Protein AF-A0A7C4PV21-F1 (afdb_monomer_lite)

Foldseek 3Di:
DDPPDPDCLLCLCVLLVNDFAWEWEWAFDLFKIWIWTATPVDRQQIKIKMWGRACHQWIKIWIDGNPDTDIDIGHHHALLSVLVVVVCQCPNDVHPNDDLLRHQEYFAEAADQLLPALAKAWDDPVSLVSSVPLPDDDSSRVSRSSNQVSCCVVNVVHTYMYGYQLNQVSPADVVQWDDPDPCCCCVVPVFTFRDGNSLQQLQLLSVVCVVVVHQSLCFFEWEWAADQQTKIFTAHRSHTHHMQAGSHSQAAFFGLAAAHDDDPVVLVVCCVVVVDDPVSSCCCRPGCHGLCVQQVHGSGLVVLVVCVVVPRPSSVVRLLSRLVRLLVVSVVSCVSHVAGQAYEFEHDCRQPPLPSVVSNCVPCVVNQFAFQSVQSVVGADVVRQKDWGGDPSGNHTYMYGYGDSSSSSSSSVSFNVSQVVLLVVQVVDDWDWFAADADAKAKAAAPVVCCQQVHHPDAFAFDAADPFPPKGWGPFFKWWAAPQAIDGRHIYMDDHDPDMAIAHDPVVCVHRVHDAEADAQVPKPPGQWIWIHHPRDIDTGRIHYHHYQKEWEDEPVVCVVSVHDQQFWFWKWWDDPATDIDGRYGYHYDHRTDRYIYDYPVVCVNRVPDPPTTITTNTTSDDDD

Structure (mmCIF, N/CA/C/O backbone):
data_AF-A0A7C4PV21-F1
#
_entry.id   AF-A0A7C4PV21-F1
#
loop_
_atom_site.group_PDB
_atom_site.id
_atom_site.type_symbol
_atom_site.label_atom_id
_atom_site.label_alt_id
_atom_site.label_comp_id
_atom_site.label_asym_id
_atom_site.label_entity_id
_atom_site.label_seq_id
_atom_site.pdbx_PDB_ins_code
_atom_site.Cartn_x
_atom_site.Cartn_y
_atom_site.Cartn_z
_atom_site.occupancy
_atom_site.B_iso_or_equiv
_atom_site.auth_seq_id
_atom_site.auth_comp_id
_atom_site.auth_asym_id
_atom_site.auth_atom_id
_atom_site.pdbx_PDB_model_num
ATOM 1 N N . MET A 1 1 ? -20.468 23.372 5.176 1.00 27.95 1 MET A N 1
ATOM 2 C CA . MET A 1 1 ? -19.914 24.409 4.281 1.00 27.95 1 MET A CA 1
ATOM 3 C C . MET A 1 1 ? -18.594 23.893 3.741 1.00 27.95 1 MET A C 1
ATOM 5 O O . MET A 1 1 ? -17.582 23.988 4.416 1.00 27.95 1 MET A O 1
ATOM 9 N N . THR A 1 2 ? -18.624 23.243 2.584 1.00 30.44 2 THR A N 1
ATOM 10 C CA . T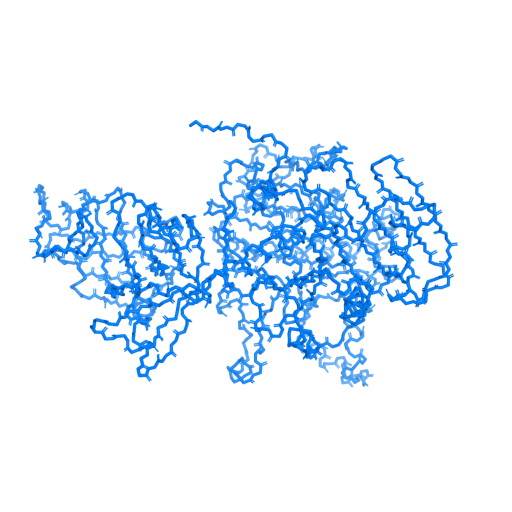HR A 1 2 ? -17.444 22.701 1.907 1.00 30.44 2 THR A CA 1
ATOM 11 C C . THR A 1 2 ? -16.849 23.800 1.033 1.00 30.44 2 THR A C 1
ATOM 13 O O . THR A 1 2 ? -17.430 24.182 0.018 1.00 30.44 2 THR A O 1
ATOM 16 N N . GLN A 1 3 ? -15.713 24.360 1.454 1.00 26.89 3 GLN A N 1
ATOM 17 C CA . GLN A 1 3 ? -14.886 25.161 0.557 1.00 26.89 3 GLN A CA 1
ATOM 18 C C . GLN A 1 3 ? -14.458 24.258 -0.603 1.00 26.89 3 GLN A C 1
ATOM 20 O O . GLN A 1 3 ? -13.880 23.195 -0.384 1.00 26.89 3 GLN A O 1
ATOM 25 N N . LYS A 1 4 ? -14.752 24.680 -1.837 1.00 32.44 4 LYS A N 1
ATOM 26 C CA . LYS A 1 4 ? -14.044 24.196 -3.023 1.00 32.44 4 LYS A CA 1
ATOM 27 C C . LYS A 1 4 ? -12.562 24.500 -2.799 1.00 32.44 4 LYS A C 1
ATOM 29 O O . LYS A 1 4 ? -12.162 25.655 -2.917 1.00 32.44 4 LYS A O 1
ATOM 34 N N . THR A 1 5 ? -11.771 23.499 -2.425 1.00 32.62 5 THR A N 1
ATOM 35 C CA . THR A 1 5 ? -10.316 23.626 -2.401 1.00 32.62 5 THR A CA 1
ATOM 36 C C . THR A 1 5 ? -9.822 23.611 -3.840 1.00 32.62 5 THR A C 1
ATOM 38 O O . THR A 1 5 ? -9.918 22.622 -4.568 1.00 32.62 5 THR A O 1
ATOM 41 N N . ASP A 1 6 ? -9.370 24.780 -4.267 1.00 36.78 6 ASP A N 1
ATOM 42 C CA . ASP A 1 6 ? -8.735 25.013 -5.551 1.00 36.78 6 ASP A CA 1
ATOM 43 C C . ASP A 1 6 ? -7.376 24.279 -5.591 1.00 36.78 6 ASP A C 1
ATOM 45 O O . ASP A 1 6 ? -6.570 24.378 -4.665 1.00 36.78 6 ASP A O 1
ATOM 49 N N . GLY A 1 7 ? -7.123 23.517 -6.656 1.00 42.88 7 GLY A N 1
ATOM 50 C CA . GLY A 1 7 ? -5.793 23.050 -7.083 1.00 42.88 7 GLY A CA 1
ATOM 51 C C . GLY A 1 7 ? -5.038 21.972 -6.279 1.00 42.88 7 GLY A C 1
ATOM 52 O O . GLY A 1 7 ? -4.281 21.227 -6.899 1.00 42.88 7 GLY A O 1
ATOM 53 N N . ASP A 1 8 ? -5.205 21.832 -4.959 1.00 52.06 8 ASP A N 1
ATOM 54 C CA . ASP A 1 8 ? -4.381 20.919 -4.133 1.00 52.06 8 ASP A CA 1
ATOM 55 C C . ASP A 1 8 ? -5.150 19.711 -3.569 1.00 52.06 8 ASP A C 1
ATOM 57 O O . ASP A 1 8 ? -5.230 19.480 -2.365 1.00 52.06 8 ASP A O 1
ATOM 61 N N . ARG A 1 9 ? -5.695 18.876 -4.460 1.00 49.78 9 ARG A N 1
ATOM 62 C CA . ARG A 1 9 ? -6.433 17.644 -4.093 1.00 49.78 9 ARG A CA 1
ATOM 63 C C . ARG A 1 9 ? -5.621 16.618 -3.286 1.00 49.78 9 ARG A C 1
ATOM 65 O O . ARG A 1 9 ? -6.192 15.682 -2.740 1.00 49.78 9 ARG A O 1
ATOM 72 N N . TYR A 1 10 ? -4.301 16.777 -3.213 1.00 51.91 10 TYR A N 1
ATOM 73 C CA . TYR A 1 10 ? -3.384 15.881 -2.496 1.00 51.91 10 TYR A CA 1
ATOM 74 C C . TYR A 1 10 ? -2.843 16.497 -1.216 1.00 51.91 10 TYR A C 1
ATOM 76 O O . TYR A 1 10 ? -2.047 15.845 -0.527 1.00 51.91 10 TYR A O 1
ATOM 84 N N . GLN A 1 11 ? -3.276 17.730 -0.929 1.00 54.72 11 GLN A N 1
ATOM 85 C CA . GLN A 1 11 ? -2.934 18.503 0.250 1.00 54.72 11 GLN A CA 1
ATOM 86 C C . GLN A 1 11 ? -1.428 18.683 0.433 1.00 54.72 11 GLN A C 1
ATOM 88 O O . GLN A 1 11 ? -0.943 18.780 1.555 1.00 54.72 11 GLN A O 1
ATOM 93 N N . VAL A 1 12 ? -0.633 18.678 -0.638 1.00 57.59 12 VAL A N 1
ATOM 94 C CA . VAL A 1 12 ? 0.824 18.804 -0.496 1.00 57.59 12 VAL A CA 1
ATOM 95 C C . VAL A 1 12 ? 1.190 20.187 0.066 1.00 57.59 12 VAL A C 1
ATOM 97 O O . VAL A 1 12 ? 2.081 20.275 0.913 1.00 57.59 12 VAL A O 1
ATOM 100 N N . LYS A 1 13 ? 0.469 21.247 -0.324 1.00 54.56 13 LYS A N 1
ATOM 101 C CA . LYS A 1 13 ? 0.554 22.596 0.262 1.00 54.56 13 LYS A CA 1
ATOM 102 C C . LYS A 1 13 ? -0.002 22.630 1.685 1.00 54.56 13 LYS A C 1
ATOM 104 O O . LYS A 1 13 ? 0.627 23.223 2.564 1.00 54.56 13 LYS A O 1
ATOM 109 N N . ASP A 1 14 ? -1.132 21.969 1.927 1.00 51.97 14 ASP A N 1
ATOM 110 C CA . ASP A 1 14 ? -1.771 21.949 3.251 1.00 51.97 14 ASP A CA 1
ATOM 111 C C . ASP A 1 14 ? -0.904 21.210 4.290 1.00 51.97 14 ASP A C 1
ATOM 113 O O . ASP A 1 14 ? -0.726 21.669 5.421 1.00 51.97 14 ASP A O 1
ATOM 117 N N . ILE A 1 15 ? -0.268 20.097 3.906 1.00 56.41 15 ILE A N 1
ATOM 118 C CA . ILE A 1 15 ? 0.679 19.350 4.754 1.00 56.41 15 ILE A CA 1
ATOM 119 C C . ILE A 1 15 ? 1.944 20.173 4.992 1.00 56.41 15 ILE A C 1
ATOM 121 O O . ILE A 1 15 ? 2.491 20.139 6.095 1.00 56.41 15 ILE A O 1
ATOM 125 N N . ALA A 1 16 ? 2.379 20.954 4.001 1.00 56.66 16 ALA A N 1
ATOM 126 C CA . ALA A 1 16 ? 3.490 21.887 4.144 1.00 56.66 16 ALA A CA 1
ATOM 127 C C . ALA A 1 16 ? 3.161 23.113 5.022 1.00 56.66 16 ALA A C 1
ATOM 129 O O . ALA A 1 16 ? 4.024 23.974 5.197 1.00 56.66 16 ALA A O 1
ATOM 130 N N . ARG A 1 17 ? 1.947 23.209 5.597 1.00 60.56 17 ARG A N 1
ATOM 131 C CA . ARG A 1 17 ? 1.480 24.342 6.420 1.00 60.56 17 ARG A CA 1
ATOM 132 C C . ARG A 1 17 ? 1.596 25.687 5.684 1.00 60.56 17 ARG A C 1
ATOM 134 O O . ARG A 1 17 ? 2.022 26.680 6.268 1.00 60.56 17 ARG A O 1
ATOM 141 N N . GLY A 1 18 ? 1.305 25.708 4.382 1.00 58.91 18 GLY A N 1
ATOM 142 C CA . GLY A 1 18 ? 1.434 26.913 3.553 1.00 58.91 18 GLY A CA 1
ATOM 143 C C . GLY A 1 18 ? 2.876 27.299 3.192 1.00 58.91 18 GLY A C 1
ATOM 144 O O . GLY A 1 18 ? 3.084 28.320 2.538 1.00 58.91 18 GLY A O 1
ATOM 145 N N . ARG A 1 19 ? 3.887 26.497 3.566 1.00 68.50 19 ARG A N 1
ATOM 146 C CA . ARG A 1 19 ? 5.270 26.689 3.103 1.00 68.50 19 ARG A CA 1
ATOM 147 C C . ARG A 1 19 ? 5.403 26.191 1.662 1.00 68.50 19 ARG A C 1
ATOM 149 O O . ARG A 1 19 ? 5.018 25.067 1.346 1.00 68.50 19 ARG A O 1
ATOM 156 N N . SER A 1 20 ? 5.993 27.012 0.797 1.00 81.50 20 SER A N 1
ATOM 157 C CA . SER A 1 20 ? 6.457 26.564 -0.521 1.00 81.50 20 SER A CA 1
ATOM 158 C C . SER A 1 20 ? 7.637 25.613 -0.323 1.00 81.50 20 SER A C 1
ATOM 160 O O . SER A 1 20 ? 8.636 25.986 0.293 1.00 81.50 20 SER A O 1
ATOM 162 N N . LEU A 1 21 ? 7.503 24.379 -0.806 1.00 89.81 21 LEU A N 1
ATOM 163 C CA . LEU A 1 21 ? 8.547 23.361 -0.779 1.00 89.81 21 LEU A CA 1
ATOM 164 C C . LEU A 1 21 ? 8.974 23.039 -2.207 1.00 89.81 21 LEU A C 1
ATOM 166 O O . LEU A 1 21 ? 8.143 22.922 -3.106 1.00 89.81 21 LEU A O 1
ATOM 170 N N . ARG A 1 22 ? 10.277 22.848 -2.402 1.00 94.19 22 ARG A N 1
ATOM 171 C CA . ARG A 1 22 ? 10.860 22.401 -3.671 1.00 94.19 22 ARG A CA 1
ATOM 172 C C . ARG A 1 22 ? 11.437 21.016 -3.461 1.00 94.19 22 ARG A C 1
ATOM 174 O O . ARG A 1 22 ? 12.353 20.845 -2.660 1.00 94.19 22 ARG A O 1
ATOM 181 N N . LEU A 1 23 ? 10.869 20.027 -4.131 1.00 96.19 23 LEU A N 1
ATOM 182 C CA . LEU A 1 23 ? 11.186 18.621 -3.914 1.00 96.19 23 LEU A CA 1
ATOM 183 C C . LEU A 1 23 ? 11.816 18.041 -5.171 1.00 96.19 23 LEU A C 1
ATOM 185 O O . LEU A 1 23 ? 11.307 18.252 -6.271 1.00 96.19 23 LEU A O 1
ATOM 189 N N . LEU A 1 24 ? 12.885 17.270 -4.996 1.00 97.81 24 LEU A N 1
ATOM 190 C CA . LEU A 1 24 ? 13.383 16.370 -6.030 1.00 97.81 24 LEU A CA 1
ATOM 191 C C . LEU A 1 24 ? 12.957 14.949 -5.676 1.00 97.81 24 LEU A C 1
ATOM 193 O O . LEU A 1 24 ? 13.277 14.441 -4.607 1.00 97.81 24 LEU A O 1
ATOM 197 N N . ILE A 1 25 ? 12.226 14.304 -6.566 1.00 97.44 25 ILE A N 1
ATOM 198 C CA . ILE A 1 25 ? 11.727 12.948 -6.387 1.00 97.44 25 ILE A CA 1
ATOM 199 C C . ILE A 1 25 ? 12.528 12.020 -7.281 1.00 97.44 25 ILE A C 1
ATOM 201 O O . ILE A 1 25 ? 12.672 12.300 -8.465 1.00 97.44 25 ILE A O 1
ATOM 205 N N . VAL A 1 26 ? 13.044 10.928 -6.725 1.00 96.56 26 VAL A N 1
ATOM 206 C CA . VAL A 1 26 ? 13.952 9.998 -7.401 1.00 96.56 26 VAL A CA 1
ATOM 207 C C . VAL A 1 26 ? 13.371 8.588 -7.311 1.00 96.56 26 VAL A C 1
ATOM 209 O O . VAL A 1 26 ? 13.164 8.045 -6.222 1.00 96.56 26 VAL A O 1
ATOM 212 N N . ASN A 1 27 ? 13.099 7.991 -8.472 1.00 93.69 27 ASN A N 1
ATOM 213 C CA . ASN A 1 27 ? 12.515 6.660 -8.618 1.00 93.69 27 ASN A CA 1
ATOM 214 C C . ASN A 1 27 ? 13.328 5.800 -9.608 1.00 93.69 27 ASN A C 1
ATOM 216 O O . ASN A 1 27 ? 13.039 5.772 -10.813 1.00 93.69 27 ASN A O 1
ATOM 220 N N . PRO A 1 28 ? 14.361 5.104 -9.112 1.00 91.38 28 PRO A N 1
ATOM 221 C CA . PRO A 1 28 ? 15.152 4.159 -9.893 1.00 91.38 28 PRO A CA 1
ATOM 222 C C . PRO A 1 28 ? 14.415 2.832 -10.119 1.00 91.38 28 PRO A C 1
ATOM 224 O O . PRO A 1 28 ? 13.755 2.298 -9.229 1.00 91.38 28 PRO A O 1
ATOM 227 N N . ARG A 1 29 ? 14.595 2.266 -11.311 1.00 86.25 29 ARG A N 1
ATOM 228 C CA . ARG A 1 29 ? 14.157 0.929 -11.750 1.00 86.25 29 ARG A CA 1
ATOM 229 C C . ARG A 1 29 ? 15.362 0.187 -12.333 1.00 86.25 29 ARG A C 1
ATOM 231 O O . ARG A 1 29 ? 16.362 0.832 -12.629 1.00 86.25 29 ARG A O 1
ATOM 238 N N . SER A 1 30 ? 15.274 -1.123 -12.584 1.00 82.94 30 SER A N 1
ATOM 239 C CA . SER A 1 30 ? 16.427 -1.920 -13.060 1.00 82.94 30 SER A CA 1
ATOM 240 C C . SER A 1 30 ? 17.195 -1.292 -14.229 1.00 82.94 30 SER A C 1
ATOM 242 O O . SER A 1 30 ? 18.415 -1.267 -14.199 1.00 82.94 30 SER A O 1
ATOM 244 N N . LEU A 1 31 ? 16.492 -0.747 -15.231 1.00 87.75 31 LEU A N 1
ATOM 245 C CA . LEU A 1 31 ? 17.093 -0.185 -16.456 1.00 87.75 31 LEU A CA 1
ATOM 246 C C . LEU A 1 31 ? 16.677 1.271 -16.721 1.00 87.75 31 LEU A C 1
ATOM 248 O O . LEU A 1 31 ? 16.805 1.769 -17.843 1.00 87.75 31 LEU A O 1
ATOM 252 N N . ALA A 1 32 ? 16.111 1.949 -15.723 1.00 92.12 32 ALA A N 1
ATOM 253 C CA . ALA A 1 32 ? 15.584 3.297 -15.888 1.00 92.12 32 ALA A CA 1
ATOM 254 C C . ALA A 1 32 ? 15.676 4.115 -14.599 1.00 92.12 32 ALA A C 1
ATOM 256 O O . ALA A 1 32 ? 15.696 3.571 -13.499 1.00 92.12 32 ALA A O 1
ATOM 257 N N . LEU A 1 33 ? 15.665 5.435 -14.736 1.00 95.25 33 LEU A N 1
ATOM 258 C CA . LEU A 1 33 ? 15.518 6.378 -13.636 1.00 95.25 33 LEU A CA 1
ATOM 259 C C . LEU A 1 33 ? 14.419 7.366 -14.006 1.00 95.25 33 LEU A C 1
ATOM 261 O O . LEU A 1 33 ? 14.538 8.083 -14.996 1.00 95.25 33 LEU A O 1
ATOM 265 N N . ARG A 1 34 ? 13.364 7.433 -13.197 1.00 95.56 34 ARG A N 1
ATOM 266 C CA . ARG A 1 34 ? 12.400 8.534 -13.253 1.00 95.56 34 ARG A CA 1
ATOM 267 C C . ARG A 1 34 ? 12.722 9.528 -12.160 1.00 95.56 34 ARG A C 1
ATOM 269 O O . ARG A 1 34 ? 13.053 9.124 -11.045 1.00 95.56 34 ARG A O 1
ATOM 276 N N . TYR A 1 35 ? 12.612 10.808 -12.472 1.00 97.31 35 TYR A N 1
ATOM 277 C CA . TYR A 1 35 ? 12.765 11.849 -11.476 1.00 97.31 35 TYR A CA 1
ATOM 278 C C . TYR A 1 35 ? 11.860 13.036 -11.769 1.00 97.31 35 TYR A C 1
ATOM 280 O O . TYR A 1 35 ? 11.644 13.402 -12.922 1.00 97.31 35 TYR A O 1
ATOM 288 N N . ASP A 1 36 ? 11.369 13.666 -10.712 1.00 96.94 36 ASP A N 1
ATOM 289 C CA . ASP A 1 36 ? 10.476 14.809 -10.819 1.00 96.94 36 ASP A CA 1
ATOM 290 C C . ASP A 1 36 ? 10.990 15.937 -9.940 1.00 96.94 36 ASP A C 1
ATOM 292 O O . ASP A 1 36 ? 11.280 15.729 -8.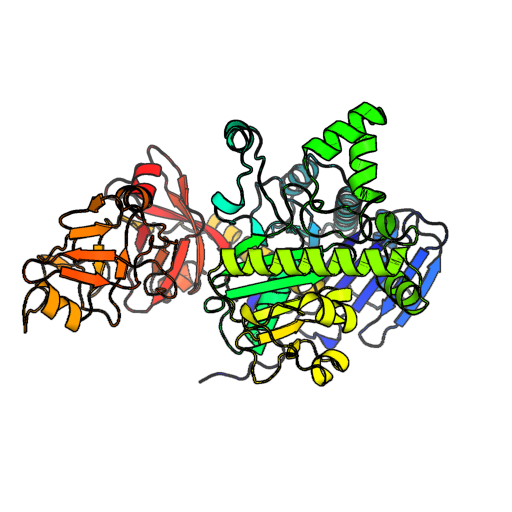763 1.00 96.94 36 ASP A O 1
ATOM 296 N N . TRP A 1 37 ? 11.060 17.143 -10.493 1.00 97.00 37 TRP A N 1
ATOM 297 C CA . TRP A 1 37 ? 11.198 18.346 -9.684 1.00 97.00 37 TRP A CA 1
ATOM 298 C C . TRP A 1 37 ? 9.817 18.968 -9.499 1.00 97.00 37 TRP A C 1
ATOM 300 O O . TRP A 1 37 ? 9.108 19.216 -10.477 1.00 97.00 37 TRP A O 1
ATOM 310 N N . ILE A 1 38 ? 9.418 19.173 -8.246 1.00 93.88 38 ILE A N 1
ATOM 311 C CA . ILE A 1 38 ? 8.080 19.630 -7.870 1.00 93.88 38 ILE A CA 1
ATOM 312 C C . ILE A 1 38 ? 8.210 20.887 -7.014 1.00 93.88 38 ILE A C 1
ATOM 314 O O . ILE A 1 38 ? 8.821 20.851 -5.946 1.00 93.88 38 ILE A O 1
ATOM 318 N N . ASP A 1 39 ? 7.583 21.972 -7.463 1.00 90.50 39 ASP A N 1
ATOM 319 C CA . ASP A 1 39 ? 7.310 23.153 -6.647 1.00 90.50 39 ASP A CA 1
ATOM 320 C C . ASP A 1 39 ? 5.900 23.020 -6.073 1.00 90.50 39 ASP A C 1
ATOM 322 O O . ASP A 1 39 ? 4.914 22.993 -6.812 1.00 90.50 39 ASP A O 1
ATOM 326 N N . THR A 1 40 ? 5.788 22.897 -4.751 1.00 85.31 40 THR A N 1
ATOM 327 C CA . THR A 1 40 ? 4.475 22.751 -4.128 1.00 85.31 40 THR A CA 1
ATOM 328 C C . THR A 1 40 ? 3.665 24.032 -4.218 1.00 85.31 40 THR A C 1
ATOM 330 O O . THR A 1 40 ? 2.450 23.924 -4.173 1.00 85.31 40 THR A O 1
ATOM 333 N N . ALA A 1 41 ? 4.272 25.216 -4.387 1.00 84.00 41 ALA A N 1
ATOM 334 C CA . ALA A 1 41 ? 3.537 26.473 -4.548 1.00 84.00 41 ALA A CA 1
ATOM 335 C C . ALA A 1 41 ? 2.890 26.598 -5.933 1.00 84.00 41 ALA A C 1
ATOM 337 O O . ALA A 1 41 ? 1.774 27.115 -6.039 1.00 84.00 41 ALA A O 1
ATOM 338 N N . ASP A 1 42 ? 3.550 26.072 -6.963 1.00 85.50 42 ASP A N 1
ATOM 339 C CA . ASP A 1 42 ? 3.096 26.134 -8.349 1.00 85.50 42 ASP A CA 1
ATOM 340 C C . ASP A 1 42 ? 3.263 24.777 -9.064 1.00 85.50 42 ASP A C 1
ATOM 342 O O . ASP A 1 42 ? 4.329 24.479 -9.620 1.00 85.50 42 ASP A O 1
ATOM 346 N N . PRO A 1 43 ? 2.194 23.958 -9.107 1.00 81.38 43 PRO A N 1
ATOM 347 C CA . PRO A 1 43 ? 2.202 22.672 -9.799 1.00 81.38 43 PRO A CA 1
ATOM 348 C C . PRO A 1 43 ? 2.543 22.755 -11.295 1.00 81.38 43 PRO A C 1
ATOM 350 O O . PRO A 1 43 ? 2.999 21.756 -11.858 1.00 81.38 43 PRO A O 1
ATOM 353 N N . ALA A 1 44 ? 2.347 23.910 -11.950 1.00 85.88 44 ALA A N 1
ATOM 354 C CA . ALA A 1 44 ? 2.640 24.086 -13.374 1.00 85.88 44 ALA A CA 1
ATOM 355 C C . ALA A 1 44 ? 4.148 24.092 -13.670 1.00 85.88 44 ALA A C 1
ATOM 357 O O . ALA A 1 44 ? 4.561 23.799 -14.794 1.00 85.88 44 ALA A O 1
ATOM 358 N N . ARG A 1 45 ? 4.986 24.351 -12.657 1.00 89.56 45 ARG A N 1
ATOM 359 C CA . ARG A 1 45 ? 6.449 24.332 -12.790 1.00 89.56 45 ARG A CA 1
ATOM 360 C C . ARG A 1 45 ? 7.054 22.929 -12.718 1.00 89.56 45 ARG A C 1
ATOM 362 O O . ARG A 1 45 ? 8.271 22.791 -12.803 1.00 89.56 45 ARG A O 1
ATOM 369 N N . ARG A 1 46 ? 6.240 21.881 -12.548 1.00 93.88 46 ARG A N 1
ATOM 370 C CA . ARG A 1 46 ? 6.735 20.505 -12.431 1.00 93.88 46 ARG A CA 1
ATOM 371 C C . ARG A 1 46 ? 7.534 20.099 -13.671 1.00 93.88 46 ARG A C 1
ATOM 373 O O . ARG A 1 46 ? 7.035 20.166 -14.794 1.00 93.88 46 ARG A O 1
ATOM 380 N N . LEU A 1 47 ? 8.739 19.589 -13.438 1.00 96.75 47 LEU A N 1
ATOM 381 C CA . LEU A 1 47 ? 9.590 18.977 -14.456 1.00 96.75 47 LEU A CA 1
ATOM 382 C C . LEU A 1 47 ? 9.605 17.465 -14.255 1.00 96.75 47 LEU A C 1
ATOM 384 O O . LEU A 1 47 ? 9.713 16.993 -13.124 1.00 96.75 47 LEU A O 1
ATOM 388 N N . LYS A 1 48 ? 9.512 16.717 -15.352 1.00 96.81 48 LYS A N 1
ATOM 389 C CA . LYS A 1 48 ? 9.521 15.254 -15.386 1.00 96.81 48 LYS A CA 1
ATOM 390 C C . LYS A 1 48 ? 10.684 14.772 -16.231 1.00 96.81 48 LYS A C 1
ATOM 392 O O . LYS A 1 48 ? 10.766 15.086 -17.418 1.00 96.81 48 LYS A O 1
ATOM 397 N N . GLY A 1 49 ? 11.562 14.007 -15.611 1.00 96.62 49 GLY A N 1
ATOM 398 C CA . GLY A 1 49 ? 12.716 13.396 -16.231 1.00 96.62 49 GLY A CA 1
ATOM 399 C C . GLY A 1 49 ? 12.592 11.882 -16.292 1.00 96.62 49 GLY A C 1
ATOM 400 O O . GLY A 1 49 ? 12.145 11.235 -15.344 1.00 96.62 49 GLY A O 1
ATOM 401 N N . GLU A 1 50 ? 13.016 11.303 -17.407 1.00 96.88 50 GLU A N 1
ATOM 402 C CA . GLU A 1 50 ? 13.134 9.861 -17.560 1.00 96.88 50 GLU A CA 1
ATOM 403 C C . GLU A 1 50 ? 14.426 9.512 -18.293 1.00 96.88 50 GLU A C 1
ATOM 405 O O . GLU A 1 50 ? 14.686 9.969 -19.408 1.00 96.88 50 GLU A O 1
ATOM 410 N N . VAL A 1 51 ? 15.220 8.673 -17.645 1.00 96.50 51 VAL A N 1
ATOM 411 C CA . VAL A 1 51 ? 16.376 7.994 -18.209 1.00 96.50 51 VAL A CA 1
ATOM 412 C C . VAL A 1 51 ? 15.978 6.545 -18.465 1.00 96.50 51 VAL A C 1
ATOM 414 O O . VAL A 1 51 ? 15.450 5.891 -17.566 1.00 96.50 51 VAL A O 1
ATOM 417 N N . ARG A 1 52 ? 16.220 6.029 -19.668 1.00 94.88 52 ARG A N 1
ATOM 418 C CA . ARG A 1 52 ? 15.946 4.639 -20.066 1.00 94.88 52 ARG A CA 1
ATOM 419 C C . ARG A 1 52 ? 17.198 3.997 -20.645 1.00 94.88 52 ARG A C 1
ATOM 421 O O . ARG A 1 52 ? 18.052 4.700 -21.177 1.00 94.88 52 ARG A O 1
ATOM 428 N N . GLY A 1 53 ? 17.263 2.670 -20.589 1.00 91.12 53 GLY A N 1
ATOM 429 C CA . GLY A 1 53 ? 18.368 1.898 -21.158 1.00 91.12 53 GLY A CA 1
ATOM 430 C C . GLY A 1 53 ? 19.666 2.032 -20.362 1.00 91.12 53 GLY A C 1
ATOM 431 O O . GLY A 1 53 ? 20.743 2.002 -20.945 1.00 91.12 53 GLY A O 1
ATOM 432 N N . ILE A 1 54 ? 19.571 2.207 -19.039 1.00 93.25 54 ILE A N 1
ATOM 433 C CA . ILE A 1 54 ? 20.744 2.245 -18.153 1.00 93.25 54 ILE A CA 1
ATOM 434 C C . ILE A 1 54 ? 21.467 0.895 -18.232 1.00 93.25 54 ILE A C 1
ATOM 436 O O . ILE A 1 54 ? 20.830 -0.150 -18.112 1.00 93.25 54 ILE A O 1
ATOM 440 N N . GLY A 1 55 ? 22.781 0.920 -18.451 1.00 90.81 55 GLY A N 1
ATOM 441 C CA . GLY A 1 55 ? 23.614 -0.268 -18.647 1.00 90.81 55 GLY A CA 1
ATOM 442 C C . GLY A 1 55 ? 23.509 -0.898 -20.040 1.00 90.81 55 GLY A C 1
ATOM 443 O O . GLY A 1 55 ? 24.180 -1.894 -20.300 1.00 90.81 55 GLY A O 1
ATOM 444 N N . LEU A 1 56 ? 22.697 -0.337 -20.947 1.00 89.75 56 LEU A N 1
ATOM 445 C CA . LEU A 1 56 ? 22.546 -0.816 -22.324 1.00 89.75 56 LEU A CA 1
ATOM 446 C C . LEU A 1 56 ? 23.302 0.080 -23.326 1.00 89.75 56 LEU A C 1
ATOM 448 O O . LEU A 1 56 ? 23.530 1.261 -23.053 1.00 89.75 56 LEU A O 1
ATOM 452 N N . PRO A 1 57 ? 23.641 -0.432 -24.529 1.00 86.12 57 PRO A N 1
ATOM 453 C CA . PRO A 1 57 ? 24.302 0.361 -25.574 1.00 86.12 57 PRO A CA 1
ATOM 454 C C . PRO A 1 57 ? 23.480 1.560 -26.072 1.00 86.12 57 PRO A C 1
ATOM 456 O O . PRO A 1 57 ? 24.038 2.526 -26.590 1.00 86.12 57 PRO A O 1
ATOM 459 N N . HIS A 1 58 ? 22.154 1.500 -25.928 1.00 88.19 58 HIS A N 1
ATOM 460 C CA . HIS A 1 58 ? 21.219 2.514 -26.409 1.00 88.19 58 HIS A CA 1
ATOM 461 C C . HIS A 1 58 ? 20.408 3.079 -25.239 1.00 88.19 58 HIS A C 1
ATOM 463 O O . HIS A 1 58 ? 19.299 2.626 -24.953 1.00 88.19 58 HIS A O 1
ATOM 469 N N . GLY A 1 59 ? 20.987 4.060 -24.548 1.00 91.31 59 GLY A N 1
ATOM 470 C CA . GLY A 1 59 ? 20.306 4.829 -23.511 1.00 91.31 59 GLY A CA 1
ATOM 471 C C . GLY A 1 59 ? 19.598 6.060 -24.077 1.00 91.31 59 GLY A C 1
ATOM 472 O O . GLY A 1 59 ? 19.941 6.573 -25.144 1.00 91.31 59 GLY A O 1
ATOM 473 N N . SER A 1 60 ? 18.602 6.561 -23.354 1.00 95.69 60 SER A N 1
ATOM 474 C CA . SER A 1 60 ? 17.965 7.840 -23.673 1.00 95.69 60 SER A CA 1
ATOM 475 C C . SER A 1 60 ? 17.619 8.606 -22.412 1.00 95.69 60 SER A C 1
ATOM 477 O O . SER A 1 60 ? 17.142 8.008 -21.448 1.00 95.69 60 SER A O 1
ATOM 479 N N . HIS A 1 61 ? 17.767 9.922 -22.456 1.00 96.69 61 HIS A N 1
ATOM 480 C CA . HIS A 1 61 ? 17.356 10.831 -21.398 1.00 96.69 61 HIS A CA 1
ATOM 481 C C . HIS A 1 61 ? 16.387 11.859 -21.979 1.00 96.69 61 HIS A C 1
ATOM 483 O O . HIS A 1 61 ? 16.669 12.479 -23.003 1.00 96.69 61 HIS A O 1
ATOM 489 N N . ARG A 1 62 ? 15.218 12.023 -21.357 1.00 97.06 62 ARG A N 1
ATOM 490 C CA . ARG A 1 62 ? 14.273 13.103 -21.650 1.00 97.06 62 ARG A CA 1
ATOM 491 C C . ARG A 1 62 ? 13.942 13.868 -20.374 1.00 97.06 62 ARG A C 1
ATOM 493 O O . ARG A 1 62 ? 13.686 13.245 -19.351 1.00 97.06 62 ARG A O 1
ATOM 500 N N . LEU A 1 63 ? 13.897 15.194 -20.449 1.00 97.00 63 LEU A N 1
ATOM 501 C CA . LEU A 1 63 ? 13.380 16.079 -19.406 1.00 97.00 63 LEU A CA 1
ATOM 502 C C . LEU A 1 63 ? 12.371 17.028 -20.041 1.00 97.00 63 LEU A C 1
ATOM 504 O O . LEU A 1 63 ? 12.706 17.729 -20.991 1.00 97.00 63 LEU A O 1
ATOM 508 N N . CYS A 1 64 ? 11.152 17.054 -19.515 1.00 96.12 64 CYS A N 1
ATOM 509 C CA . CYS A 1 64 ? 10.088 17.904 -20.031 1.00 96.12 64 CYS A CA 1
ATOM 510 C C . CYS A 1 64 ? 9.208 18.488 -18.919 1.00 96.12 64 CYS A C 1
ATOM 512 O O . CYS A 1 64 ? 9.088 17.897 -17.845 1.00 96.12 64 CYS A O 1
ATOM 514 N N . GLY A 1 65 ? 8.537 19.603 -19.195 1.00 93.31 65 GLY A N 1
ATOM 515 C CA . GLY A 1 65 ? 7.615 20.280 -18.275 1.00 93.31 65 GLY A CA 1
ATOM 516 C C . GLY A 1 65 ? 7.942 21.765 -18.141 1.00 93.31 65 GLY A C 1
ATOM 517 O O . GLY A 1 65 ? 9.031 22.186 -18.511 1.00 93.31 65 GLY A O 1
ATOM 518 N N . ALA A 1 66 ? 6.999 22.573 -17.652 1.00 88.88 66 ALA A N 1
ATOM 519 C CA . ALA A 1 66 ? 7.190 24.019 -17.473 1.00 88.88 66 ALA A CA 1
ATOM 520 C C . ALA A 1 66 ? 7.727 24.760 -18.727 1.00 88.88 66 ALA A C 1
ATOM 522 O O . ALA A 1 66 ? 8.541 25.672 -18.617 1.00 88.88 66 ALA A O 1
ATOM 523 N N . GLY A 1 67 ? 7.314 24.338 -19.930 1.00 89.19 67 GLY A N 1
ATOM 524 C CA . GLY A 1 67 ? 7.802 24.892 -21.203 1.00 89.19 67 GLY A CA 1
ATOM 525 C C . GLY A 1 67 ? 9.199 24.420 -21.636 1.00 89.19 67 GLY A C 1
ATOM 526 O O . GLY A 1 67 ? 9.658 24.800 -22.708 1.00 89.19 67 GLY A O 1
ATOM 527 N N . PHE A 1 68 ? 9.862 23.574 -20.847 1.00 93.31 68 PHE A N 1
ATOM 528 C CA . PHE A 1 68 ? 11.121 22.918 -21.192 1.00 93.31 68 PHE A CA 1
ATOM 529 C C . PHE A 1 68 ? 10.848 21.554 -21.846 1.00 93.31 68 PHE A C 1
ATOM 531 O O . PHE A 1 68 ? 10.005 20.793 -21.364 1.00 93.31 68 PHE A O 1
ATOM 538 N N . ASP A 1 69 ? 11.569 21.215 -22.916 1.00 95.44 69 ASP A N 1
ATOM 539 C CA . ASP A 1 69 ? 11.644 19.854 -23.463 1.00 95.44 69 ASP A CA 1
ATOM 540 C C . ASP A 1 69 ? 13.040 19.626 -24.048 1.00 95.44 69 ASP A C 1
ATOM 542 O O . ASP A 1 69 ? 13.488 20.347 -24.940 1.00 95.44 69 ASP A O 1
ATOM 546 N N . ARG A 1 70 ? 13.742 18.627 -23.521 1.00 95.00 70 ARG A N 1
ATOM 547 C CA . ARG A 1 70 ? 15.058 18.204 -23.992 1.00 95.00 70 ARG A CA 1
ATOM 548 C C . ARG A 1 70 ? 15.096 16.690 -24.046 1.00 95.00 70 ARG A C 1
ATOM 550 O O . ARG A 1 70 ? 14.674 16.019 -23.104 1.00 95.00 70 ARG A O 1
ATOM 557 N N . ARG A 1 71 ? 15.657 16.153 -25.128 1.00 95.50 71 ARG A N 1
ATOM 558 C CA . ARG A 1 71 ? 15.892 14.721 -25.303 1.00 95.50 71 ARG A CA 1
ATOM 559 C C . ARG A 1 71 ? 17.270 14.474 -25.892 1.00 95.50 71 ARG A C 1
ATOM 561 O O . ARG A 1 71 ? 17.687 15.168 -26.811 1.00 95.50 71 ARG A O 1
ATOM 568 N N . GLU A 1 72 ? 17.935 13.449 -25.387 1.00 94.50 72 GLU A N 1
ATOM 569 C CA . GLU A 1 72 ? 19.241 13.003 -25.849 1.00 94.50 72 GLU A CA 1
ATOM 570 C C . GLU A 1 72 ? 19.271 11.475 -25.855 1.00 94.50 72 GLU A C 1
ATOM 572 O O . GLU A 1 72 ? 18.621 10.820 -25.037 1.00 94.50 72 GLU A O 1
ATOM 577 N N . THR A 1 73 ? 19.982 10.904 -26.823 1.00 94.19 73 THR A N 1
ATOM 578 C CA . THR A 1 73 ? 20.195 9.458 -26.926 1.00 94.19 73 THR A CA 1
ATOM 579 C C . THR A 1 73 ? 21.690 9.221 -26.837 1.00 94.19 73 THR A C 1
ATOM 581 O O . THR A 1 73 ? 22.431 9.610 -27.736 1.00 94.19 73 THR A O 1
ATOM 584 N N . ALA A 1 74 ? 22.120 8.628 -25.732 1.00 90.62 74 ALA A N 1
ATOM 585 C CA . ALA A 1 74 ? 23.512 8.338 -25.438 1.00 90.62 74 ALA A CA 1
ATOM 586 C C . ALA A 1 74 ? 23.582 7.133 -24.487 1.00 90.62 74 ALA A C 1
ATOM 588 O O . ALA A 1 74 ? 22.643 6.921 -23.713 1.00 90.62 74 ALA A O 1
ATOM 589 N N . PRO A 1 75 ? 24.662 6.334 -24.521 1.00 93.44 75 PRO A N 1
ATOM 590 C CA . PRO A 1 75 ? 24.892 5.297 -23.522 1.00 93.44 75 PRO A CA 1
ATOM 591 C C . PRO A 1 75 ? 24.957 5.894 -22.112 1.00 93.44 75 PRO A C 1
ATOM 593 O O . PRO A 1 75 ? 25.537 6.959 -21.912 1.00 93.44 75 PRO A O 1
ATOM 596 N N . ILE A 1 76 ? 24.379 5.196 -21.135 1.00 95.12 76 ILE A N 1
ATOM 597 C CA . ILE A 1 76 ? 24.377 5.597 -19.721 1.00 95.12 76 ILE A CA 1
ATOM 598 C C . ILE A 1 76 ? 24.800 4.376 -18.926 1.00 95.12 76 ILE A C 1
ATOM 600 O O . ILE A 1 76 ? 24.103 3.362 -18.957 1.00 95.12 76 ILE A O 1
ATOM 604 N N . ARG A 1 77 ? 25.958 4.439 -18.261 1.00 94.81 77 ARG A N 1
ATOM 605 C CA . ARG A 1 77 ? 26.614 3.232 -17.736 1.00 94.81 77 ARG A CA 1
ATOM 606 C C . ARG A 1 77 ? 25.854 2.610 -16.574 1.00 94.81 77 ARG A C 1
ATOM 608 O O . ARG A 1 77 ? 25.655 1.402 -16.554 1.00 94.81 77 ARG A O 1
ATOM 615 N N . ASP A 1 78 ? 25.434 3.432 -15.621 1.00 94.62 78 ASP A N 1
ATOM 616 C CA . ASP A 1 78 ? 24.816 2.981 -14.379 1.00 94.62 78 ASP A CA 1
ATOM 617 C C . ASP A 1 78 ? 23.874 4.044 -13.785 1.00 94.62 78 ASP A C 1
ATOM 619 O O . ASP A 1 78 ? 23.708 5.151 -14.312 1.00 94.62 78 ASP A O 1
ATOM 623 N N . HIS A 1 79 ? 23.220 3.702 -12.672 1.00 95.06 79 HIS A N 1
ATOM 624 C CA . HIS A 1 79 ? 22.290 4.600 -11.981 1.00 95.06 79 HIS A CA 1
ATOM 625 C C . HIS A 1 79 ? 22.964 5.817 -11.355 1.00 95.06 79 HIS A C 1
ATOM 627 O O . HIS A 1 79 ? 22.295 6.836 -11.174 1.00 95.06 79 HIS A O 1
ATOM 633 N N . ARG A 1 80 ? 24.266 5.748 -11.045 1.00 96.06 80 ARG A N 1
ATOM 634 C CA . ARG A 1 80 ? 25.007 6.908 -10.540 1.00 96.06 80 ARG A CA 1
ATOM 635 C C . ARG A 1 80 ? 25.150 7.928 -11.667 1.00 96.06 80 ARG A C 1
ATOM 637 O O . ARG A 1 80 ? 24.744 9.077 -11.514 1.00 96.06 80 ARG A O 1
ATOM 644 N N . GLU A 1 81 ? 25.597 7.499 -12.840 1.00 96.19 81 GLU A N 1
ATOM 645 C CA . GLU A 1 81 ? 25.661 8.368 -14.013 1.00 96.19 81 GLU A CA 1
ATOM 646 C C . GLU A 1 81 ? 24.283 8.938 -14.389 1.00 96.19 81 GLU A C 1
ATOM 648 O O . GLU A 1 81 ? 24.174 10.125 -14.700 1.00 96.19 81 GLU A O 1
ATOM 653 N N . ALA A 1 82 ? 23.218 8.134 -14.297 1.00 96.62 82 ALA A N 1
ATOM 654 C CA . ALA A 1 82 ? 21.856 8.597 -14.562 1.00 96.62 82 ALA A CA 1
ATOM 655 C C . ALA A 1 82 ? 21.419 9.731 -13.614 1.00 96.62 82 ALA A C 1
ATOM 657 O O . ALA A 1 82 ? 20.852 10.728 -14.064 1.00 96.62 82 ALA A O 1
ATOM 658 N N . VAL A 1 83 ? 21.703 9.618 -12.310 1.00 97.06 83 VAL A N 1
ATOM 659 C CA . VAL A 1 83 ? 21.410 10.683 -11.334 1.00 97.06 83 VAL A CA 1
ATOM 660 C C . VAL A 1 83 ? 22.284 11.915 -11.589 1.00 97.06 83 VAL A C 1
ATOM 662 O O . VAL A 1 83 ? 21.791 13.040 -11.538 1.00 97.06 83 VAL A O 1
ATOM 665 N N . GLU A 1 84 ? 23.558 11.738 -11.932 1.00 96.19 84 GLU A N 1
ATOM 666 C CA . GLU A 1 84 ? 24.450 12.852 -12.261 1.00 96.19 84 GLU A CA 1
ATOM 667 C C . GLU A 1 84 ? 23.997 13.614 -13.518 1.00 96.19 84 GLU A C 1
ATOM 669 O O . GLU A 1 84 ? 24.045 14.846 -13.562 1.00 96.19 84 GLU A O 1
ATOM 674 N N . GLN A 1 85 ? 23.515 12.903 -14.540 1.00 95.12 85 GLN A N 1
ATOM 675 C CA . GLN A 1 85 ? 22.884 13.506 -15.717 1.00 95.12 85 GLN A CA 1
ATOM 676 C C . GLN A 1 85 ? 21.582 14.232 -15.355 1.00 95.12 85 GLN A C 1
ATOM 678 O O . GLN A 1 85 ? 21.385 15.369 -15.785 1.00 95.12 85 GLN A O 1
ATOM 683 N N . ALA A 1 86 ? 20.729 13.634 -14.516 1.00 96.44 86 ALA A N 1
ATOM 684 C CA . ALA A 1 86 ? 19.490 14.256 -14.052 1.00 96.44 86 ALA A CA 1
ATOM 685 C C . ALA A 1 86 ? 19.742 15.599 -13.346 1.00 96.44 86 ALA A C 1
ATOM 687 O O . ALA A 1 86 ? 19.125 16.604 -13.703 1.00 96.44 86 ALA A O 1
ATOM 688 N N . LEU A 1 87 ? 20.688 15.645 -12.401 1.00 96.56 87 LEU A N 1
ATOM 689 C CA . LEU A 1 87 ? 21.061 16.877 -11.695 1.00 96.56 87 LEU A CA 1
ATOM 690 C C . LEU A 1 87 ? 21.625 17.929 -12.660 1.00 96.56 87 LEU A C 1
ATOM 692 O O . LEU A 1 87 ? 21.207 19.086 -12.617 1.00 96.56 87 LEU A O 1
ATOM 696 N N . ARG A 1 88 ? 22.498 17.525 -13.595 1.00 95.06 88 ARG A N 1
ATOM 697 C CA . ARG A 1 88 ? 23.026 18.426 -14.634 1.00 95.06 88 ARG A CA 1
ATOM 698 C C . ARG A 1 88 ? 21.929 19.011 -15.520 1.00 95.06 88 ARG A C 1
ATOM 700 O O . ARG A 1 88 ? 21.996 20.188 -15.848 1.00 95.06 88 ARG A O 1
ATOM 707 N N . TRP A 1 89 ? 20.925 18.231 -15.911 1.00 95.56 89 TRP A N 1
ATOM 708 C CA . TRP A 1 89 ? 19.830 18.731 -16.750 1.00 95.56 89 TRP A CA 1
ATOM 709 C C . TRP A 1 89 ? 18.830 19.592 -15.980 1.00 95.56 89 TRP A C 1
ATOM 711 O O . TRP A 1 89 ? 18.161 20.427 -16.583 1.00 95.56 89 TRP A O 1
ATOM 721 N N . LEU A 1 90 ? 18.736 19.430 -14.661 1.00 96.25 90 LEU A N 1
ATOM 722 C CA . LEU A 1 90 ? 17.929 20.308 -13.821 1.00 96.25 90 LEU A CA 1
ATOM 723 C C . LEU A 1 90 ? 18.598 21.676 -13.629 1.00 96.25 90 LEU A C 1
ATOM 725 O O . LEU A 1 90 ? 17.930 22.688 -13.821 1.00 96.25 90 LEU A O 1
ATOM 729 N N . SER A 1 91 ? 19.893 21.724 -13.298 1.00 94.44 91 SER A N 1
ATOM 730 C CA . SER A 1 91 ? 20.547 22.958 -12.817 1.00 94.44 91 SER A CA 1
ATOM 731 C C . SER A 1 91 ? 21.762 23.435 -13.610 1.00 94.44 91 SER A C 1
ATOM 733 O O . SER A 1 91 ? 22.246 24.541 -13.382 1.00 94.44 91 SER A O 1
ATOM 735 N N . GLY A 1 92 ? 22.315 22.598 -14.484 1.00 88.50 92 GLY A N 1
ATOM 736 C CA . GLY A 1 92 ? 23.537 22.896 -15.224 1.00 88.50 92 GLY A CA 1
ATOM 737 C C . GLY A 1 92 ? 23.321 23.839 -16.415 1.00 88.50 92 GLY A C 1
ATOM 738 O O . GLY A 1 92 ? 22.186 24.186 -16.751 1.00 88.50 92 GLY A O 1
ATOM 739 N N . PRO A 1 93 ? 24.408 24.238 -17.102 1.00 84.25 93 PRO A N 1
ATOM 740 C CA . PRO A 1 93 ? 24.329 25.035 -18.325 1.00 84.25 93 PRO A CA 1
ATOM 741 C C . PRO A 1 93 ? 23.454 24.357 -19.391 1.00 84.25 93 PRO A C 1
ATOM 743 O O . PRO A 1 93 ? 23.668 23.194 -19.736 1.00 84.25 93 PRO A O 1
ATOM 746 N N . GLY A 1 94 ? 22.449 25.073 -19.906 1.00 83.38 94 GLY A N 1
ATOM 747 C CA . GLY A 1 94 ? 21.461 24.515 -20.843 1.00 83.38 94 GLY A CA 1
ATOM 748 C C . GLY A 1 94 ? 20.475 23.517 -20.213 1.00 83.38 94 GLY A C 1
ATOM 749 O O . GLY A 1 94 ? 19.810 22.769 -20.935 1.00 83.38 94 GLY A O 1
ATOM 750 N N . GLY A 1 95 ? 20.420 23.461 -18.880 1.00 88.56 95 GLY A N 1
ATOM 751 C CA . GLY A 1 95 ? 19.403 22.756 -18.107 1.00 88.56 95 GLY A CA 1
ATOM 752 C C . GLY A 1 95 ? 18.169 23.621 -17.832 1.00 88.56 95 GLY A C 1
ATOM 753 O O . GLY A 1 95 ? 18.061 24.753 -18.298 1.00 88.56 95 GLY A O 1
ATOM 754 N N . ALA A 1 96 ? 17.239 23.092 -17.043 1.00 92.88 96 ALA A N 1
ATOM 755 C CA . ALA A 1 96 ? 15.946 23.717 -16.759 1.00 92.88 96 ALA A CA 1
ATOM 756 C C . ALA A 1 96 ? 15.997 24.892 -15.752 1.00 92.88 96 ALA A C 1
ATOM 758 O O . ALA A 1 96 ? 14.952 25.405 -15.358 1.00 92.88 96 ALA A O 1
ATOM 759 N N . GLY A 1 97 ? 17.191 25.324 -15.326 1.00 91.88 97 GLY A N 1
ATOM 760 C CA . GLY A 1 97 ? 17.376 26.482 -14.440 1.00 91.88 97 GLY A CA 1
ATOM 761 C C . GLY A 1 97 ? 16.916 26.261 -12.995 1.00 91.88 97 GLY A C 1
ATOM 762 O O . GLY A 1 97 ? 16.596 27.220 -12.294 1.00 91.88 97 GLY A O 1
ATOM 763 N N . VAL A 1 98 ? 16.852 25.009 -12.541 1.00 93.69 98 VAL A N 1
ATOM 764 C CA . VAL A 1 98 ? 16.489 24.668 -11.163 1.00 93.69 98 VAL A CA 1
ATOM 765 C C . VAL A 1 98 ? 17.646 24.985 -10.220 1.00 93.69 98 VAL A C 1
ATOM 767 O O . VAL A 1 98 ? 18.747 24.462 -10.374 1.00 93.69 98 VAL A O 1
ATOM 770 N N . ASP A 1 99 ? 17.376 25.779 -9.187 1.00 92.56 99 ASP A N 1
ATOM 771 C CA . ASP A 1 99 ? 18.297 25.970 -8.067 1.00 92.56 99 ASP A CA 1
ATOM 772 C C . ASP A 1 99 ? 18.224 24.774 -7.103 1.00 92.56 99 ASP A C 1
ATOM 774 O O . ASP A 1 99 ? 17.270 24.633 -6.330 1.00 92.56 99 ASP A O 1
ATOM 778 N N . LEU A 1 100 ? 19.237 23.903 -7.160 1.00 92.06 100 LEU A N 1
ATOM 779 C CA . LEU A 1 100 ? 19.344 22.733 -6.282 1.00 92.06 100 LEU A CA 1
ATOM 780 C C . LEU A 1 100 ? 19.628 23.106 -4.820 1.00 92.06 100 LEU A C 1
ATOM 782 O O . LEU A 1 100 ? 19.281 22.332 -3.931 1.00 92.06 100 LEU A O 1
ATOM 786 N N . GLY A 1 101 ? 20.220 24.277 -4.555 1.00 89.62 101 GLY A N 1
ATOM 787 C CA . GLY A 1 101 ? 20.488 24.752 -3.194 1.00 89.62 101 GLY A CA 1
ATOM 788 C C . GLY A 1 101 ? 19.218 25.163 -2.449 1.00 89.62 101 GLY A C 1
ATOM 789 O O . GLY A 1 101 ? 19.178 25.124 -1.223 1.00 89.62 101 GLY A O 1
ATOM 790 N N . ALA A 1 102 ? 18.154 25.492 -3.184 1.00 91.00 102 ALA A N 1
ATOM 791 C CA . ALA A 1 102 ? 16.846 25.815 -2.626 1.00 91.00 102 ALA A CA 1
ATOM 792 C C . ALA A 1 102 ? 15.908 24.601 -2.488 1.00 91.00 102 ALA A C 1
ATOM 794 O O . ALA A 1 102 ? 14.712 24.778 -2.226 1.00 91.00 102 ALA A O 1
ATOM 795 N N . LEU A 1 103 ? 16.403 23.375 -2.695 1.00 95.31 103 LEU A N 1
ATOM 796 C CA . LEU A 1 103 ? 15.618 22.170 -2.444 1.00 95.31 103 LEU A CA 1
ATOM 797 C C . LEU A 1 103 ? 15.301 22.040 -0.954 1.00 95.31 103 LEU A C 1
ATOM 799 O O . LEU A 1 103 ? 16.168 22.140 -0.093 1.00 95.31 103 LEU A O 1
ATOM 803 N N . SER A 1 104 ? 14.036 21.769 -0.658 1.00 94.62 104 SER A N 1
ATOM 804 C CA . SER A 1 104 ? 13.567 21.494 0.698 1.00 94.62 104 SER A CA 1
ATOM 805 C C . SER A 1 104 ? 13.831 20.048 1.111 1.00 94.62 104 SER A C 1
ATOM 807 O O . SER A 1 104 ? 14.043 19.793 2.292 1.00 94.62 104 SER A O 1
ATOM 809 N N . ALA A 1 105 ? 13.783 19.110 0.158 1.00 96.44 105 ALA A N 1
ATOM 810 C CA . ALA A 1 105 ? 14.149 17.712 0.368 1.00 96.44 105 ALA A CA 1
ATOM 811 C C . ALA A 1 105 ? 14.314 16.942 -0.949 1.00 96.44 105 ALA A C 1
ATOM 813 O O . ALA A 1 105 ? 13.809 17.352 -2.002 1.00 96.44 105 ALA A O 1
ATOM 814 N N . VAL A 1 106 ? 14.936 15.765 -0.850 1.00 98.06 106 VAL A N 1
ATOM 815 C CA . VAL A 1 106 ? 14.948 14.743 -1.901 1.00 98.06 106 VAL A CA 1
ATOM 816 C C . VAL A 1 106 ? 14.195 13.498 -1.427 1.00 98.06 106 VAL A C 1
ATOM 818 O O . VAL A 1 106 ? 14.573 12.881 -0.432 1.00 98.06 106 VAL A O 1
ATOM 821 N N . GLY A 1 107 ? 13.131 13.114 -2.128 1.00 97.69 107 GLY A N 1
ATOM 822 C CA . GLY A 1 107 ? 12.356 11.902 -1.856 1.00 97.69 107 GLY A CA 1
ATOM 823 C C . GLY A 1 107 ? 12.852 10.714 -2.675 1.00 97.69 107 GLY A C 1
ATOM 824 O O . GLY A 1 107 ? 12.894 10.791 -3.900 1.00 97.69 107 GLY A O 1
ATOM 825 N N . HIS A 1 108 ? 13.184 9.607 -2.014 1.00 97.06 108 HIS A N 1
ATOM 826 C CA . HIS A 1 108 ? 13.715 8.388 -2.628 1.00 97.06 108 HIS A CA 1
ATOM 827 C C . HIS A 1 108 ? 12.733 7.240 -2.470 1.00 97.06 108 HIS A C 1
ATOM 829 O O . HIS A 1 108 ? 12.347 6.899 -1.349 1.00 97.06 108 HIS A O 1
ATOM 835 N N . GLN A 1 109 ? 12.362 6.607 -3.580 1.00 93.12 109 GLN A N 1
ATOM 836 C CA . GLN A 1 109 ? 11.612 5.358 -3.513 1.00 93.12 109 GLN A CA 1
ATOM 837 C C . GLN A 1 109 ? 12.532 4.217 -3.080 1.00 93.12 109 GLN A C 1
ATOM 839 O O . GLN A 1 109 ? 13.531 3.919 -3.732 1.00 93.12 109 GLN A O 1
ATOM 844 N N . VAL A 1 110 ? 12.157 3.537 -2.005 1.00 90.81 110 VAL A N 1
ATOM 845 C CA . VAL A 1 110 ? 12.861 2.381 -1.450 1.00 90.81 110 VAL A CA 1
ATOM 846 C C . VAL A 1 110 ? 11.917 1.183 -1.467 1.00 90.81 110 VAL A C 1
ATOM 848 O O . VAL A 1 110 ? 10.719 1.336 -1.265 1.00 90.81 110 VAL A O 1
ATOM 851 N N . LEU A 1 111 ? 12.425 -0.028 -1.701 1.00 83.69 111 LEU A N 1
ATOM 852 C CA . LEU A 1 111 ? 11.576 -1.226 -1.680 1.00 83.69 111 LEU A CA 1
ATOM 853 C C . LEU A 1 111 ? 11.066 -1.522 -0.265 1.00 83.69 111 LEU A C 1
ATOM 855 O O . LEU A 1 111 ? 9.869 -1.458 0.011 1.00 83.69 111 LEU A O 1
ATOM 859 N N . TYR A 1 112 ? 11.989 -1.826 0.645 1.00 82.81 112 TYR A N 1
ATOM 860 C CA . TYR A 1 112 ? 11.689 -2.383 1.958 1.00 82.81 112 TYR A CA 1
ATOM 861 C C . TYR A 1 112 ? 12.607 -1.785 3.027 1.00 82.81 112 TYR A C 1
ATOM 863 O O . TYR A 1 112 ? 13.799 -1.609 2.797 1.00 82.81 112 TYR A O 1
ATOM 871 N N . GLY A 1 113 ? 12.037 -1.463 4.189 1.00 72.94 113 GLY A N 1
ATOM 872 C CA . GLY A 1 113 ? 12.742 -0.872 5.331 1.00 72.94 113 GLY A CA 1
ATOM 873 C C . GLY A 1 113 ? 12.996 -1.874 6.453 1.00 72.94 113 GLY A C 1
ATOM 874 O O . GLY A 1 113 ? 12.682 -1.563 7.599 1.00 72.94 113 GLY A O 1
ATOM 875 N N . SER A 1 114 ? 13.433 -3.093 6.105 1.00 71.25 114 SER A N 1
ATOM 876 C CA . SER A 1 114 ? 13.774 -4.203 7.024 1.00 71.25 114 SER A CA 1
ATOM 877 C C . SER A 1 114 ? 12.702 -4.583 8.067 1.00 71.25 114 SER A C 1
ATOM 879 O O . SER A 1 114 ? 12.989 -5.287 9.029 1.00 71.25 114 SER A O 1
ATOM 881 N N . GLY A 1 115 ? 11.454 -4.136 7.890 1.00 70.88 115 GLY A N 1
ATOM 882 C CA . GLY A 1 115 ? 10.365 -4.306 8.858 1.00 70.88 115 GLY A CA 1
ATOM 883 C C . GLY A 1 115 ? 10.451 -3.346 10.049 1.00 70.88 115 GLY A C 1
ATOM 884 O O . GLY A 1 115 ? 9.533 -3.317 10.863 1.00 70.88 115 GLY A O 1
ATOM 885 N N . ARG A 1 116 ? 11.519 -2.538 10.126 1.00 76.31 116 ARG A N 1
ATOM 886 C CA . ARG A 1 116 ? 11.735 -1.504 11.144 1.00 76.31 116 ARG A CA 1
ATOM 887 C C . ARG A 1 116 ? 10.952 -0.227 10.847 1.00 76.31 116 ARG A C 1
ATOM 889 O O . ARG A 1 116 ? 10.520 0.454 11.773 1.00 76.31 116 ARG A O 1
ATOM 896 N N . TYR A 1 117 ? 10.773 0.106 9.569 1.00 81.31 117 TYR A N 1
ATOM 897 C CA . TYR A 1 117 ? 10.150 1.362 9.152 1.00 81.31 117 TYR A CA 1
ATOM 898 C C . TYR A 1 117 ? 8.772 1.134 8.522 1.00 81.31 117 TYR A C 1
ATOM 900 O O . TYR A 1 117 ? 8.654 0.650 7.397 1.00 81.31 117 TYR A O 1
ATOM 908 N N . GLY A 1 118 ? 7.724 1.524 9.258 1.00 76.00 118 GLY A N 1
ATOM 909 C CA . GLY A 1 118 ? 6.321 1.447 8.827 1.00 76.00 118 GLY A CA 1
ATOM 910 C C . GLY A 1 118 ? 5.846 2.610 7.946 1.00 76.00 118 GLY A C 1
ATOM 911 O O . GLY A 1 118 ? 4.732 2.598 7.433 1.00 76.00 118 GLY A O 1
ATOM 912 N N . SER A 1 119 ? 6.661 3.653 7.786 1.00 84.94 119 SER A N 1
ATOM 913 C CA . SER A 1 119 ? 6.319 4.856 7.021 1.00 84.94 119 SER A CA 1
ATOM 914 C C . SER A 1 119 ? 7.579 5.541 6.490 1.00 84.94 119 SER A C 1
ATOM 916 O O . SER A 1 119 ? 8.687 5.114 6.801 1.00 84.94 119 SER A O 1
ATOM 918 N N . ALA A 1 120 ? 7.417 6.583 5.669 1.00 91.38 120 ALA A N 1
ATOM 919 C CA . ALA A 1 120 ? 8.538 7.370 5.163 1.00 91.38 120 ALA A CA 1
ATOM 920 C C . ALA A 1 120 ? 9.349 8.040 6.288 1.00 91.38 120 ALA A C 1
ATOM 922 O O . ALA A 1 120 ? 8.760 8.620 7.205 1.00 91.38 120 ALA A O 1
ATOM 923 N N . VAL A 1 121 ? 10.678 8.016 6.177 1.00 91.81 121 VAL A N 1
ATOM 924 C CA . VAL A 1 121 ? 11.609 8.529 7.198 1.00 91.81 121 VAL A CA 1
ATOM 925 C C . VAL A 1 121 ? 12.708 9.387 6.584 1.00 91.81 121 VAL A C 1
ATOM 927 O O . VAL A 1 121 ? 13.148 9.126 5.463 1.00 91.81 121 VAL A O 1
ATOM 930 N N . VAL A 1 122 ? 13.161 10.402 7.322 1.00 94.38 122 VAL A N 1
ATOM 931 C CA . VAL A 1 122 ? 14.372 11.152 6.965 1.00 94.38 122 VAL A CA 1
ATOM 932 C C . VAL A 1 122 ? 15.576 10.212 7.083 1.00 94.38 122 VAL A C 1
ATOM 934 O O . VAL A 1 122 ? 15.662 9.416 8.013 1.00 94.38 122 VAL A O 1
ATOM 937 N N . VAL A 1 123 ? 16.460 10.245 6.089 1.00 95.12 123 VAL A N 1
ATOM 938 C CA . VAL A 1 123 ? 17.592 9.329 5.956 1.00 95.12 123 VAL A CA 1
ATOM 939 C C . VAL A 1 123 ? 18.782 9.866 6.733 1.00 95.12 123 VAL A C 1
ATOM 941 O O . VAL A 1 123 ? 19.379 10.871 6.350 1.00 95.12 123 VAL A O 1
ATOM 944 N N . ASP A 1 124 ? 19.164 9.130 7.767 1.00 92.81 124 ASP A N 1
ATOM 945 C CA . ASP A 1 124 ? 20.483 9.179 8.386 1.00 92.81 124 ASP A CA 1
ATOM 946 C C . ASP A 1 124 ? 21.302 7.927 8.001 1.00 92.81 124 ASP A C 1
ATOM 948 O O . ASP A 1 124 ? 20.892 7.101 7.172 1.00 92.81 124 ASP A O 1
ATOM 952 N N . ASP A 1 125 ? 22.490 7.784 8.585 1.00 92.25 125 ASP A N 1
ATOM 953 C CA . ASP A 1 125 ? 23.374 6.649 8.301 1.00 92.25 125 ASP A CA 1
ATOM 954 C C . ASP A 1 125 ? 22.838 5.322 8.856 1.00 92.25 125 ASP A C 1
ATOM 956 O O . ASP A 1 125 ? 23.105 4.257 8.290 1.00 92.25 125 ASP A O 1
ATOM 960 N N . ASP A 1 126 ? 22.024 5.369 9.911 1.00 90.62 126 ASP A N 1
ATOM 961 C CA . ASP A 1 126 ? 21.362 4.198 10.478 1.00 90.62 126 ASP A CA 1
ATOM 962 C C . ASP A 1 126 ? 20.257 3.692 9.552 1.00 90.62 126 ASP A C 1
ATOM 964 O O . ASP A 1 126 ? 20.245 2.513 9.193 1.00 90.62 126 ASP A O 1
ATOM 968 N N . VAL A 1 127 ? 19.383 4.585 9.092 1.00 91.69 127 VAL A N 1
ATOM 969 C CA . VAL A 1 127 ? 18.343 4.319 8.096 1.00 91.69 127 VAL A CA 1
ATOM 970 C C . VAL A 1 127 ? 18.972 3.761 6.826 1.00 91.69 127 VAL A C 1
ATOM 972 O O . VAL A 1 127 ? 18.527 2.727 6.323 1.00 91.69 127 VAL A O 1
ATOM 975 N N . ARG A 1 128 ? 20.040 4.387 6.313 1.00 92.88 128 ARG A N 1
ATOM 976 C CA . ARG A 1 128 ? 20.724 3.895 5.111 1.00 92.88 128 ARG A CA 1
ATOM 977 C C . ARG A 1 128 ? 21.301 2.492 5.311 1.00 92.88 128 ARG A C 1
ATOM 979 O O . ARG A 1 128 ? 21.179 1.651 4.413 1.00 92.88 128 ARG A O 1
ATOM 986 N N . ARG A 1 129 ? 21.922 2.220 6.460 1.00 90.00 129 ARG A N 1
ATOM 987 C CA . ARG A 1 129 ? 22.458 0.891 6.781 1.00 90.00 129 ARG A CA 1
ATOM 988 C C . ARG A 1 129 ? 21.346 -0.151 6.853 1.00 90.00 129 ARG A C 1
ATOM 990 O O . ARG A 1 129 ? 21.513 -1.235 6.306 1.00 90.00 129 ARG A O 1
ATOM 997 N N . GLU A 1 130 ? 20.215 0.172 7.473 1.00 88.38 130 GLU A N 1
ATOM 998 C CA . GLU A 1 130 ? 19.056 -0.725 7.566 1.00 88.38 130 GLU A CA 1
ATOM 999 C C . GLU A 1 130 ? 18.434 -1.039 6.204 1.00 88.38 130 GLU A C 1
ATOM 1001 O O . GLU A 1 130 ? 18.138 -2.201 5.928 1.00 88.38 130 GLU A O 1
ATOM 1006 N N . ILE A 1 131 ? 18.303 -0.044 5.320 1.00 88.62 131 ILE A N 1
ATOM 1007 C CA . ILE A 1 131 ? 17.823 -0.271 3.949 1.00 88.62 131 ILE A CA 1
ATOM 1008 C C . ILE A 1 131 ? 18.744 -1.243 3.204 1.00 88.62 131 ILE A C 1
ATOM 1010 O O . ILE A 1 131 ? 18.260 -2.051 2.423 1.00 88.62 131 ILE A O 1
ATOM 1014 N N . GLY A 1 132 ? 20.053 -1.215 3.466 1.00 85.50 132 GLY A N 1
ATOM 1015 C CA . GLY A 1 132 ? 21.012 -2.124 2.834 1.00 85.50 132 GLY A CA 1
ATOM 1016 C C . GLY A 1 132 ? 20.947 -3.581 3.309 1.00 85.50 132 GLY A C 1
ATOM 1017 O O . GLY A 1 132 ? 21.567 -4.436 2.688 1.00 85.50 132 GLY A O 1
ATOM 1018 N N . LYS A 1 133 ? 20.224 -3.893 4.394 1.00 80.56 133 LYS A N 1
ATOM 1019 C CA . LYS A 1 133 ? 20.153 -5.253 4.970 1.00 80.56 133 LYS A CA 1
ATOM 1020 C C . LYS A 1 133 ? 19.106 -6.159 4.314 1.00 80.56 133 LYS A C 1
ATOM 1022 O O . LYS A 1 133 ? 18.870 -7.264 4.799 1.00 80.56 133 LYS A O 1
ATOM 1027 N N . VAL A 1 134 ? 18.416 -5.699 3.271 1.00 71.00 134 VAL A N 1
ATOM 1028 C CA . VAL A 1 134 ? 17.322 -6.456 2.650 1.00 71.00 134 VAL A CA 1
ATOM 1029 C C . VAL A 1 134 ? 17.860 -7.762 2.052 1.00 71.00 134 VAL A C 1
ATOM 1031 O O . VAL A 1 134 ? 18.670 -7.752 1.135 1.00 71.00 134 VAL A O 1
ATOM 1034 N N . GLY A 1 135 ? 17.399 -8.898 2.588 1.00 58.06 135 GLY A N 1
ATOM 1035 C CA . GLY A 1 135 ? 17.929 -10.237 2.289 1.00 58.06 135 GLY A CA 1
ATOM 1036 C C . GLY A 1 135 ? 17.520 -10.845 0.941 1.00 58.06 135 GLY A C 1
ATOM 1037 O O . GLY A 1 135 ? 17.847 -12.000 0.686 1.00 58.06 135 GLY A O 1
ATOM 1038 N N . PHE A 1 136 ? 16.799 -10.106 0.095 1.00 64.06 136 PHE A N 1
ATOM 1039 C CA . PHE A 1 136 ? 16.526 -10.477 -1.294 1.00 64.06 136 PHE A CA 1
ATOM 1040 C C . PHE A 1 136 ? 17.179 -9.440 -2.211 1.00 64.06 136 PHE A C 1
ATOM 1042 O O . PHE A 1 136 ? 16.650 -8.348 -2.427 1.00 64.06 136 PHE A O 1
ATOM 1049 N N . ASP A 1 137 ? 18.371 -9.769 -2.708 1.00 59.59 137 ASP A N 1
ATOM 1050 C CA . ASP A 1 137 ? 19.107 -8.907 -3.625 1.00 59.59 137 ASP A CA 1
ATOM 1051 C C . ASP A 1 137 ? 18.417 -8.901 -4.993 1.00 59.59 137 ASP A C 1
ATOM 1053 O O . ASP A 1 137 ? 18.184 -9.943 -5.604 1.00 59.59 137 ASP A O 1
ATOM 1057 N N . SER A 1 138 ? 18.043 -7.715 -5.460 1.00 69.44 138 SER A N 1
ATOM 1058 C CA . SER A 1 138 ? 17.494 -7.522 -6.798 1.00 69.44 138 SER A CA 1
ATOM 1059 C C . SER A 1 138 ? 18.192 -6.335 -7.439 1.00 69.44 138 SER A C 1
ATOM 1061 O O . SER A 1 138 ? 18.499 -5.353 -6.758 1.00 69.44 138 SER A O 1
ATOM 1063 N N . GLY A 1 139 ? 18.381 -6.378 -8.761 1.00 75.62 139 GLY A N 1
ATOM 1064 C CA . GLY A 1 139 ? 18.951 -5.247 -9.503 1.00 75.62 139 GLY A CA 1
ATOM 1065 C C . GLY A 1 139 ? 18.203 -3.933 -9.240 1.00 75.62 139 GLY A C 1
ATOM 1066 O O . GLY A 1 139 ? 18.815 -2.871 -9.165 1.00 75.62 139 GLY A O 1
ATOM 1067 N N . GLU A 1 140 ? 16.891 -3.995 -8.987 1.00 80.50 140 GLU A N 1
ATOM 1068 C CA . GLU A 1 140 ? 16.111 -2.824 -8.584 1.00 80.50 140 GLU A CA 1
ATOM 1069 C C . GLU A 1 140 ? 16.469 -2.272 -7.195 1.00 80.50 140 GLU A C 1
ATOM 1071 O O . GLU A 1 140 ? 16.387 -1.062 -6.978 1.00 80.50 140 GLU A O 1
ATOM 1076 N N . HIS A 1 141 ? 16.808 -3.130 -6.230 1.00 84.50 141 HIS A N 1
ATOM 1077 C CA . HIS A 1 141 ? 17.225 -2.687 -4.902 1.00 84.50 141 HIS A CA 1
ATOM 1078 C C . HIS A 1 141 ? 18.567 -1.954 -4.978 1.00 84.50 141 HIS A C 1
ATOM 1080 O O . HIS A 1 141 ? 18.691 -0.843 -4.459 1.00 84.50 141 HIS A O 1
ATOM 1086 N N . GLN A 1 142 ? 19.530 -2.527 -5.705 1.00 85.62 142 GLN A N 1
ATOM 1087 C CA . GLN A 1 142 ? 20.848 -1.921 -5.908 1.00 85.62 142 GLN A CA 1
ATOM 1088 C C . GLN A 1 142 ? 20.756 -0.591 -6.662 1.00 85.62 142 GLN A C 1
ATOM 1090 O O . GLN A 1 142 ? 21.373 0.391 -6.255 1.00 85.62 142 GLN A O 1
ATOM 1095 N N . ALA A 1 143 ? 19.907 -0.514 -7.692 1.00 89.94 143 ALA A N 1
ATOM 1096 C CA . ALA A 1 143 ? 19.606 0.728 -8.402 1.00 89.94 143 ALA A CA 1
ATOM 1097 C C . ALA A 1 143 ? 19.101 1.839 -7.463 1.00 89.94 143 ALA A C 1
ATOM 1099 O O . ALA A 1 143 ? 19.547 2.987 -7.546 1.00 89.94 143 ALA A O 1
ATOM 1100 N N . ARG A 1 144 ? 18.178 1.498 -6.550 1.00 91.56 144 ARG A N 1
ATOM 1101 C CA . ARG A 1 144 ? 17.619 2.431 -5.558 1.00 91.56 144 ARG A CA 1
ATOM 1102 C C . ARG A 1 144 ? 18.676 2.916 -4.564 1.00 91.56 144 ARG A C 1
ATOM 1104 O O . ARG A 1 144 ? 18.737 4.113 -4.292 1.00 91.56 144 ARG A O 1
ATOM 1111 N N . LEU A 1 145 ? 19.527 2.017 -4.068 1.00 91.75 145 LEU A N 1
ATOM 1112 C CA . LEU A 1 145 ? 20.629 2.367 -3.167 1.00 91.75 145 LEU A CA 1
ATOM 1113 C C . LEU A 1 145 ? 21.669 3.264 -3.844 1.00 91.75 145 LEU A C 1
ATOM 1115 O O . LEU A 1 145 ? 22.022 4.304 -3.296 1.00 91.75 145 LEU A O 1
ATOM 1119 N 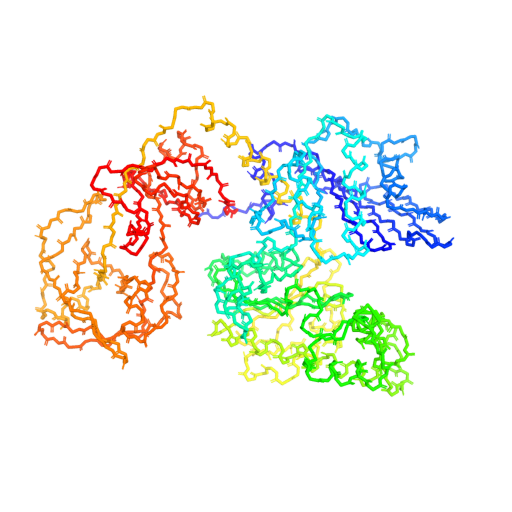N . ALA A 1 146 ? 22.107 2.909 -5.054 1.00 93.19 146 ALA A N 1
ATOM 1120 C CA . ALA A 1 146 ? 23.109 3.669 -5.794 1.00 93.19 146 ALA A CA 1
ATOM 1121 C C . ALA A 1 146 ? 22.656 5.110 -6.081 1.00 93.19 146 ALA A C 1
ATOM 1123 O O . ALA A 1 146 ? 23.443 6.049 -5.946 1.00 93.19 146 ALA A O 1
ATOM 1124 N N . ALA A 1 147 ? 21.381 5.288 -6.443 1.00 94.81 147 ALA A N 1
ATOM 1125 C CA . ALA A 1 147 ? 20.797 6.605 -6.663 1.00 94.81 147 ALA A CA 1
ATOM 1126 C C . ALA A 1 147 ? 20.665 7.418 -5.365 1.00 94.81 147 ALA A C 1
ATOM 1128 O O . ALA A 1 147 ? 20.975 8.610 -5.365 1.00 94.81 147 ALA A O 1
ATOM 1129 N N . LEU A 1 148 ? 20.229 6.782 -4.268 1.00 95.69 148 LEU A N 1
ATOM 1130 C CA . LEU A 1 148 ? 20.145 7.414 -2.949 1.00 95.69 148 LEU A CA 1
ATOM 1131 C C . LEU A 1 148 ? 21.521 7.910 -2.493 1.00 95.69 148 LEU A C 1
ATOM 1133 O O . LEU A 1 148 ? 21.647 9.067 -2.094 1.00 95.69 148 LEU A O 1
ATOM 1137 N N . ASP A 1 149 ? 22.538 7.053 -2.585 1.00 96.00 149 ASP A N 1
ATOM 1138 C CA . ASP A 1 149 ? 23.897 7.358 -2.142 1.00 96.00 149 ASP A CA 1
ATOM 1139 C C . ASP A 1 149 ? 24.493 8.512 -2.951 1.00 96.00 149 ASP A C 1
ATOM 1141 O O . ASP A 1 149 ? 24.921 9.508 -2.368 1.00 96.00 149 ASP A O 1
ATOM 1145 N N . LEU A 1 150 ? 24.416 8.462 -4.289 1.00 97.00 150 LEU A N 1
ATOM 1146 C CA . LEU A 1 150 ? 24.934 9.563 -5.101 1.00 97.00 150 LEU A CA 1
ATOM 1147 C C . LEU A 1 150 ? 24.178 10.873 -4.850 1.00 97.00 150 LEU A C 1
ATOM 1149 O O . LEU A 1 150 ? 24.790 11.939 -4.790 1.00 97.00 150 LEU A O 1
ATOM 1153 N N . ALA A 1 151 ? 22.854 10.824 -4.704 1.00 96.62 151 ALA A N 1
ATOM 1154 C CA . ALA A 1 151 ? 22.089 12.029 -4.424 1.00 96.62 151 ALA A CA 1
ATOM 1155 C C . ALA A 1 151 ? 22.511 12.651 -3.081 1.00 96.62 151 ALA A C 1
ATOM 1157 O O . ALA A 1 151 ? 22.657 13.869 -3.023 1.00 96.62 151 ALA A O 1
ATOM 1158 N N . ARG A 1 152 ? 22.752 11.841 -2.035 1.00 96.19 152 ARG A N 1
ATOM 1159 C CA . ARG A 1 152 ? 23.256 12.319 -0.730 1.00 96.19 152 ARG A CA 1
ATOM 1160 C C . ARG A 1 152 ? 24.641 12.949 -0.850 1.00 96.19 152 ARG A C 1
ATOM 1162 O O . ARG A 1 152 ? 24.888 13.984 -0.245 1.00 96.19 152 ARG A O 1
ATOM 1169 N N . GLU A 1 153 ? 25.524 12.359 -1.653 1.00 96.31 153 GLU A N 1
ATOM 1170 C CA . GLU A 1 153 ? 26.859 12.911 -1.915 1.00 96.31 153 GLU A CA 1
ATOM 1171 C C . GLU A 1 153 ? 26.788 14.277 -2.620 1.00 96.31 153 GLU A C 1
ATOM 1173 O O . GLU A 1 153 ? 27.511 15.207 -2.265 1.00 96.31 153 GLU A O 1
ATOM 1178 N N . ARG A 1 154 ? 25.913 14.418 -3.626 1.00 96.50 154 ARG A N 1
ATOM 1179 C CA . ARG A 1 154 ? 25.795 15.645 -4.435 1.00 96.50 154 ARG A CA 1
ATOM 1180 C C . ARG A 1 154 ? 24.968 16.746 -3.771 1.00 96.50 154 ARG A C 1
ATOM 1182 O O . ARG A 1 154 ? 25.174 17.914 -4.089 1.00 96.50 154 ARG A O 1
ATOM 1189 N N . LEU A 1 155 ? 24.047 16.391 -2.876 1.00 95.88 155 LEU A N 1
ATOM 1190 C CA . LEU A 1 155 ? 23.097 17.300 -2.228 1.00 95.88 155 LEU A CA 1
ATOM 1191 C C . LEU A 1 155 ? 23.196 17.225 -0.695 1.00 95.88 155 LEU A C 1
ATOM 1193 O O . LEU A 1 155 ? 22.185 17.248 -0.003 1.00 95.88 155 LEU A O 1
ATOM 1197 N N . ALA A 1 156 ? 24.416 17.170 -0.153 1.00 92.12 156 ALA A N 1
ATOM 1198 C CA . ALA A 1 156 ? 24.674 16.912 1.270 1.00 92.12 156 ALA A CA 1
ATOM 1199 C C . ALA A 1 156 ? 23.983 17.877 2.262 1.00 92.12 156 ALA A C 1
ATOM 1201 O O . ALA A 1 156 ? 23.748 17.508 3.408 1.00 92.12 156 ALA A O 1
ATOM 1202 N N . GLY A 1 157 ? 23.653 19.104 1.840 1.00 89.62 157 GLY A N 1
ATOM 1203 C CA . GLY A 1 157 ? 22.934 20.087 2.664 1.00 89.62 157 GLY A CA 1
ATOM 1204 C C . GLY A 1 157 ? 21.405 19.963 2.637 1.00 89.62 157 GLY A C 1
ATOM 1205 O O . GLY A 1 157 ? 20.725 20.712 3.333 1.00 89.62 157 GLY A O 1
ATOM 1206 N N . VAL A 1 158 ? 20.854 19.055 1.829 1.00 95.50 158 VAL A N 1
ATOM 1207 C CA . VAL A 1 158 ? 19.410 18.881 1.632 1.00 95.50 158 VAL A CA 1
ATOM 1208 C C . VAL A 1 158 ? 18.945 17.633 2.391 1.00 95.50 158 VAL A C 1
ATOM 1210 O O . VAL A 1 158 ? 19.586 16.594 2.285 1.00 95.50 158 VAL A O 1
ATOM 1213 N N . PRO A 1 159 ? 17.823 17.662 3.132 1.00 95.19 159 PRO A N 1
ATOM 1214 C CA . PRO A 1 159 ? 17.266 16.459 3.748 1.00 95.19 159 PRO A CA 1
ATOM 1215 C C . PRO A 1 159 ? 16.868 15.394 2.713 1.00 95.19 159 PRO A C 1
ATOM 1217 O O . PRO A 1 159 ? 16.128 15.670 1.767 1.00 95.19 159 PRO A O 1
ATOM 1220 N N . HIS A 1 160 ? 17.298 14.149 2.920 1.00 97.44 160 HIS A N 1
ATOM 1221 C CA . HIS A 1 160 ? 16.872 12.998 2.118 1.00 97.44 160 HIS A CA 1
ATOM 1222 C C . HIS A 1 160 ? 15.784 12.225 2.856 1.00 97.44 160 HIS A C 1
ATOM 1224 O O . HIS A 1 160 ? 15.891 12.018 4.058 1.00 97.44 160 HIS A O 1
ATOM 1230 N N . VAL A 1 161 ? 14.748 11.769 2.155 1.00 97.19 161 VAL A N 1
ATOM 1231 C CA . VAL A 1 161 ? 13.666 10.961 2.732 1.00 97.19 161 VAL A CA 1
ATOM 1232 C C . VAL A 1 161 ? 13.555 9.639 1.988 1.00 97.19 161 VAL A C 1
ATOM 1234 O O . VAL A 1 161 ? 13.395 9.631 0.770 1.00 97.19 161 VAL A O 1
ATOM 1237 N N . ALA A 1 162 ? 13.581 8.528 2.718 1.00 95.75 162 ALA A N 1
ATOM 1238 C CA . ALA A 1 162 ? 13.277 7.203 2.200 1.00 95.75 162 ALA A CA 1
ATOM 1239 C C . ALA A 1 162 ? 11.776 6.933 2.321 1.00 95.75 162 ALA A C 1
ATOM 1241 O O . ALA A 1 162 ? 11.192 7.071 3.398 1.00 95.75 162 ALA A O 1
ATOM 1242 N N . VAL A 1 163 ? 11.148 6.521 1.222 1.00 95.06 163 VAL A N 1
ATOM 1243 C CA . VAL A 1 163 ? 9.722 6.192 1.163 1.00 95.06 163 VAL A CA 1
ATOM 1244 C C . VAL A 1 163 ? 9.565 4.768 0.651 1.00 95.06 163 VAL A C 1
ATOM 1246 O O . VAL A 1 163 ? 9.956 4.455 -0.472 1.00 95.06 163 VAL A O 1
ATOM 1249 N N . PHE A 1 164 ? 9.001 3.900 1.488 1.00 91.25 164 PHE A N 1
ATOM 1250 C CA . PHE A 1 164 ? 9.010 2.459 1.252 1.00 91.25 164 PHE A CA 1
ATOM 1251 C C . PHE A 1 164 ? 7.784 1.978 0.470 1.00 91.25 164 PHE A C 1
ATOM 1253 O O . PHE A 1 164 ? 6.651 2.263 0.857 1.00 91.25 164 PHE A O 1
ATOM 1260 N N . ASP A 1 165 ? 7.997 1.158 -0.560 1.00 89.00 165 ASP A N 1
ATOM 1261 C CA . ASP A 1 165 ? 6.925 0.519 -1.337 1.00 89.00 165 ASP A CA 1
ATOM 1262 C C . ASP A 1 165 ? 6.064 -0.419 -0.492 1.00 89.00 165 ASP A C 1
ATOM 1264 O O . ASP A 1 165 ? 4.868 -0.560 -0.742 1.00 89.00 165 ASP A O 1
ATOM 1268 N N . THR A 1 166 ? 6.665 -1.032 0.523 1.00 90.62 166 THR A N 1
ATOM 1269 C CA . THR A 1 166 ? 5.966 -1.911 1.469 1.00 90.62 166 THR A CA 1
ATOM 1270 C C . THR A 1 166 ? 5.182 -1.146 2.540 1.00 90.62 166 THR A C 1
ATOM 1272 O O . THR A 1 166 ? 4.326 -1.740 3.185 1.00 90.62 166 THR A O 1
ATOM 1275 N N . ALA A 1 167 ? 5.425 0.162 2.744 1.00 89.56 167 ALA A N 1
ATOM 1276 C CA . ALA A 1 167 ? 4.885 0.914 3.889 1.00 89.56 167 ALA A CA 1
ATOM 1277 C C . ALA A 1 167 ? 3.357 0.861 3.983 1.00 89.56 167 ALA A C 1
ATOM 1279 O O . ALA A 1 167 ? 2.810 0.759 5.076 1.00 89.56 167 ALA A O 1
ATOM 1280 N N . PHE A 1 168 ? 2.663 0.904 2.841 1.00 91.81 168 PHE A N 1
ATOM 1281 C CA . PHE A 1 168 ? 1.201 0.855 2.825 1.00 91.81 168 PHE A CA 1
ATOM 1282 C C . PHE A 1 168 ? 0.663 -0.449 3.435 1.00 91.81 168 PHE A C 1
ATOM 1284 O O . PHE A 1 168 ? -0.341 -0.416 4.132 1.00 91.81 168 PHE A O 1
ATOM 1291 N N . PHE A 1 169 ? 1.373 -1.563 3.250 1.00 92.50 169 PHE A N 1
ATOM 1292 C CA . PHE A 1 169 ? 0.972 -2.912 3.655 1.00 92.50 169 PHE A CA 1
ATOM 1293 C C . PHE A 1 169 ? 1.578 -3.378 4.987 1.00 92.50 169 PHE A C 1
ATOM 1295 O O . PHE A 1 169 ? 1.303 -4.488 5.435 1.00 92.50 169 PHE A O 1
ATOM 1302 N N . GLN A 1 170 ? 2.389 -2.552 5.657 1.00 84.50 170 GLN A N 1
ATOM 1303 C CA . GLN A 1 170 ? 3.070 -2.954 6.900 1.00 84.50 170 GLN A CA 1
ATOM 1304 C C . GLN A 1 170 ? 2.097 -3.390 8.004 1.00 84.50 170 GLN A C 1
ATOM 1306 O O . GLN A 1 170 ? 2.416 -4.286 8.781 1.00 84.50 170 GLN A O 1
ATOM 1311 N N . ASN A 1 171 ? 0.895 -2.808 8.017 1.00 79.88 171 ASN A N 1
ATOM 1312 C CA . ASN A 1 171 ? -0.139 -3.071 9.015 1.00 79.88 171 ASN A CA 1
ATOM 1313 C C . ASN A 1 171 ? -1.242 -4.017 8.504 1.00 79.88 171 ASN A C 1
ATOM 1315 O O . ASN A 1 171 ? -2.367 -3.966 9.002 1.00 79.88 171 ASN A O 1
ATOM 1319 N N . LEU A 1 172 ? -0.945 -4.865 7.508 1.00 88.75 172 LEU A N 1
ATOM 1320 C CA . LEU A 1 172 ? -1.846 -5.960 7.130 1.00 88.75 172 LEU A CA 1
ATOM 1321 C C . LEU A 1 172 ? -2.213 -6.808 8.371 1.00 88.75 172 LEU A C 1
ATOM 1323 O O . LEU A 1 172 ? -1.337 -7.074 9.200 1.00 88.75 172 LEU A O 1
ATOM 1327 N N . PRO A 1 173 ? -3.467 -7.276 8.505 1.00 85.62 173 PRO A N 1
ATOM 1328 C CA . PRO A 1 173 ? -3.852 -8.224 9.547 1.00 85.62 173 PRO A CA 1
ATOM 1329 C C . PRO A 1 173 ? -2.961 -9.475 9.538 1.00 85.62 173 PRO A C 1
ATOM 1331 O O . PRO A 1 173 ? -2.569 -9.948 8.471 1.00 85.62 173 PRO A O 1
ATOM 1334 N N . GLN A 1 174 ? -2.677 -10.063 10.708 1.00 85.19 174 GLN A N 1
ATOM 1335 C CA . GLN A 1 174 ? -1.797 -11.243 10.802 1.00 85.19 174 GLN A CA 1
ATOM 1336 C C . GLN A 1 174 ? -2.255 -12.403 9.907 1.00 85.19 174 GLN A C 1
ATOM 1338 O O . GLN A 1 174 ? -1.418 -13.055 9.289 1.00 85.19 174 GLN A O 1
ATOM 1343 N N . LEU A 1 175 ? -3.569 -12.613 9.770 1.00 87.19 175 LEU A N 1
ATOM 1344 C CA . LEU A 1 175 ? -4.143 -13.630 8.880 1.00 87.19 175 LEU A CA 1
ATOM 1345 C C . LEU A 1 175 ? -3.724 -13.462 7.408 1.00 87.19 175 LEU A C 1
ATOM 1347 O O . LEU A 1 175 ? -3.608 -14.455 6.701 1.00 87.19 175 LEU A O 1
ATOM 1351 N N . ALA A 1 176 ? -3.464 -12.229 6.961 1.00 92.56 176 ALA A N 1
ATOM 1352 C CA . ALA A 1 176 ? -2.998 -11.928 5.607 1.00 92.56 176 ALA A CA 1
ATOM 1353 C C . ALA A 1 176 ? -1.460 -11.905 5.513 1.00 92.56 176 ALA A C 1
ATOM 1355 O O . ALA A 1 176 ? -0.895 -12.030 4.426 1.00 92.56 176 ALA A O 1
ATOM 1356 N N . GLN A 1 177 ? -0.771 -11.749 6.650 1.00 91.88 177 GLN A N 1
ATOM 1357 C CA . GLN A 1 177 ? 0.690 -11.730 6.733 1.00 91.88 177 GLN A CA 1
ATOM 1358 C C . GLN A 1 177 ? 1.319 -13.121 6.823 1.00 91.88 177 GLN A C 1
ATOM 1360 O O . GLN A 1 177 ? 2.416 -13.332 6.302 1.00 91.88 177 GLN A O 1
ATOM 1365 N N . LEU A 1 178 ? 0.676 -14.053 7.523 1.00 93.12 178 LEU A N 1
ATOM 1366 C CA . LEU A 1 178 ? 1.259 -15.352 7.825 1.00 93.12 178 LEU A CA 1
ATOM 1367 C C . LEU A 1 178 ? 1.159 -16.303 6.630 1.00 93.12 178 LEU A C 1
ATOM 1369 O O . LEU A 1 178 ? 0.083 -16.554 6.095 1.00 93.12 178 LEU A O 1
ATOM 1373 N N . TYR A 1 179 ? 2.289 -16.909 6.271 1.00 95.44 179 TYR A N 1
ATOM 1374 C CA . TYR A 1 179 ? 2.272 -18.148 5.500 1.00 95.44 179 TYR A CA 1
ATOM 1375 C C . TYR A 1 179 ? 1.968 -19.311 6.439 1.00 95.44 179 TYR A C 1
ATOM 1377 O O . TYR A 1 179 ? 2.412 -19.302 7.589 1.00 95.44 179 TYR A O 1
ATOM 1385 N N . ALA A 1 180 ? 1.275 -20.335 5.939 1.00 95.25 180 ALA A N 1
ATOM 1386 C CA . ALA A 1 180 ? 0.983 -21.573 6.665 1.00 95.25 180 ALA A CA 1
ATOM 1387 C C . ALA A 1 180 ? 2.242 -22.455 6.835 1.00 95.25 180 ALA A C 1
ATOM 1389 O O . ALA A 1 180 ? 2.309 -23.599 6.391 1.00 95.25 180 ALA A O 1
ATOM 1390 N N . LEU A 1 181 ? 3.268 -21.883 7.460 1.00 95.19 181 LEU A N 1
ATOM 1391 C CA . LEU A 1 181 ? 4.547 -22.477 7.824 1.00 95.19 181 LEU A CA 1
ATOM 1392 C C . LEU A 1 181 ? 4.674 -22.484 9.356 1.00 95.19 181 LEU A C 1
ATOM 1394 O O . LEU A 1 181 ? 3.947 -21.758 10.037 1.00 95.19 181 LEU A O 1
ATOM 1398 N N . PRO A 1 182 ? 5.611 -23.260 9.933 1.00 96.94 182 PRO A N 1
ATOM 1399 C CA . PRO A 1 182 ? 5.886 -23.193 11.364 1.00 96.94 182 PRO A CA 1
ATOM 1400 C C . PRO A 1 182 ? 6.101 -21.746 11.840 1.00 96.94 182 PRO A C 1
ATOM 1402 O O . PRO A 1 182 ? 6.977 -21.052 11.318 1.00 96.94 182 PRO A O 1
ATOM 1405 N N . LEU A 1 183 ? 5.350 -21.311 12.863 1.00 91.81 183 LEU A N 1
ATOM 1406 C CA . LEU A 1 183 ? 5.336 -19.917 13.347 1.00 91.81 183 LEU A CA 1
ATOM 1407 C C . LEU A 1 183 ? 6.722 -19.361 13.708 1.00 91.81 183 LEU A C 1
ATOM 1409 O O . LEU A 1 183 ? 6.942 -18.154 13.627 1.00 91.81 183 LEU A O 1
ATOM 1413 N N . ARG A 1 184 ? 7.690 -20.227 14.032 1.00 94.81 184 ARG A N 1
ATOM 1414 C CA . ARG A 1 184 ? 9.091 -19.833 14.247 1.00 94.81 184 ARG A CA 1
ATOM 1415 C C . ARG A 1 184 ? 9.674 -19.004 13.095 1.00 94.81 184 ARG A C 1
ATOM 1417 O O . ARG A 1 184 ? 10.439 -18.087 13.350 1.00 94.81 184 ARG A O 1
ATOM 1424 N N . TYR A 1 185 ? 9.292 -19.254 11.836 1.00 91.69 185 TYR A N 1
ATOM 1425 C CA . TYR A 1 185 ? 9.800 -18.471 10.698 1.00 91.69 185 TYR A CA 1
ATOM 1426 C C . TYR A 1 185 ? 9.320 -17.017 10.730 1.00 91.69 185 TYR A C 1
ATOM 1428 O O . TYR A 1 185 ? 10.066 -16.112 10.357 1.00 91.69 185 TYR A O 1
ATOM 1436 N N . PHE A 1 186 ? 8.100 -16.785 11.210 1.00 88.50 186 PHE A N 1
ATOM 1437 C CA . PHE A 1 186 ? 7.589 -15.441 11.434 1.00 88.50 186 PHE A CA 1
ATOM 1438 C C . PHE A 1 186 ? 8.298 -14.778 12.622 1.00 88.50 186 PHE A C 1
ATOM 1440 O O . PHE A 1 186 ? 8.858 -13.696 12.466 1.00 88.50 186 PHE A O 1
ATOM 1447 N N . HIS A 1 187 ? 8.341 -15.440 13.784 1.00 84.62 187 HIS A N 1
ATOM 1448 C CA . HIS A 1 187 ? 8.892 -14.856 15.014 1.00 84.62 187 HIS A CA 1
ATOM 1449 C C . HIS A 1 187 ? 10.407 -14.620 14.968 1.00 84.62 187 HIS A C 1
ATOM 1451 O O . HIS A 1 187 ? 10.874 -13.576 15.410 1.00 84.62 187 HIS A O 1
ATOM 1457 N N . GLU A 1 188 ? 11.177 -15.570 14.435 1.00 87.56 188 GLU A N 1
ATOM 1458 C CA . GLU A 1 188 ? 12.645 -15.521 14.458 1.00 87.56 188 GLU A CA 1
ATOM 1459 C C . GLU A 1 188 ? 13.230 -14.826 13.226 1.00 87.56 188 GLU A C 1
ATOM 1461 O O . GLU A 1 188 ? 14.322 -14.265 13.292 1.00 87.56 188 GLU A O 1
ATOM 1466 N N . ARG A 1 189 ? 12.539 -14.896 12.079 1.00 84.00 189 ARG A N 1
ATOM 1467 C CA . ARG A 1 189 ? 13.078 -14.442 10.783 1.00 84.00 189 ARG A CA 1
ATOM 1468 C C . ARG A 1 189 ? 12.212 -13.408 10.070 1.00 84.00 189 ARG A C 1
ATOM 1470 O O . ARG A 1 189 ? 12.592 -12.957 8.993 1.00 84.00 189 ARG A O 1
ATOM 1477 N N . GLY A 1 190 ? 11.058 -13.042 10.628 1.00 85.12 190 GLY A N 1
ATOM 1478 C CA . GLY A 1 190 ? 10.155 -12.062 10.024 1.00 85.12 190 GLY A CA 1
ATOM 1479 C C . GLY A 1 190 ? 9.550 -12.508 8.690 1.00 85.12 190 GLY A C 1
ATOM 1480 O O . GLY A 1 190 ? 9.145 -11.654 7.904 1.00 85.12 190 GLY A O 1
ATOM 1481 N N . VAL A 1 191 ? 9.503 -13.816 8.402 1.00 89.62 191 VAL A N 1
ATOM 1482 C CA . VAL A 1 191 ? 8.931 -14.343 7.153 1.00 89.62 191 VAL A CA 1
ATOM 1483 C C . VAL A 1 191 ? 7.426 -14.090 7.147 1.00 89.62 191 VAL A C 1
ATOM 1485 O O . VAL A 1 191 ? 6.681 -14.722 7.894 1.00 89.62 191 VAL A O 1
ATOM 1488 N N . ARG A 1 192 ? 6.992 -13.152 6.302 1.00 91.75 192 ARG A N 1
ATOM 1489 C CA . ARG A 1 192 ? 5.594 -12.732 6.159 1.00 91.75 192 ARG A CA 1
ATOM 1490 C C . ARG A 1 192 ? 5.318 -12.135 4.785 1.00 91.75 192 ARG A C 1
ATOM 1492 O O . ARG A 1 192 ? 6.251 -11.782 4.060 1.00 91.75 192 ARG A O 1
ATOM 1499 N N . ARG A 1 193 ? 4.044 -11.988 4.431 1.00 93.88 193 ARG A N 1
ATOM 1500 C CA . ARG A 1 193 ? 3.614 -11.143 3.315 1.00 93.88 193 ARG A CA 1
ATOM 1501 C C . ARG A 1 193 ? 3.992 -9.693 3.607 1.00 93.88 193 ARG A C 1
ATOM 1503 O O . ARG A 1 193 ? 3.622 -9.152 4.647 1.00 93.88 193 ARG A O 1
ATOM 1510 N N . LEU A 1 194 ? 4.747 -9.086 2.695 1.00 91.25 194 LEU A N 1
ATOM 1511 C CA . LEU A 1 194 ? 5.147 -7.685 2.782 1.00 91.25 194 LEU A CA 1
ATOM 1512 C C . LEU A 1 194 ? 4.277 -6.797 1.895 1.00 91.25 194 LEU A C 1
ATOM 1514 O O . LEU A 1 194 ? 3.933 -5.700 2.319 1.00 91.25 194 LEU A O 1
ATOM 1518 N N . GLY A 1 195 ? 3.931 -7.266 0.691 1.00 93.19 195 GLY A N 1
ATOM 1519 C CA . GLY A 1 195 ? 3.245 -6.463 -0.323 1.00 93.19 195 GLY A CA 1
ATOM 1520 C C . GLY A 1 195 ? 4.146 -5.389 -0.947 1.00 93.19 195 GLY A C 1
ATOM 1521 O O . GLY A 1 195 ? 5.004 -4.816 -0.284 1.00 93.19 195 GLY A O 1
ATOM 1522 N N . PHE A 1 196 ? 3.954 -5.081 -2.231 1.00 92.62 196 PHE A N 1
ATOM 1523 C CA . PHE A 1 196 ? 4.705 -4.031 -2.941 1.00 92.62 196 PHE A CA 1
ATOM 1524 C C . PHE A 1 196 ? 3.759 -3.181 -3.795 1.00 92.62 196 PHE A C 1
ATOM 1526 O O . PHE A 1 196 ? 2.562 -3.442 -3.853 1.00 92.62 196 PHE A O 1
ATOM 1533 N N . PHE A 1 197 ? 4.288 -2.133 -4.434 1.00 93.62 197 PHE A N 1
ATOM 1534 C CA . PHE A 1 197 ? 3.500 -1.094 -5.113 1.00 93.62 197 PHE A CA 1
ATOM 1535 C C . PHE A 1 197 ? 2.561 -0.314 -4.180 1.00 93.62 197 PHE A C 1
ATOM 1537 O O . PHE A 1 197 ? 1.575 0.274 -4.630 1.00 93.62 197 PHE A O 1
ATOM 1544 N N . GLY A 1 198 ? 2.880 -0.238 -2.883 1.00 94.38 198 GLY A N 1
ATOM 1545 C CA . GLY A 1 198 ? 2.056 0.454 -1.893 1.00 94.38 198 GLY A CA 1
ATOM 1546 C C . GLY A 1 198 ? 1.804 1.921 -2.234 1.00 94.38 198 GLY A C 1
ATOM 1547 O O . GLY A 1 198 ? 0.697 2.406 -2.026 1.00 94.38 198 GLY A O 1
ATOM 1548 N N . LEU A 1 199 ? 2.774 2.616 -2.844 1.00 93.50 199 LEU A N 1
ATOM 1549 C CA . LEU A 1 199 ? 2.578 3.988 -3.329 1.00 93.50 199 LEU A CA 1
ATOM 1550 C C . LEU A 1 199 ? 1.518 4.078 -4.431 1.00 93.50 199 LEU A C 1
ATOM 1552 O O . LEU A 1 199 ? 0.698 4.992 -4.405 1.00 93.50 199 LEU A O 1
ATOM 1556 N N . SER A 1 200 ? 1.492 3.130 -5.371 1.00 95.38 200 SER A N 1
ATOM 1557 C CA . SER A 1 200 ? 0.487 3.126 -6.436 1.00 95.38 200 SER A CA 1
ATOM 1558 C C . SER A 1 200 ? -0.902 2.783 -5.896 1.00 95.38 200 SER A C 1
ATOM 1560 O O . SER A 1 200 ? -1.860 3.492 -6.199 1.00 95.38 200 SER A O 1
ATOM 1562 N N . HIS A 1 201 ? -1.007 1.765 -5.037 1.00 97.88 201 HIS A N 1
ATOM 1563 C CA . HIS A 1 201 ? -2.272 1.384 -4.401 1.00 97.88 201 HIS A CA 1
ATOM 1564 C C . HIS A 1 201 ? -2.844 2.513 -3.534 1.00 97.88 201 HIS A C 1
ATOM 1566 O O . HIS A 1 201 ? -4.020 2.857 -3.658 1.00 97.88 201 HIS A O 1
ATOM 1572 N N . LYS A 1 202 ? -2.001 3.154 -2.717 1.00 95.06 202 LYS A N 1
ATOM 1573 C CA . LYS A 1 202 ? -2.390 4.299 -1.883 1.00 95.06 202 LYS A CA 1
ATOM 1574 C C . LYS A 1 202 ? -2.818 5.503 -2.722 1.00 95.06 202 LYS A C 1
ATOM 1576 O O . LYS A 1 202 ? -3.810 6.151 -2.401 1.00 95.06 202 LYS A O 1
ATOM 1581 N N . PHE A 1 203 ? -2.106 5.784 -3.814 1.00 95.12 203 PHE A N 1
ATOM 1582 C CA . PHE A 1 203 ? -2.487 6.843 -4.746 1.00 95.12 203 PHE A CA 1
ATOM 1583 C C . PHE A 1 203 ? -3.847 6.561 -5.395 1.00 95.12 203 PHE A C 1
ATOM 1585 O O . PHE A 1 203 ? -4.716 7.429 -5.401 1.00 95.12 203 PHE A O 1
ATOM 1592 N N . ALA A 1 204 ? -4.061 5.337 -5.884 1.00 96.94 204 ALA A N 1
ATOM 1593 C CA . ALA A 1 204 ? -5.321 4.925 -6.493 1.00 96.94 204 ALA A CA 1
ATOM 1594 C C . ALA A 1 204 ? -6.503 5.005 -5.516 1.00 96.94 204 ALA A C 1
ATOM 1596 O O . ALA A 1 204 ? -7.567 5.487 -5.900 1.00 96.94 204 ALA A O 1
ATOM 1597 N N . LEU A 1 205 ? -6.304 4.611 -4.254 1.00 96.69 205 LEU A N 1
ATOM 1598 C CA . LEU A 1 205 ? -7.297 4.770 -3.190 1.00 96.69 205 LEU A CA 1
ATOM 1599 C C . LEU A 1 205 ? -7.697 6.238 -3.003 1.00 96.69 205 LEU A C 1
ATOM 1601 O O . LEU A 1 205 ? -8.884 6.547 -2.991 1.00 96.69 205 LEU A O 1
ATOM 1605 N N . PHE A 1 206 ? -6.726 7.147 -2.871 1.00 93.81 206 PHE A N 1
ATOM 1606 C CA . PHE A 1 206 ? -7.019 8.568 -2.663 1.00 93.81 206 PHE A CA 1
ATOM 1607 C C . PHE A 1 206 ? -7.693 9.210 -3.876 1.00 93.81 206 PHE A C 1
ATOM 1609 O O . PHE A 1 206 ? -8.620 9.997 -3.708 1.00 93.81 206 PHE A O 1
ATOM 1616 N N . GLN A 1 207 ? -7.296 8.824 -5.089 1.00 94.44 207 GLN A N 1
ATOM 1617 C CA . GLN A 1 207 ? -7.960 9.274 -6.312 1.00 94.44 207 GLN A CA 1
ATOM 1618 C C . GLN A 1 207 ? -9.402 8.779 -6.403 1.00 94.44 207 GLN A C 1
ATOM 1620 O O . GLN A 1 207 ? -10.288 9.546 -6.773 1.00 94.44 207 GLN A O 1
ATOM 1625 N N . ALA A 1 208 ? -9.648 7.520 -6.039 1.00 96.12 208 ALA A N 1
ATOM 1626 C CA . ALA A 1 208 ? -10.992 6.965 -5.990 1.00 96.12 208 ALA A CA 1
ATOM 1627 C C . ALA A 1 208 ? -11.851 7.669 -4.932 1.00 96.12 208 ALA A C 1
ATOM 1629 O O . ALA A 1 208 ? -12.955 8.098 -5.245 1.00 96.12 208 ALA A O 1
ATOM 1630 N N . ALA A 1 209 ? -11.330 7.858 -3.717 1.00 94.81 209 ALA A N 1
ATOM 1631 C CA . ALA A 1 209 ? -12.016 8.566 -2.637 1.00 94.81 209 ALA A CA 1
ATOM 1632 C C . ALA A 1 209 ? -12.397 10.001 -3.037 1.00 94.81 209 ALA A C 1
ATOM 1634 O O . ALA A 1 209 ? -13.555 10.399 -2.913 1.00 94.81 209 ALA A O 1
ATOM 1635 N N . ALA A 1 210 ? -11.448 10.749 -3.611 1.00 91.75 210 ALA A N 1
ATOM 1636 C CA . ALA A 1 210 ? -11.687 12.104 -4.097 1.00 91.75 210 ALA A CA 1
ATOM 1637 C C . ALA A 1 210 ? -12.723 12.145 -5.231 1.00 91.75 210 ALA A C 1
ATOM 1639 O O . ALA A 1 210 ? -13.591 13.012 -5.231 1.00 91.75 210 ALA A O 1
ATOM 1640 N N . PHE A 1 211 ? -12.658 11.208 -6.183 1.00 95.69 211 PHE A N 1
ATOM 1641 C CA . PHE A 1 211 ? -13.610 11.127 -7.294 1.00 95.69 211 PHE A CA 1
ATOM 1642 C C . PHE A 1 211 ? -15.024 10.746 -6.841 1.00 95.69 211 PHE A C 1
ATOM 1644 O O . PHE A 1 211 ? -16.003 11.216 -7.411 1.00 95.69 211 PHE A O 1
ATOM 1651 N N . LEU A 1 212 ? -15.135 9.888 -5.826 1.00 94.94 212 LEU A N 1
ATOM 1652 C CA . LEU A 1 212 ? -16.410 9.466 -5.246 1.00 94.94 212 LEU A CA 1
ATOM 1653 C C . LEU A 1 212 ? -16.960 10.462 -4.222 1.00 94.94 212 LEU A C 1
ATOM 1655 O O . LEU A 1 212 ? -18.042 10.224 -3.692 1.00 94.94 212 LEU A O 1
ATOM 1659 N N . GLU A 1 213 ? -16.215 11.531 -3.921 1.00 95.00 213 GLU A N 1
ATOM 1660 C CA . GLU A 1 213 ? -16.548 12.528 -2.898 1.00 95.00 213 GLU A CA 1
ATOM 1661 C C . GLU A 1 213 ? -16.858 11.887 -1.532 1.00 95.00 213 GLU A C 1
ATOM 1663 O O . GLU A 1 213 ? -17.695 12.356 -0.761 1.00 95.00 213 GLU A O 1
ATOM 1668 N N . ARG A 1 214 ? -16.165 10.782 -1.226 1.00 88.50 214 ARG A N 1
ATOM 1669 C CA . ARG A 1 214 ? -16.310 10.006 0.010 1.00 88.50 214 ARG A CA 1
ATOM 1670 C C . ARG A 1 214 ? -14.940 9.837 0.667 1.00 88.50 214 ARG A C 1
ATOM 1672 O O . ARG A 1 214 ? -13.982 9.521 -0.038 1.00 88.50 214 ARG A O 1
ATOM 1679 N N . PRO A 1 215 ? -14.825 9.995 1.998 1.00 84.62 215 PRO A N 1
ATOM 1680 C CA . PRO A 1 215 ? -13.592 9.673 2.711 1.00 84.62 215 PRO A CA 1
ATOM 1681 C C . PRO A 1 215 ? -13.146 8.238 2.422 1.00 84.62 215 PRO A C 1
ATOM 1683 O O . PRO A 1 215 ? -13.977 7.332 2.329 1.00 84.62 215 PRO A O 1
ATOM 1686 N N . SER A 1 216 ? -11.835 8.014 2.313 1.00 88.00 216 SER A N 1
ATOM 1687 C CA . SER A 1 216 ? -11.284 6.671 2.074 1.00 88.00 216 SER A CA 1
ATOM 1688 C C . SER A 1 216 ? -11.651 5.682 3.184 1.00 88.00 216 SER A C 1
ATOM 1690 O O . SER A 1 216 ? -11.829 4.492 2.942 1.00 88.00 216 SER A O 1
ATOM 1692 N N . GLU A 1 217 ? -11.843 6.213 4.386 1.00 85.56 217 GLU A N 1
ATOM 1693 C CA . GLU A 1 217 ? -12.260 5.559 5.613 1.00 85.56 217 GLU A CA 1
ATOM 1694 C C . GLU A 1 217 ? -13.683 5.007 5.539 1.00 85.56 217 GLU A C 1
ATOM 1696 O O . GLU A 1 217 ? -14.066 4.266 6.424 1.00 85.56 217 GLU A O 1
ATOM 1701 N N . TRP A 1 218 ? -14.480 5.361 4.529 1.00 87.12 218 TRP A N 1
ATOM 1702 C CA . TRP A 1 218 ? -15.853 4.867 4.348 1.00 87.12 218 TRP A CA 1
ATOM 1703 C C . TRP A 1 218 ? -15.990 3.956 3.128 1.00 87.12 218 TRP A C 1
ATOM 1705 O O . TRP A 1 218 ? -17.107 3.703 2.677 1.00 87.12 218 TRP A O 1
ATOM 1715 N N . LEU A 1 219 ? -14.870 3.560 2.520 1.00 92.81 219 LEU A N 1
ATOM 1716 C CA . LEU A 1 219 ? -14.851 2.830 1.261 1.00 92.81 219 LEU A CA 1
ATOM 1717 C C . LEU A 1 219 ? -14.211 1.454 1.427 1.00 92.81 219 LEU A C 1
ATOM 1719 O O . LEU A 1 219 ? -13.131 1.311 2.005 1.00 92.81 219 LEU A O 1
ATOM 1723 N N . LYS A 1 220 ? -14.846 0.458 0.815 1.00 97.56 220 LYS A N 1
ATOM 1724 C CA . LYS A 1 220 ? -14.267 -0.843 0.482 1.00 97.56 220 LYS A CA 1
ATOM 1725 C C . LYS A 1 220 ? -13.786 -0.806 -0.963 1.00 97.56 220 LYS A C 1
ATOM 1727 O O . LYS A 1 220 ? -14.591 -0.730 -1.890 1.00 97.56 220 LYS A O 1
ATOM 1732 N N . VAL A 1 221 ? -12.476 -0.833 -1.177 1.00 98.56 221 VAL A N 1
ATOM 1733 C CA . VAL A 1 221 ? -11.866 -0.639 -2.499 1.00 98.56 221 VAL A CA 1
ATOM 1734 C C . VAL A 1 221 ? -10.964 -1.811 -2.843 1.00 98.56 221 VAL A C 1
ATOM 1736 O O . VAL A 1 221 ? -10.072 -2.167 -2.075 1.00 98.56 221 VAL A O 1
ATOM 1739 N N . VAL A 1 222 ? -11.129 -2.362 -4.044 1.00 98.81 222 VAL A N 1
ATOM 1740 C CA . VAL A 1 222 ? -10.126 -3.242 -4.650 1.00 98.81 222 VAL A CA 1
ATOM 1741 C C . VAL A 1 222 ? -9.343 -2.434 -5.671 1.00 98.81 222 VAL A C 1
ATOM 1743 O O . VAL A 1 222 ? -9.892 -1.943 -6.655 1.00 98.81 222 VAL A O 1
ATOM 1746 N N . THR A 1 223 ? -8.041 -2.292 -5.448 1.00 98.81 223 THR A N 1
ATOM 1747 C CA . THR A 1 223 ? -7.142 -1.611 -6.389 1.00 98.81 223 THR A CA 1
ATOM 1748 C C . THR A 1 223 ? -6.370 -2.642 -7.206 1.00 98.81 223 THR A C 1
ATOM 1750 O O . THR A 1 223 ? -5.873 -3.629 -6.667 1.00 98.81 223 THR A O 1
ATOM 1753 N N . VAL A 1 224 ? -6.273 -2.411 -8.513 1.00 98.69 224 VAL A N 1
ATOM 1754 C CA . VAL A 1 224 ? -5.699 -3.315 -9.512 1.00 98.69 224 VAL A CA 1
ATOM 1755 C C . VAL A 1 224 ? -4.609 -2.563 -10.275 1.00 98.69 224 VAL A C 1
ATOM 1757 O O . VAL A 1 224 ? -4.889 -1.811 -11.210 1.00 98.69 224 VAL A O 1
ATOM 1760 N N . HIS A 1 225 ? -3.357 -2.736 -9.854 1.00 98.25 225 HIS A N 1
ATOM 1761 C CA . HIS A 1 225 ? -2.197 -2.159 -10.527 1.00 98.25 225 HIS A CA 1
ATOM 1762 C C . HIS A 1 225 ? -1.712 -3.113 -11.619 1.00 98.25 225 HIS A C 1
ATOM 1764 O O . HIS A 1 225 ? -1.223 -4.201 -11.309 1.00 98.25 225 HIS A O 1
ATOM 1770 N N . LEU A 1 226 ? -1.823 -2.707 -12.888 1.00 96.38 226 LEU A N 1
ATOM 1771 C CA . LEU A 1 226 ? -1.342 -3.486 -14.032 1.00 96.38 226 LEU A CA 1
ATOM 1772 C C . LEU A 1 226 ? -0.232 -2.722 -14.774 1.00 96.38 226 LEU A C 1
ATOM 1774 O O . LEU A 1 226 ? -0.459 -1.648 -15.336 1.00 96.38 226 LEU A O 1
ATOM 1778 N N . GLY A 1 227 ? 0.967 -3.295 -14.806 1.00 90.00 227 GLY A N 1
ATOM 1779 C CA . GLY A 1 227 ? 2.128 -2.830 -15.566 1.00 90.00 227 GLY A CA 1
ATOM 1780 C C . GLY A 1 227 ? 3.162 -3.954 -15.697 1.00 90.00 227 GLY A C 1
ATOM 1781 O O . GLY A 1 227 ? 2.805 -5.130 -15.650 1.00 90.00 227 GLY A O 1
ATOM 1782 N N . ASN A 1 228 ? 4.458 -3.619 -15.783 1.00 86.12 228 ASN A N 1
ATOM 1783 C CA . ASN A 1 228 ? 5.527 -4.638 -15.795 1.00 86.12 228 ASN A CA 1
ATOM 1784 C C . ASN A 1 228 ? 5.503 -5.533 -14.543 1.00 86.12 228 ASN A C 1
ATOM 1786 O O . ASN A 1 228 ? 5.945 -6.683 -14.569 1.00 86.12 228 ASN A O 1
ATOM 1790 N N . GLY A 1 229 ? 5.006 -4.992 -13.429 1.00 91.19 229 GLY A N 1
ATOM 1791 C CA . GLY A 1 229 ? 4.505 -5.769 -12.303 1.00 91.19 229 GLY A CA 1
ATOM 1792 C C . GLY A 1 229 ? 2.989 -5.683 -12.231 1.00 91.19 229 GLY A C 1
ATOM 1793 O O . GLY A 1 229 ? 2.402 -4.683 -12.637 1.00 91.19 229 GLY A O 1
ATOM 1794 N N . THR A 1 230 ? 2.367 -6.735 -11.712 1.00 95.88 230 THR A N 1
ATOM 1795 C CA . THR A 1 230 ? 0.924 -6.780 -11.479 1.00 95.88 230 THR A CA 1
ATOM 1796 C C . THR A 1 230 ? 0.668 -7.077 -10.009 1.00 95.88 230 THR A C 1
ATOM 1798 O O . THR A 1 230 ? 1.207 -8.040 -9.472 1.00 95.88 230 THR A O 1
ATOM 1801 N N . SER A 1 231 ? -0.137 -6.246 -9.352 1.00 97.94 231 SER A N 1
ATOM 1802 C CA . SER A 1 231 ? -0.526 -6.446 -7.956 1.00 97.94 231 SER A CA 1
ATOM 1803 C C . SER A 1 231 ? -1.936 -5.943 -7.699 1.00 97.94 231 SER A C 1
ATOM 1805 O O . SER A 1 231 ? -2.400 -4.971 -8.302 1.00 97.94 231 SER A O 1
ATOM 1807 N N . LEU A 1 232 ? -2.632 -6.625 -6.796 1.00 98.75 232 LEU A N 1
ATOM 1808 C CA . LEU A 1 232 ? -3.928 -6.197 -6.298 1.00 98.75 232 LEU A CA 1
ATOM 1809 C C . LEU A 1 232 ? -3.849 -5.965 -4.791 1.00 98.75 232 LEU A C 1
ATOM 1811 O O . LEU A 1 232 ? -3.022 -6.570 -4.102 1.00 98.75 232 LEU A O 1
ATOM 1815 N N . ALA A 1 233 ? -4.717 -5.091 -4.292 1.00 98.62 233 ALA A N 1
ATOM 1816 C CA . ALA A 1 233 ? -4.897 -4.873 -2.865 1.00 98.62 233 ALA A CA 1
ATOM 1817 C C . ALA A 1 233 ? -6.376 -4.719 -2.520 1.00 98.62 233 ALA A C 1
ATOM 1819 O O . ALA A 1 233 ? -7.098 -3.973 -3.192 1.00 98.62 233 ALA A O 1
ATOM 1820 N N . ALA A 1 234 ? -6.787 -5.401 -1.454 1.00 98.50 234 ALA A N 1
ATOM 1821 C CA . ALA A 1 234 ? -8.085 -5.237 -0.823 1.00 98.50 234 ALA A CA 1
ATOM 1822 C C . ALA A 1 234 ? -7.950 -4.207 0.300 1.00 98.50 234 ALA A C 1
ATOM 1824 O O . ALA A 1 234 ? -7.119 -4.363 1.199 1.00 98.50 234 ALA A O 1
ATOM 1825 N N . ILE A 1 235 ? -8.729 -3.135 0.224 1.00 98.25 235 ILE A N 1
ATOM 1826 C CA . ILE A 1 235 ? -8.659 -2.002 1.142 1.00 98.25 235 ILE A CA 1
ATOM 1827 C C . ILE A 1 235 ? -10.026 -1.842 1.792 1.00 98.25 235 ILE A C 1
ATOM 1829 O O . ILE A 1 235 ? -11.021 -1.623 1.106 1.00 98.25 235 ILE A O 1
ATOM 1833 N N . ASP A 1 236 ? -10.060 -1.939 3.113 1.00 95.12 236 ASP A N 1
ATOM 1834 C CA . ASP A 1 236 ? -11.253 -1.801 3.935 1.00 95.12 236 ASP A CA 1
ATOM 1835 C C . ASP A 1 236 ? -11.121 -0.539 4.787 1.00 95.12 236 ASP A C 1
ATOM 1837 O O . ASP A 1 236 ? -10.223 -0.443 5.627 1.00 95.12 236 ASP A O 1
ATOM 1841 N N . HIS A 1 237 ? -11.978 0.454 4.540 1.00 90.06 237 HIS A N 1
ATOM 1842 C CA . HIS A 1 237 ? -12.044 1.693 5.323 1.00 90.06 237 HIS A CA 1
ATOM 1843 C C . HIS A 1 237 ? -10.671 2.379 5.446 1.00 90.06 237 HIS A C 1
ATOM 1845 O O . HIS A 1 237 ? -10.176 2.706 6.525 1.00 90.06 237 HIS A O 1
ATOM 1851 N N . GLY A 1 238 ? -10.020 2.573 4.297 1.00 87.31 238 GLY A N 1
ATOM 1852 C CA . GLY A 1 238 ? -8.730 3.255 4.188 1.00 87.31 238 GLY A CA 1
ATOM 1853 C C . GLY A 1 238 ? -7.510 2.405 4.563 1.00 87.31 238 GLY A C 1
ATOM 1854 O O . GLY A 1 238 ? -6.378 2.867 4.401 1.00 87.31 238 GLY A O 1
ATOM 1855 N N . ARG A 1 239 ? -7.702 1.162 5.026 1.00 89.19 239 ARG A N 1
ATOM 1856 C CA . ARG A 1 239 ? -6.616 0.261 5.436 1.00 89.19 239 ARG A CA 1
ATOM 1857 C C . ARG A 1 239 ? -6.518 -0.948 4.513 1.00 89.19 239 ARG A C 1
ATOM 1859 O O . ARG A 1 239 ? -7.526 -1.613 4.291 1.00 89.19 239 ARG A O 1
ATOM 1866 N N . PRO A 1 240 ? -5.333 -1.283 3.983 1.00 94.75 240 PRO A N 1
ATOM 1867 C CA . PRO A 1 240 ? -5.178 -2.537 3.270 1.00 94.75 240 PRO A CA 1
ATOM 1868 C C . PRO A 1 240 ? -5.333 -3.699 4.249 1.00 94.75 240 PRO A C 1
ATOM 1870 O O . PRO A 1 240 ? -4.700 -3.718 5.305 1.00 94.75 240 PRO A O 1
ATOM 1873 N N . VAL A 1 241 ? -6.165 -4.667 3.879 1.00 95.56 241 VAL A N 1
ATOM 1874 C CA . VAL A 1 241 ? -6.347 -5.912 4.634 1.00 95.56 241 VAL A CA 1
ATOM 1875 C C . VAL A 1 241 ? -5.776 -7.120 3.906 1.00 95.56 241 VAL A C 1
ATOM 1877 O O . VAL A 1 241 ? -5.541 -8.142 4.538 1.00 95.56 241 VAL A O 1
ATOM 1880 N N . ASP A 1 242 ? -5.517 -6.995 2.601 1.00 97.75 242 ASP A N 1
ATOM 1881 C CA . ASP A 1 242 ? -4.910 -8.048 1.793 1.00 97.75 242 ASP A CA 1
ATOM 1882 C C . ASP A 1 242 ? -4.172 -7.477 0.572 1.00 97.75 242 ASP A C 1
ATOM 1884 O O . ASP A 1 242 ? -4.457 -6.366 0.108 1.00 97.75 242 ASP A O 1
ATOM 1888 N N . THR A 1 243 ? -3.221 -8.238 0.035 1.00 98.44 243 THR A N 1
ATOM 1889 C CA . THR A 1 243 ? -2.515 -7.922 -1.211 1.00 98.44 243 THR A CA 1
ATOM 1890 C C . THR A 1 243 ? -1.945 -9.175 -1.863 1.00 98.44 243 THR A C 1
ATOM 1892 O O . THR A 1 243 ? -1.522 -10.108 -1.192 1.00 98.44 243 THR A O 1
ATOM 1895 N N . THR A 1 244 ? -1.884 -9.198 -3.194 1.00 98.31 244 THR A N 1
ATOM 1896 C CA . THR A 1 244 ? -1.427 -10.393 -3.917 1.00 98.31 244 THR A CA 1
ATOM 1897 C C . THR A 1 244 ? 0.075 -10.625 -3.830 1.00 98.31 244 THR A C 1
ATOM 1899 O O . THR A 1 244 ? 0.516 -11.762 -3.927 1.00 98.31 244 THR A O 1
ATOM 1902 N N . MET A 1 245 ? 0.877 -9.568 -3.678 1.00 96.00 245 MET A N 1
ATOM 1903 C CA . MET A 1 245 ? 2.326 -9.736 -3.593 1.00 96.00 245 MET A CA 1
ATOM 1904 C C . MET A 1 245 ? 2.752 -10.198 -2.204 1.00 96.00 245 MET A C 1
ATOM 1906 O O . MET A 1 245 ? 2.200 -9.771 -1.192 1.00 96.00 245 MET A O 1
ATOM 1910 N N . GLY A 1 246 ? 3.754 -11.068 -2.178 1.00 93.88 246 GLY A N 1
ATOM 1911 C CA . GLY A 1 246 ? 4.172 -11.820 -1.007 1.00 93.88 246 GLY A CA 1
ATOM 1912 C C . GLY A 1 246 ? 5.291 -11.180 -0.205 1.00 93.88 246 GLY A C 1
ATOM 1913 O O . GLY A 1 246 ? 5.371 -9.965 -0.014 1.00 93.88 246 GLY A O 1
ATOM 1914 N N . LEU A 1 247 ? 6.180 -12.053 0.268 1.00 91.19 247 LEU A N 1
ATOM 1915 C CA . LEU A 1 247 ? 7.489 -11.707 0.819 1.00 91.19 247 LEU A CA 1
ATOM 1916 C C . LEU A 1 247 ? 8.367 -11.088 -0.274 1.00 91.19 247 LEU A C 1
ATOM 1918 O O . LEU A 1 247 ? 9.141 -10.171 -0.019 1.00 91.19 247 LEU A O 1
ATOM 1922 N N . THR A 1 248 ? 8.222 -11.595 -1.496 1.00 88.50 248 THR A N 1
ATOM 1923 C CA . THR A 1 248 ? 8.884 -11.116 -2.705 1.00 88.50 248 THR A CA 1
ATOM 1924 C C . THR A 1 248 ? 7.831 -10.586 -3.677 1.00 88.50 248 THR A C 1
ATOM 1926 O O . THR A 1 248 ? 6.649 -10.938 -3.577 1.00 88.50 248 THR A O 1
ATOM 1929 N N . PRO A 1 249 ? 8.222 -9.773 -4.667 1.00 87.88 249 PRO A N 1
ATOM 1930 C CA . PRO A 1 249 ? 7.287 -9.268 -5.661 1.00 87.88 249 PRO A CA 1
ATOM 1931 C C . PRO A 1 249 ? 6.980 -10.320 -6.749 1.00 87.88 249 PRO A C 1
ATOM 1933 O O . PRO A 1 249 ? 6.711 -9.946 -7.890 1.00 87.88 249 PRO A O 1
ATOM 1936 N N . TYR A 1 250 ? 7.103 -11.620 -6.449 1.00 88.88 250 TYR A N 1
ATOM 1937 C CA . TYR A 1 250 ? 6.851 -12.720 -7.391 1.00 88.88 250 TYR A CA 1
ATOM 1938 C C . TYR A 1 250 ? 5.445 -13.303 -7.256 1.00 88.88 250 TYR A C 1
ATOM 1940 O O . TYR A 1 250 ? 4.885 -13.710 -8.265 1.00 88.88 250 TYR A O 1
ATOM 1948 N N . GLU A 1 251 ? 4.889 -13.334 -6.043 1.00 95.31 251 GLU A N 1
ATOM 1949 C CA . GLU A 1 251 ? 3.542 -13.862 -5.782 1.00 95.31 251 GLU A CA 1
ATOM 1950 C C . GLU A 1 251 ? 2.454 -12.966 -6.401 1.00 95.31 251 GLU A C 1
ATOM 1952 O O . GLU A 1 251 ? 2.624 -11.745 -6.524 1.00 95.31 251 GLU A O 1
ATOM 1957 N N . GLY A 1 252 ? 1.332 -13.577 -6.778 1.00 97.19 252 GLY A N 1
ATOM 1958 C CA . GLY A 1 252 ? 0.177 -12.939 -7.392 1.00 97.19 252 GLY A CA 1
ATOM 1959 C C . GLY A 1 252 ? -0.036 -13.345 -8.854 1.00 97.19 252 GLY A C 1
ATOM 1960 O O . GLY A 1 252 ? 0.441 -14.382 -9.312 1.00 97.19 252 GLY A O 1
ATOM 1961 N N . PRO A 1 253 ? -0.783 -12.550 -9.637 1.00 97.94 253 PRO A N 1
ATOM 1962 C CA . PRO A 1 253 ? -0.969 -12.832 -11.057 1.00 97.94 253 PRO A CA 1
ATOM 1963 C C . PRO A 1 253 ? 0.359 -12.823 -11.840 1.00 97.94 253 PRO A C 1
ATOM 1965 O O . PRO A 1 253 ? 1.293 -12.118 -11.445 1.00 97.94 253 PRO A O 1
ATOM 1968 N N . PRO A 1 254 ? 0.437 -13.537 -12.984 1.00 96.88 254 PRO A N 1
ATOM 1969 C CA . PRO A 1 254 ? 1.578 -13.448 -13.891 1.00 96.88 254 PRO A CA 1
ATOM 1970 C C . PRO A 1 254 ? 1.867 -11.998 -14.274 1.00 96.88 254 PRO A C 1
ATOM 1972 O O . PRO A 1 254 ? 0.955 -11.179 -14.350 1.00 96.88 254 PRO A O 1
ATOM 1975 N N . MET A 1 255 ? 3.129 -11.673 -14.528 1.00 95.25 255 MET A N 1
ATOM 1976 C CA . MET A 1 255 ? 3.562 -10.316 -14.882 1.00 95.25 255 MET A CA 1
ATOM 1977 C C . MET A 1 255 ? 4.302 -10.345 -16.223 1.00 95.25 255 MET A C 1
ATOM 1979 O O . MET A 1 255 ? 4.230 -11.343 -16.935 1.00 95.25 255 MET A O 1
ATOM 1983 N N . ALA A 1 256 ? 5.034 -9.283 -16.574 1.00 93.56 256 ALA A N 1
ATOM 1984 C CA . ALA A 1 256 ? 5.796 -9.235 -17.826 1.00 93.56 256 ALA A CA 1
ATOM 1985 C C . ALA A 1 256 ? 6.719 -10.459 -17.998 1.00 93.56 256 ALA A C 1
ATOM 1987 O O . ALA A 1 256 ? 6.632 -11.178 -18.988 1.00 93.56 256 ALA A O 1
ATOM 1988 N N . VAL A 1 257 ? 7.554 -10.716 -16.987 1.00 93.12 257 VAL A N 1
ATOM 1989 C CA . VAL A 1 257 ? 8.562 -11.797 -16.981 1.00 93.12 257 VAL A CA 1
ATOM 1990 C C . VAL A 1 257 ? 8.534 -12.659 -15.714 1.00 93.12 257 VAL A C 1
ATOM 1992 O O . VAL A 1 257 ? 9.246 -13.652 -15.605 1.00 93.12 257 VAL A O 1
ATOM 1995 N N . ARG A 1 258 ? 7.704 -12.284 -14.733 1.00 94.81 258 ARG A N 1
ATOM 1996 C CA . ARG A 1 258 ? 7.540 -13.032 -13.482 1.00 94.81 258 ARG A CA 1
ATOM 1997 C C . ARG A 1 258 ? 6.356 -13.974 -13.594 1.00 94.81 258 ARG A C 1
ATOM 1999 O O . ARG A 1 258 ? 5.292 -13.574 -14.067 1.00 94.81 258 ARG A O 1
ATOM 2006 N N . SER A 1 259 ? 6.549 -15.201 -13.131 1.00 95.69 259 SER A N 1
ATOM 2007 C CA . SER A 1 259 ? 5.561 -16.284 -13.221 1.00 95.69 259 SER A CA 1
ATOM 2008 C C . SER A 1 259 ? 4.253 -16.011 -12.473 1.00 95.69 259 SER A C 1
ATOM 2010 O O . SER A 1 259 ? 3.195 -16.381 -12.981 1.00 95.69 259 SER A O 1
ATOM 2012 N N . GLY A 1 260 ? 4.303 -15.327 -11.327 1.00 96.38 260 GLY A N 1
ATOM 2013 C CA . GLY A 1 260 ? 3.152 -15.232 -10.434 1.00 96.38 260 GLY A CA 1
ATOM 2014 C C . GLY A 1 260 ? 3.019 -16.475 -9.549 1.00 96.38 260 GLY A C 1
ATOM 2015 O O . GLY A 1 260 ? 3.997 -17.163 -9.256 1.00 96.38 260 GLY A O 1
ATOM 2016 N N . ASP A 1 261 ? 1.790 -16.778 -9.142 1.00 97.06 261 ASP A N 1
ATOM 2017 C CA . ASP A 1 261 ? 1.453 -17.928 -8.308 1.00 97.06 261 ASP A CA 1
ATOM 2018 C C . ASP A 1 261 ? 1.766 -19.255 -9.007 1.00 97.06 261 ASP A C 1
ATOM 2020 O O . ASP A 1 261 ? 1.189 -19.587 -10.052 1.00 97.06 261 ASP A O 1
ATOM 2024 N N . LEU A 1 262 ? 2.608 -20.059 -8.360 1.00 94.94 262 LEU A N 1
ATOM 2025 C CA . LEU A 1 262 ? 2.942 -21.427 -8.740 1.00 94.94 262 LEU A CA 1
ATOM 2026 C C . LEU A 1 262 ? 2.688 -22.378 -7.568 1.00 94.94 262 LEU A C 1
ATOM 2028 O O . LEU A 1 262 ? 2.723 -21.981 -6.405 1.00 94.94 262 LEU A O 1
ATOM 2032 N N . ASP A 1 263 ? 2.471 -23.652 -7.885 1.00 96.12 263 ASP A N 1
ATOM 2033 C CA . ASP A 1 263 ? 2.539 -24.719 -6.889 1.00 96.12 263 ASP A CA 1
ATOM 2034 C C . ASP A 1 263 ? 3.988 -24.836 -6.365 1.00 96.12 263 ASP A C 1
ATOM 2036 O O . ASP A 1 263 ? 4.904 -25.034 -7.171 1.00 96.12 263 ASP A O 1
ATOM 2040 N N . PRO A 1 264 ? 4.242 -24.746 -5.045 1.00 94.75 264 PRO A N 1
ATOM 2041 C CA . PRO A 1 264 ? 5.572 -24.990 -4.491 1.00 94.75 264 PRO A CA 1
ATOM 2042 C C . PRO A 1 264 ? 6.156 -26.355 -4.893 1.00 94.75 264 PRO A C 1
ATOM 2044 O O . PRO A 1 264 ? 7.357 -26.461 -5.140 1.00 94.75 264 PRO A O 1
ATOM 2047 N N . GLY A 1 265 ? 5.318 -27.392 -5.010 1.00 97.31 265 GLY A N 1
ATOM 2048 C CA . GLY A 1 265 ? 5.724 -28.727 -5.452 1.00 97.31 265 GLY A CA 1
ATOM 2049 C C . GLY A 1 265 ? 6.211 -28.761 -6.903 1.00 97.31 265 GLY A C 1
ATOM 2050 O O . GLY A 1 265 ? 7.169 -29.474 -7.202 1.00 97.31 265 GLY A O 1
ATOM 2051 N N . LEU A 1 266 ? 5.625 -27.941 -7.784 1.00 96.44 266 LEU A N 1
ATOM 2052 C CA . LEU A 1 266 ? 6.072 -27.784 -9.173 1.00 96.44 266 LEU A CA 1
ATOM 2053 C C . LEU A 1 266 ? 7.494 -27.218 -9.237 1.00 96.44 266 LEU A C 1
ATOM 2055 O O . LEU A 1 266 ? 8.319 -27.733 -9.988 1.00 96.44 266 LEU A O 1
ATOM 2059 N N . LEU A 1 267 ? 7.799 -26.188 -8.443 1.00 95.25 267 LEU A N 1
ATOM 2060 C CA . LEU A 1 267 ? 9.141 -25.600 -8.430 1.00 95.25 267 LEU A CA 1
ATOM 2061 C C . LEU A 1 267 ? 10.186 -26.622 -7.963 1.00 95.25 267 LEU A C 1
ATOM 2063 O O . LEU A 1 267 ? 11.228 -26.768 -8.596 1.00 95.25 267 LEU A O 1
ATOM 2067 N N . LEU A 1 268 ? 9.882 -27.378 -6.902 1.00 96.69 268 LEU A N 1
ATOM 2068 C CA . LEU A 1 268 ? 10.760 -28.442 -6.403 1.00 96.69 268 LEU A CA 1
ATOM 2069 C C . LEU A 1 268 ? 10.954 -29.567 -7.427 1.00 96.69 268 LEU A C 1
ATOM 2071 O O . LEU A 1 268 ? 12.057 -30.099 -7.555 1.00 96.69 268 LEU A O 1
ATOM 2075 N N . TYR A 1 269 ? 9.897 -29.920 -8.160 1.00 97.88 269 TYR A N 1
ATOM 2076 C CA . TYR A 1 269 ? 9.964 -30.888 -9.248 1.00 97.88 269 TYR A CA 1
ATOM 2077 C C . TYR A 1 269 ? 10.915 -30.412 -10.353 1.00 97.88 269 TYR A C 1
ATOM 2079 O O . TYR A 1 269 ? 11.872 -31.118 -10.659 1.00 97.88 269 TYR A O 1
ATOM 2087 N N . LEU A 1 270 ? 10.730 -29.196 -10.878 1.00 97.00 270 LEU A N 1
ATOM 2088 C CA . LEU A 1 270 ? 11.590 -28.638 -11.931 1.00 97.00 270 LEU A CA 1
ATOM 2089 C C . LEU A 1 270 ? 13.049 -28.527 -11.483 1.00 97.00 270 LEU A C 1
ATOM 2091 O O . LEU A 1 270 ? 13.951 -28.920 -12.218 1.00 97.00 270 LEU A O 1
ATOM 2095 N N . MET A 1 271 ? 13.293 -28.073 -10.250 1.00 97.69 271 MET A N 1
ATOM 2096 C CA . MET A 1 271 ? 14.646 -28.025 -9.690 1.00 97.69 271 MET A CA 1
ATOM 2097 C C . MET A 1 271 ? 15.323 -29.396 -9.683 1.00 97.69 271 MET A C 1
ATOM 2099 O O . MET A 1 271 ? 16.513 -29.492 -9.971 1.00 97.69 271 MET A O 1
ATOM 2103 N N . ARG A 1 272 ? 14.580 -30.465 -9.381 1.00 97.81 272 ARG A N 1
ATOM 2104 C CA . ARG A 1 272 ? 15.122 -31.825 -9.373 1.00 97.81 272 ARG A CA 1
ATOM 2105 C C . ARG A 1 272 ? 15.352 -32.365 -10.784 1.00 97.81 272 ARG A C 1
ATOM 2107 O O . ARG A 1 272 ? 16.426 -32.903 -11.041 1.00 97.81 272 ARG A O 1
ATOM 2114 N N . GLU A 1 273 ? 14.365 -32.245 -11.668 1.00 98.06 273 GLU A N 1
ATOM 2115 C CA . GLU A 1 273 ? 14.427 -32.829 -13.014 1.00 98.06 273 GLU A CA 1
ATOM 2116 C C . GLU A 1 273 ? 15.427 -32.094 -13.919 1.00 98.06 273 GLU A C 1
ATOM 2118 O O . GLU A 1 273 ? 16.220 -32.730 -14.612 1.00 98.06 273 GLU A O 1
ATOM 2123 N N . GLU A 1 274 ? 15.455 -30.761 -13.861 1.00 97.19 274 GLU A N 1
ATOM 2124 C CA . GLU A 1 274 ? 16.368 -29.925 -14.654 1.00 97.19 274 GLU A CA 1
ATOM 2125 C C . GLU A 1 274 ? 17.675 -29.593 -13.916 1.00 97.19 274 GLU A C 1
ATOM 2127 O O . GLU A 1 274 ? 18.548 -28.919 -14.461 1.00 97.19 274 GLU A O 1
ATOM 2132 N N . LYS A 1 275 ? 17.840 -30.095 -12.683 1.00 97.25 275 LYS A N 1
ATOM 2133 C CA . LYS A 1 275 ? 19.012 -29.853 -11.821 1.00 97.25 275 LYS A CA 1
ATOM 2134 C C . LYS A 1 275 ? 19.284 -28.361 -11.599 1.00 97.25 275 LYS A C 1
ATOM 2136 O O . LYS A 1 275 ? 20.438 -27.932 -11.567 1.00 97.25 275 LYS A O 1
ATOM 2141 N N . LEU A 1 276 ? 18.220 -27.573 -11.448 1.00 97.00 276 LEU A N 1
ATOM 2142 C CA . LEU A 1 276 ? 18.329 -26.143 -11.175 1.00 97.00 276 LEU A CA 1
ATOM 2143 C C . LEU A 1 276 ? 18.756 -25.932 -9.723 1.00 97.00 276 LEU A C 1
ATOM 2145 O O . LEU A 1 276 ? 18.128 -26.438 -8.790 1.00 97.00 276 LEU A O 1
ATOM 2149 N N . ASP A 1 277 ? 19.796 -25.131 -9.529 1.00 95.88 277 ASP A N 1
ATOM 2150 C CA . ASP A 1 277 ? 20.096 -24.572 -8.218 1.00 95.88 277 ASP A CA 1
ATOM 2151 C C . ASP A 1 277 ? 19.082 -23.456 -7.856 1.00 95.88 277 ASP A C 1
ATOM 2153 O O . ASP A 1 277 ? 18.287 -23.023 -8.702 1.00 95.88 277 ASP A O 1
ATOM 2157 N N . PRO A 1 278 ? 19.060 -22.967 -6.601 1.00 92.88 278 PRO A N 1
ATOM 2158 C CA . PRO A 1 278 ? 18.135 -21.909 -6.200 1.00 92.88 278 PRO A CA 1
ATOM 2159 C C . PRO A 1 278 ? 18.246 -20.614 -7.021 1.00 92.88 278 PRO A C 1
ATOM 2161 O O . PRO A 1 278 ? 17.243 -19.919 -7.183 1.00 92.88 278 PRO A O 1
ATOM 2164 N N . ALA A 1 279 ? 19.428 -20.278 -7.546 1.00 90.00 279 ALA A N 1
ATOM 2165 C CA . ALA A 1 279 ? 19.627 -19.065 -8.337 1.00 90.00 279 ALA A CA 1
ATOM 2166 C C . ALA A 1 279 ? 19.029 -19.219 -9.744 1.00 90.00 279 ALA A C 1
ATOM 2168 O O . ALA A 1 279 ? 18.315 -18.334 -10.214 1.00 90.00 279 ALA A O 1
ATOM 2169 N N . ALA A 1 280 ? 19.247 -20.367 -10.387 1.00 93.38 280 ALA A N 1
ATOM 2170 C CA . ALA A 1 280 ? 18.637 -20.717 -11.663 1.00 93.38 280 ALA A CA 1
ATOM 2171 C C . ALA A 1 280 ? 17.108 -20.814 -11.546 1.00 93.38 280 ALA A C 1
ATOM 2173 O O . ALA A 1 280 ? 16.391 -20.285 -12.395 1.00 93.38 280 ALA A O 1
ATOM 2174 N N . ALA A 1 281 ? 16.602 -21.403 -10.460 1.00 93.38 281 ALA A N 1
ATOM 2175 C CA . ALA A 1 281 ? 15.172 -21.453 -10.168 1.00 93.38 281 ALA A CA 1
ATOM 2176 C C . ALA A 1 281 ? 14.572 -20.047 -9.978 1.00 93.38 281 ALA A C 1
ATOM 2178 O O . ALA A 1 281 ? 13.523 -19.743 -10.547 1.00 93.38 281 ALA A O 1
ATOM 2179 N N . ALA A 1 282 ? 15.256 -19.164 -9.239 1.00 89.50 282 ALA A N 1
ATOM 2180 C CA . ALA A 1 282 ? 14.847 -17.769 -9.076 1.00 89.50 282 ALA A CA 1
ATOM 2181 C C . ALA A 1 282 ? 14.826 -17.017 -10.416 1.00 89.50 282 ALA A C 1
ATOM 2183 O O . ALA A 1 282 ? 13.880 -16.277 -10.689 1.00 89.50 282 ALA A O 1
ATOM 2184 N N . LYS A 1 283 ? 15.819 -17.251 -11.282 1.00 90.12 283 LYS A N 1
ATOM 2185 C CA . LYS A 1 283 ? 15.868 -16.667 -12.626 1.00 90.12 283 LYS A CA 1
ATOM 2186 C C . LYS A 1 283 ? 14.723 -17.164 -13.509 1.00 90.12 283 LYS A C 1
ATOM 2188 O O . LYS A 1 283 ? 14.071 -16.360 -14.171 1.00 90.12 283 LYS A O 1
ATOM 2193 N N . LEU A 1 284 ? 14.424 -18.463 -13.471 1.00 92.81 284 LEU A N 1
ATOM 2194 C CA . LEU A 1 284 ? 13.303 -19.052 -14.204 1.00 92.81 284 LEU A CA 1
ATOM 2195 C C . LEU A 1 284 ? 11.982 -18.357 -13.849 1.00 92.81 284 LEU A C 1
ATOM 2197 O O . LEU A 1 284 ? 11.277 -17.872 -14.731 1.00 92.81 284 LEU A O 1
ATOM 2201 N N . ILE A 1 285 ? 11.664 -18.252 -12.555 1.00 92.44 285 ILE A N 1
ATOM 2202 C CA . ILE A 1 285 ? 10.386 -17.677 -12.107 1.00 92.44 285 ILE A CA 1
ATOM 2203 C C . ILE A 1 285 ? 10.361 -16.143 -12.132 1.00 92.44 285 ILE A C 1
ATOM 2205 O O . ILE A 1 285 ? 9.271 -15.564 -12.139 1.00 92.44 285 ILE A O 1
ATOM 2209 N N . GLY A 1 286 ? 11.534 -15.502 -12.101 1.00 88.38 286 GLY A N 1
ATOM 2210 C CA . GLY A 1 286 ? 11.715 -14.058 -11.967 1.00 88.38 286 GLY A CA 1
ATOM 2211 C C . GLY A 1 286 ? 11.933 -13.306 -13.284 1.00 88.38 286 GLY A C 1
ATOM 2212 O O . GLY A 1 286 ? 11.520 -12.151 -13.386 1.00 88.38 286 GLY A O 1
ATOM 2213 N N . GLU A 1 287 ? 12.558 -13.948 -14.274 1.00 88.88 287 GLU A N 1
ATOM 2214 C CA . GLU A 1 287 ? 13.006 -13.324 -15.532 1.00 88.88 287 GLU A CA 1
ATOM 2215 C C . GLU A 1 287 ? 12.551 -14.069 -16.796 1.00 88.88 287 GLU A C 1
ATOM 2217 O O . GLU A 1 287 ? 12.544 -13.481 -17.878 1.00 88.88 287 GLU A O 1
ATOM 2222 N N . HIS A 1 288 ? 12.177 -15.347 -16.688 1.00 91.69 288 HIS A N 1
ATOM 2223 C CA . HIS A 1 288 ? 11.809 -16.187 -17.837 1.00 91.69 288 HIS A CA 1
ATOM 2224 C C . HIS A 1 288 ? 10.370 -16.726 -17.774 1.00 91.69 288 HIS A C 1
ATOM 2226 O O . HIS A 1 288 ? 9.974 -17.539 -18.605 1.00 91.69 288 HIS A O 1
ATOM 2232 N N . GLY A 1 289 ? 9.573 -16.269 -16.807 1.00 92.69 289 GLY A N 1
ATOM 2233 C CA . GLY A 1 289 ? 8.164 -16.625 -16.662 1.00 92.69 289 GLY A CA 1
ATOM 2234 C C . GLY A 1 289 ? 7.222 -15.584 -17.273 1.00 92.69 289 GLY A C 1
ATOM 2235 O O . GLY A 1 289 ? 7.576 -14.820 -18.171 1.00 92.69 289 GLY A O 1
ATOM 2236 N N . GLY A 1 290 ? 5.998 -15.529 -16.745 1.00 95.44 290 GLY A N 1
ATOM 2237 C CA . GLY A 1 290 ? 5.034 -14.474 -17.058 1.00 95.44 290 GLY A CA 1
ATOM 2238 C C . GLY A 1 290 ? 4.534 -14.490 -18.504 1.00 95.44 290 GLY A C 1
ATOM 2239 O O . GLY A 1 290 ? 4.478 -15.537 -19.148 1.00 95.44 290 GLY A O 1
ATOM 2240 N N . LEU A 1 291 ? 4.155 -13.315 -19.006 1.00 96.44 291 LEU A N 1
ATOM 2241 C CA . LEU A 1 291 ? 3.706 -13.120 -20.386 1.00 96.44 291 LEU A CA 1
ATOM 2242 C C . LEU A 1 291 ? 4.794 -13.497 -21.398 1.00 96.44 291 LEU A C 1
ATOM 2244 O O . LEU A 1 291 ? 4.481 -14.156 -22.388 1.00 96.44 291 LEU A O 1
ATOM 2248 N N . ALA A 1 292 ? 6.055 -13.146 -21.128 1.00 96.06 292 ALA A N 1
ATOM 2249 C CA . ALA A 1 292 ? 7.185 -13.499 -21.985 1.00 96.06 292 ALA A CA 1
ATOM 2250 C C . ALA A 1 292 ? 7.335 -15.020 -22.121 1.00 96.06 292 ALA A C 1
ATOM 2252 O O . ALA A 1 292 ? 7.350 -15.542 -23.233 1.00 96.06 292 ALA A O 1
ATOM 2253 N N . GLY A 1 293 ? 7.359 -15.741 -20.995 1.00 95.75 293 GLY A N 1
ATOM 2254 C CA . GLY A 1 293 ? 7.482 -17.199 -20.990 1.00 95.75 293 GLY A CA 1
ATOM 2255 C C . GLY A 1 293 ? 6.289 -17.913 -21.635 1.00 95.75 293 GLY A C 1
ATOM 2256 O O . GLY A 1 293 ? 6.479 -18.879 -22.365 1.00 95.75 293 GLY A O 1
ATOM 2257 N N . LEU A 1 294 ? 5.060 -17.427 -21.413 1.00 95.88 294 LEU A N 1
ATOM 2258 C CA . LEU A 1 294 ? 3.850 -18.026 -21.996 1.00 95.88 294 LEU A CA 1
ATOM 2259 C C . LEU A 1 294 ? 3.713 -17.772 -23.500 1.00 95.88 294 LEU A C 1
ATOM 2261 O O . LEU A 1 294 ? 3.213 -18.629 -24.225 1.00 95.88 294 LEU A O 1
ATOM 2265 N N . SER A 1 295 ? 4.109 -16.587 -23.962 1.00 96.44 295 SER A N 1
ATOM 2266 C CA . SER A 1 295 ? 3.968 -16.202 -25.368 1.00 96.44 295 SER A CA 1
ATOM 2267 C C . SER A 1 295 ? 5.136 -16.645 -26.243 1.00 96.44 295 SER A C 1
ATOM 2269 O O . SER A 1 295 ? 4.942 -16.814 -27.444 1.00 96.44 295 SER A O 1
ATOM 2271 N N . GLY A 1 296 ? 6.331 -16.804 -25.664 1.00 94.94 296 GLY A N 1
ATOM 2272 C CA . GLY A 1 296 ? 7.580 -16.971 -26.409 1.00 94.94 296 GLY A CA 1
ATOM 2273 C C . GLY A 1 296 ? 8.074 -15.685 -27.088 1.00 94.94 296 GLY A C 1
ATOM 2274 O O . GLY A 1 296 ? 8.934 -15.759 -27.961 1.00 94.94 296 GLY A O 1
ATOM 2275 N N . LEU A 1 297 ? 7.518 -14.523 -26.724 1.00 93.94 297 LEU A N 1
ATOM 2276 C CA . LEU A 1 297 ? 7.827 -13.214 -27.310 1.00 93.94 297 LEU A CA 1
ATOM 2277 C C . LEU A 1 297 ? 8.501 -12.299 -26.269 1.00 93.94 297 LEU A C 1
ATOM 2279 O O . LEU A 1 297 ? 9.518 -12.661 -25.679 1.00 93.94 297 LEU A O 1
ATOM 2283 N N . SER A 1 298 ? 7.956 -11.099 -26.050 1.00 89.69 298 SER A N 1
ATOM 2284 C CA . SER A 1 298 ? 8.425 -10.127 -25.064 1.00 89.69 298 SER A CA 1
ATOM 2285 C C . SER A 1 298 ? 7.535 -10.128 -23.812 1.00 89.69 298 SER A C 1
ATOM 2287 O O . SER A 1 298 ? 6.481 -10.757 -23.757 1.00 89.69 298 SER A O 1
ATOM 2289 N N . GLY A 1 299 ? 7.972 -9.424 -22.766 1.00 87.00 299 GLY A N 1
ATOM 2290 C CA . GLY A 1 299 ? 7.143 -9.168 -21.585 1.00 87.00 299 GLY A CA 1
ATOM 2291 C C . GLY A 1 299 ? 6.262 -7.921 -21.711 1.00 87.00 299 GLY A C 1
ATOM 2292 O O . GLY A 1 299 ? 5.545 -7.603 -20.761 1.00 87.00 299 GLY A O 1
ATOM 2293 N N . ASP A 1 300 ? 6.344 -7.189 -22.826 1.00 89.81 300 ASP A N 1
ATOM 2294 C CA . ASP A 1 300 ? 5.563 -5.972 -23.035 1.00 89.81 300 ASP A CA 1
ATOM 2295 C C . ASP A 1 300 ? 4.134 -6.337 -23.439 1.00 89.81 300 ASP A C 1
ATOM 2297 O O . ASP A 1 300 ? 3.896 -7.013 -24.437 1.00 89.81 300 ASP A O 1
ATOM 2301 N N . ILE A 1 301 ? 3.156 -5.895 -22.651 1.00 89.62 301 ILE A N 1
ATOM 2302 C CA . ILE A 1 301 ? 1.759 -6.244 -22.897 1.00 89.62 301 ILE A CA 1
ATOM 2303 C C . ILE A 1 301 ? 1.236 -5.679 -24.223 1.00 89.62 301 ILE A C 1
ATOM 2305 O O . ILE A 1 301 ? 0.331 -6.281 -24.795 1.00 89.62 301 ILE A O 1
ATOM 2309 N N . GLN A 1 302 ? 1.790 -4.569 -24.721 1.00 89.00 302 GLN A N 1
ATOM 2310 C CA . GLN A 1 302 ? 1.383 -3.980 -25.997 1.00 89.00 302 GLN A CA 1
ATOM 2311 C C . GLN A 1 302 ? 1.845 -4.862 -27.158 1.00 89.00 302 GLN A C 1
ATOM 2313 O O . GLN A 1 302 ? 1.011 -5.272 -27.965 1.00 89.00 302 GLN A O 1
ATOM 2318 N N . ASP A 1 303 ? 3.116 -5.279 -27.161 1.00 91.44 303 ASP A N 1
ATOM 2319 C CA . ASP A 1 303 ? 3.647 -6.233 -28.146 1.00 91.44 303 ASP A CA 1
ATOM 2320 C C . ASP A 1 303 ? 2.825 -7.533 -28.167 1.00 91.44 303 ASP A C 1
ATOM 2322 O O . ASP A 1 303 ? 2.494 -8.069 -29.230 1.00 91.44 303 ASP A O 1
ATOM 2326 N N . ILE A 1 304 ? 2.473 -8.044 -26.980 1.00 94.88 304 ILE A N 1
ATOM 2327 C CA . ILE A 1 304 ? 1.673 -9.263 -26.832 1.00 94.88 304 ILE A CA 1
ATOM 2328 C C . ILE A 1 304 ? 0.251 -9.074 -27.363 1.00 94.88 304 ILE A C 1
ATOM 2330 O O . ILE A 1 304 ? -0.262 -9.963 -28.044 1.00 94.88 304 ILE A O 1
ATOM 2334 N N . LEU A 1 305 ? -0.400 -7.945 -27.078 1.00 92.50 305 LEU A N 1
ATOM 2335 C CA . LEU A 1 305 ? -1.742 -7.666 -27.587 1.00 92.50 305 LEU A CA 1
ATOM 2336 C C . LEU A 1 305 ? -1.746 -7.549 -29.113 1.00 92.50 305 LEU A C 1
ATOM 2338 O O . LEU A 1 305 ? -2.572 -8.192 -29.759 1.00 92.50 305 LEU A O 1
ATOM 2342 N N . GLU A 1 306 ? -0.786 -6.830 -29.693 1.00 93.88 306 GLU A N 1
ATOM 2343 C CA . GLU A 1 306 ? -0.650 -6.726 -31.147 1.00 93.88 306 GLU A CA 1
ATOM 2344 C C . GLU A 1 306 ? -0.401 -8.091 -31.806 1.00 93.88 306 GLU A C 1
ATOM 2346 O O . GLU A 1 306 ? -0.986 -8.418 -32.840 1.00 93.88 306 GLU A O 1
ATOM 2351 N N . ALA A 1 307 ? 0.463 -8.924 -31.217 1.00 95.81 307 ALA A N 1
ATOM 2352 C CA . ALA A 1 307 ? 0.702 -10.276 -31.711 1.00 9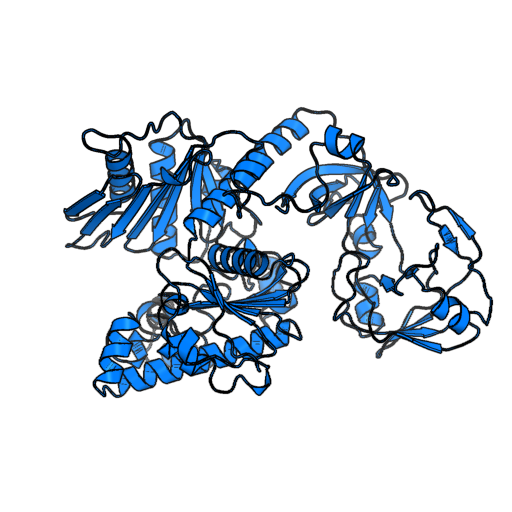5.81 307 ALA A CA 1
ATOM 2353 C C . ALA A 1 307 ? -0.557 -11.153 -31.604 1.00 95.81 307 ALA A C 1
ATOM 2355 O O . ALA A 1 307 ? -0.868 -11.905 -32.532 1.00 95.81 307 ALA A O 1
ATOM 2356 N N . ALA A 1 308 ? -1.307 -11.035 -30.506 1.00 95.25 308 ALA A N 1
ATOM 2357 C CA . ALA A 1 308 ? -2.558 -11.756 -30.302 1.00 95.25 308 ALA A CA 1
ATOM 2358 C C . ALA A 1 308 ? -3.632 -11.357 -31.331 1.00 95.25 308 ALA A C 1
ATOM 2360 O O . ALA A 1 308 ? -4.347 -12.229 -31.831 1.00 95.25 308 ALA A O 1
ATOM 2361 N N . GLU A 1 309 ? -3.721 -10.071 -31.686 1.00 94.12 309 GLU A N 1
ATOM 2362 C CA . GLU A 1 309 ? -4.614 -9.554 -32.736 1.00 94.12 309 GLU A CA 1
ATOM 2363 C C . GLU A 1 309 ? -4.244 -10.072 -34.130 1.00 94.12 309 GLU A C 1
ATOM 2365 O O . GLU A 1 309 ? -5.127 -10.350 -34.940 1.00 94.12 309 GLU A O 1
ATOM 2370 N N . ARG A 1 310 ? -2.950 -10.296 -34.387 1.00 96.69 310 ARG A N 1
ATOM 2371 C CA . ARG A 1 310 ? -2.449 -10.941 -35.613 1.00 96.69 310 ARG A CA 1
ATOM 2372 C C . ARG A 1 310 ? -2.616 -12.468 -35.631 1.00 96.69 310 ARG A C 1
ATOM 2374 O O . ARG A 1 310 ? -2.177 -13.107 -36.582 1.00 96.69 310 ARG A O 1
ATOM 2381 N N . GLY A 1 311 ? -3.241 -13.058 -34.609 1.00 95.69 311 GLY A N 1
ATOM 2382 C CA . GLY A 1 311 ? -3.521 -14.495 -34.554 1.00 95.69 311 GLY A CA 1
ATOM 2383 C C . GLY A 1 311 ? -2.393 -15.355 -33.979 1.00 95.69 311 GLY A C 1
ATOM 2384 O O . GLY A 1 311 ? -2.376 -16.554 -34.221 1.00 95.69 311 GLY A O 1
ATOM 2385 N N . HIS A 1 312 ? -1.438 -14.781 -33.239 1.00 97.56 312 HIS A N 1
ATOM 2386 C CA . HIS A 1 312 ? -0.379 -15.572 -32.610 1.00 97.56 312 HIS A CA 1
ATOM 2387 C C . HIS A 1 312 ? -0.909 -16.358 -31.397 1.00 97.56 312 HIS A C 1
ATOM 2389 O O . HIS A 1 312 ? -1.178 -15.774 -30.342 1.00 97.56 312 HIS A O 1
ATOM 2395 N N . ASP A 1 313 ? -0.954 -17.687 -31.500 1.00 96.62 313 ASP A N 1
ATOM 2396 C CA . ASP A 1 313 ? -1.528 -18.588 -30.485 1.00 96.62 313 ASP A CA 1
ATOM 2397 C C . ASP A 1 313 ? -0.951 -18.375 -29.075 1.00 96.62 313 ASP A C 1
ATOM 2399 O O . ASP A 1 313 ? -1.694 -18.182 -28.111 1.00 96.62 313 ASP A O 1
ATOM 2403 N N . GLY A 1 314 ? 0.381 -18.331 -28.945 1.00 96.25 314 GLY A N 1
ATOM 2404 C CA . GLY A 1 314 ? 1.045 -18.124 -27.650 1.00 96.25 314 GLY A CA 1
ATOM 2405 C C . GLY A 1 314 ? 0.694 -16.786 -26.987 1.00 96.25 314 GLY A C 1
ATOM 2406 O O . GLY A 1 314 ? 0.483 -16.722 -25.777 1.00 96.25 314 GLY A O 1
ATOM 2407 N N . ALA A 1 315 ? 0.557 -15.713 -27.770 1.00 97.12 315 ALA A N 1
ATOM 2408 C CA . ALA A 1 315 ? 0.201 -14.391 -27.276 1.00 97.12 315 ALA A CA 1
ATOM 2409 C C . ALA A 1 315 ? -1.268 -14.349 -26.830 1.00 97.12 315 ALA A C 1
ATOM 2411 O O . ALA A 1 315 ? -1.579 -13.828 -25.757 1.00 97.12 315 ALA A O 1
ATOM 2412 N N . GLN A 1 316 ? -2.171 -14.969 -27.598 1.00 97.06 316 GLN A N 1
ATOM 2413 C CA . GLN A 1 316 ? -3.575 -15.113 -27.210 1.00 97.06 316 GLN A CA 1
ATOM 2414 C C . GLN A 1 316 ? -3.719 -15.905 -25.906 1.00 97.06 316 GLN A C 1
ATOM 2416 O O . GLN A 1 316 ? -4.428 -15.462 -24.997 1.00 97.06 316 GLN A O 1
ATOM 2421 N N . LEU A 1 317 ? -3.012 -17.033 -25.782 1.00 97.12 317 LEU A N 1
ATOM 2422 C CA . LEU A 1 317 ? -2.997 -17.841 -24.564 1.00 97.12 317 LEU A CA 1
ATOM 2423 C C . LEU A 1 317 ? -2.441 -17.049 -23.373 1.00 97.12 317 LEU A C 1
ATOM 2425 O O . LEU A 1 317 ? -3.055 -17.043 -22.306 1.00 97.12 317 LEU A O 1
ATOM 2429 N N . ALA A 1 318 ? -1.326 -16.335 -23.553 1.00 97.44 318 ALA A N 1
ATOM 2430 C CA . ALA A 1 318 ? -0.721 -15.515 -22.506 1.00 97.44 318 ALA A CA 1
ATOM 2431 C C . ALA A 1 318 ? -1.704 -14.458 -21.969 1.00 97.44 318 ALA A C 1
ATOM 2433 O O . ALA A 1 318 ? -1.885 -14.349 -20.754 1.00 97.44 318 ALA A O 1
ATOM 2434 N N . VAL A 1 319 ? -2.411 -13.744 -22.855 1.00 96.88 319 VAL A N 1
ATOM 2435 C CA . VAL A 1 319 ? -3.446 -12.764 -22.472 1.00 96.88 319 VAL A CA 1
ATOM 2436 C C . VAL A 1 319 ? -4.602 -13.434 -21.728 1.00 96.88 319 VAL A C 1
ATOM 2438 O O . VAL A 1 319 ? -5.055 -12.920 -20.703 1.00 96.88 319 VAL A O 1
ATOM 2441 N N . GLN A 1 320 ? -5.082 -14.586 -22.204 1.00 96.94 320 GLN A N 1
ATOM 2442 C CA . GLN A 1 320 ? -6.176 -15.316 -21.557 1.00 96.94 320 GLN A CA 1
ATOM 2443 C C . GLN A 1 320 ? -5.801 -15.769 -20.142 1.00 96.94 320 GLN A C 1
ATOM 2445 O O . GLN A 1 320 ? -6.571 -15.547 -19.203 1.00 96.94 320 GLN A O 1
ATOM 2450 N N . VAL A 1 321 ? -4.610 -16.353 -19.974 1.00 97.94 321 VAL A N 1
ATOM 2451 C CA . VAL A 1 321 ? -4.086 -16.778 -18.669 1.00 97.94 321 VAL A CA 1
ATOM 2452 C C . VAL A 1 321 ? -3.926 -15.573 -17.744 1.00 97.94 321 VAL A C 1
ATOM 2454 O O . VAL A 1 321 ? -4.400 -15.615 -16.606 1.00 97.94 321 VAL A O 1
ATOM 2457 N N . TYR A 1 322 ? -3.331 -14.482 -18.230 1.00 97.94 322 TYR A N 1
ATOM 2458 C CA . TYR A 1 322 ? -3.147 -13.250 -17.465 1.00 97.94 322 TYR A CA 1
ATOM 2459 C C . TYR A 1 322 ? -4.481 -12.680 -16.965 1.00 97.94 322 TYR A C 1
ATOM 2461 O O . TYR A 1 322 ? -4.681 -12.535 -15.755 1.00 97.94 322 TYR A O 1
ATOM 2469 N N . CYS A 1 323 ? -5.443 -12.446 -17.864 1.00 98.00 323 CYS A N 1
ATOM 2470 C CA . CYS A 1 323 ? -6.758 -11.917 -17.499 1.00 98.00 323 CYS A CA 1
ATOM 2471 C C . CYS A 1 323 ? -7.521 -12.856 -16.554 1.00 98.00 323 CYS A C 1
ATOM 2473 O O . CYS A 1 323 ? -8.164 -12.386 -15.614 1.00 98.00 323 CYS A O 1
ATOM 2475 N N . HIS A 1 324 ? -7.429 -14.175 -16.756 1.00 98.31 324 HIS A N 1
ATOM 2476 C CA . HIS A 1 324 ? -8.039 -15.160 -15.862 1.00 98.31 324 HIS A CA 1
ATOM 2477 C C . HIS A 1 324 ? -7.466 -15.071 -14.440 1.00 98.31 324 HIS A C 1
ATOM 2479 O O . HIS A 1 324 ? -8.230 -15.051 -13.471 1.00 98.31 324 HIS A O 1
ATOM 2485 N N . ARG A 1 325 ? -6.137 -14.994 -14.301 1.00 98.25 325 ARG A N 1
ATOM 2486 C CA . ARG A 1 325 ? -5.459 -14.929 -12.997 1.00 98.25 325 ARG A CA 1
ATOM 2487 C C . ARG A 1 325 ? -5.748 -13.620 -12.269 1.00 98.25 325 ARG A C 1
ATOM 2489 O O . ARG A 1 325 ? -6.051 -13.657 -11.080 1.00 98.25 325 ARG A O 1
ATOM 2496 N N . VAL A 1 326 ? -5.760 -12.492 -12.982 1.00 98.62 326 VAL A N 1
ATOM 2497 C CA . VAL A 1 326 ? -6.159 -11.200 -12.405 1.00 98.62 326 VAL A CA 1
ATOM 2498 C C . VAL A 1 326 ? -7.624 -11.227 -11.958 1.00 98.62 326 VAL A C 1
ATOM 2500 O O . VAL A 1 326 ? -7.920 -10.833 -10.834 1.00 98.62 326 VAL A O 1
ATOM 2503 N N . ARG A 1 327 ? -8.544 -11.761 -12.773 1.00 98.50 327 ARG A N 1
ATOM 2504 C CA . ARG A 1 327 ? -9.961 -11.901 -12.394 1.00 98.50 327 ARG A CA 1
ATOM 2505 C C . ARG A 1 327 ? -10.147 -12.753 -11.137 1.00 98.50 327 ARG A C 1
ATOM 2507 O O . ARG A 1 327 ? -10.905 -12.369 -10.248 1.00 98.50 327 ARG A O 1
ATOM 2514 N N . LYS A 1 328 ? -9.450 -13.891 -11.045 1.00 98.25 328 LYS A N 1
ATOM 2515 C CA . LYS A 1 328 ? -9.468 -14.749 -9.849 1.00 98.25 328 LYS A CA 1
ATOM 2516 C C . LYS A 1 328 ? -8.978 -13.982 -8.617 1.00 98.25 328 LYS A C 1
ATOM 2518 O O . LYS A 1 328 ? -9.616 -14.054 -7.570 1.00 98.25 328 LYS A O 1
ATOM 2523 N N . ALA A 1 329 ? -7.894 -13.219 -8.758 1.00 98.44 329 ALA A N 1
ATOM 2524 C CA . ALA A 1 329 ? -7.366 -12.389 -7.682 1.00 98.44 329 ALA A CA 1
ATOM 2525 C C . ALA A 1 329 ? -8.361 -11.300 -7.245 1.00 98.44 329 ALA A C 1
ATOM 2527 O O . ALA A 1 329 ? -8.523 -11.099 -6.048 1.00 98.44 329 ALA A O 1
ATOM 2528 N N . ILE A 1 330 ? -9.095 -10.658 -8.167 1.00 98.69 330 ILE A N 1
ATOM 2529 C CA . ILE A 1 330 ? -10.165 -9.706 -7.808 1.00 98.69 330 ILE A CA 1
ATOM 2530 C C . ILE A 1 330 ? -11.218 -10.386 -6.930 1.00 98.69 330 ILE A C 1
ATOM 2532 O O . ILE A 1 330 ? -11.581 -9.840 -5.893 1.00 98.69 330 ILE A O 1
ATOM 2536 N N . GLY A 1 331 ? -11.681 -11.581 -7.311 1.00 98.06 331 GLY A N 1
ATOM 2537 C CA . GLY A 1 331 ? -12.648 -12.337 -6.512 1.00 98.06 331 GLY A CA 1
ATOM 2538 C C . GLY A 1 331 ? -12.154 -12.613 -5.089 1.00 98.06 331 GLY A C 1
ATOM 2539 O O . GLY A 1 331 ? -12.908 -12.421 -4.139 1.00 98.06 331 GLY A O 1
ATOM 2540 N N . ALA A 1 332 ? -10.879 -12.987 -4.940 1.00 97.50 332 ALA A N 1
ATOM 2541 C CA . ALA A 1 332 ? -10.255 -13.172 -3.631 1.00 97.50 332 ALA A CA 1
ATOM 2542 C C . ALA A 1 332 ? -10.198 -11.860 -2.828 1.00 97.50 332 ALA A C 1
ATOM 2544 O O . ALA A 1 332 ? -10.652 -11.835 -1.692 1.00 97.50 332 ALA A O 1
ATOM 2545 N N . MET A 1 333 ? -9.741 -10.756 -3.433 1.00 98.25 333 MET A N 1
ATOM 2546 C CA . MET A 1 333 ? -9.671 -9.453 -2.756 1.00 98.25 333 MET A CA 1
ATOM 2547 C C . MET A 1 333 ? -11.052 -8.963 -2.292 1.00 98.25 333 MET A C 1
ATOM 2549 O O . MET A 1 333 ? -11.174 -8.452 -1.185 1.00 98.25 333 MET A O 1
ATOM 2553 N N . VAL A 1 334 ? -12.098 -9.136 -3.112 1.00 97.62 334 VAL A N 1
ATOM 2554 C CA . VAL A 1 334 ? -13.484 -8.794 -2.737 1.00 97.62 334 VAL A CA 1
ATOM 2555 C C . VAL A 1 334 ? -13.961 -9.657 -1.565 1.00 97.62 334 VAL A C 1
ATOM 2557 O O . VAL A 1 334 ? -14.616 -9.145 -0.655 1.00 97.62 334 VAL A O 1
ATOM 2560 N N . ALA A 1 335 ? -13.616 -10.948 -1.557 1.00 95.94 335 ALA A N 1
ATOM 2561 C CA . ALA A 1 335 ? -13.936 -11.840 -0.447 1.00 95.94 335 ALA A CA 1
ATOM 2562 C C . ALA A 1 335 ? -13.229 -11.417 0.854 1.00 95.94 335 ALA A C 1
ATOM 2564 O O . ALA A 1 335 ? -13.871 -11.430 1.901 1.00 95.94 335 ALA A O 1
ATOM 2565 N N . SER A 1 336 ? -11.972 -10.957 0.788 1.00 93.88 336 SER A N 1
ATOM 2566 C CA . SER A 1 336 ? -11.196 -10.506 1.958 1.00 93.88 336 SER A CA 1
ATOM 2567 C C . SER A 1 336 ? -11.798 -9.289 2.682 1.00 93.88 336 SER A C 1
ATOM 2569 O O . SER A 1 336 ? -11.482 -9.070 3.847 1.00 93.88 336 SER A O 1
ATOM 2571 N N . ILE A 1 337 ? -12.667 -8.501 2.032 1.00 93.50 337 ILE A N 1
ATOM 2572 C CA . ILE A 1 337 ? -13.311 -7.302 2.619 1.00 93.50 337 ILE A CA 1
ATOM 2573 C C . ILE A 1 337 ? -14.844 -7.400 2.709 1.00 93.50 337 ILE A C 1
ATOM 2575 O O . ILE A 1 337 ? -15.507 -6.471 3.183 1.00 93.50 337 ILE A O 1
ATOM 2579 N N . GLY A 1 338 ? -15.435 -8.514 2.262 1.00 88.81 338 GLY A N 1
ATOM 2580 C CA . GLY A 1 338 ? -16.876 -8.774 2.358 1.00 88.81 338 GLY A CA 1
ATOM 2581 C C . GLY A 1 338 ? -17.757 -7.770 1.601 1.00 88.81 338 GLY A C 1
ATOM 2582 O O . GLY A 1 338 ? -18.841 -7.431 2.071 1.00 88.81 338 GLY A O 1
ATOM 2583 N N . GLY A 1 339 ? -17.287 -7.234 0.471 1.00 90.25 339 GLY A N 1
ATOM 2584 C CA . GLY A 1 339 ? -17.993 -6.218 -0.322 1.00 90.25 339 GLY A CA 1
ATOM 2585 C C . GLY A 1 339 ? -17.055 -5.433 -1.240 1.00 90.25 339 GLY A C 1
ATOM 2586 O O . GLY A 1 339 ? -15.857 -5.673 -1.251 1.00 90.25 339 GLY A O 1
ATOM 2587 N N . CYS A 1 340 ? -17.571 -4.507 -2.047 1.00 96.56 340 CYS A N 1
ATOM 2588 C CA . CYS A 1 340 ? -16.729 -3.617 -2.853 1.00 96.56 340 CYS A CA 1
ATOM 2589 C C . CYS A 1 340 ? -17.536 -2.390 -3.289 1.00 96.56 340 CYS A C 1
ATOM 2591 O O . CYS A 1 340 ? -18.499 -2.533 -4.036 1.00 96.56 340 CYS A O 1
ATOM 2593 N N . ASP A 1 341 ? -17.155 -1.194 -2.843 1.00 98.12 341 ASP A N 1
ATOM 2594 C CA . ASP A 1 341 ? -17.695 0.065 -3.367 1.00 98.12 341 ASP A CA 1
ATOM 2595 C C . ASP A 1 341 ? -17.080 0.389 -4.735 1.00 98.12 341 ASP A C 1
ATOM 2597 O O . ASP A 1 341 ? -17.769 0.871 -5.637 1.00 98.12 341 ASP A O 1
ATOM 2601 N N . ALA A 1 342 ? -15.773 0.137 -4.891 1.00 98.56 342 ALA A N 1
ATOM 2602 C CA . ALA A 1 342 ? -15.034 0.495 -6.095 1.00 98.56 342 ALA A CA 1
ATOM 2603 C C . ALA A 1 342 ? -13.930 -0.505 -6.471 1.00 98.56 342 ALA A C 1
ATOM 2605 O O . ALA A 1 342 ? -13.079 -0.867 -5.657 1.00 98.56 342 ALA A O 1
ATOM 2606 N N . LEU A 1 343 ? -13.897 -0.867 -7.754 1.00 98.81 343 LEU A N 1
ATOM 2607 C CA . LEU A 1 343 ? -12.801 -1.569 -8.412 1.00 98.81 343 LEU A CA 1
ATOM 2608 C C . LEU A 1 343 ? -11.981 -0.559 -9.224 1.00 98.81 343 LEU A C 1
ATOM 2610 O O . LEU A 1 343 ? -12.484 0.041 -10.173 1.00 98.81 343 LEU A O 1
ATOM 2614 N N . VAL A 1 344 ? -10.719 -0.359 -8.859 1.00 98.81 344 VAL A N 1
ATOM 2615 C CA . VAL A 1 344 ? -9.891 0.728 -9.396 1.00 98.81 344 VAL A CA 1
ATOM 2616 C C . VAL A 1 344 ? -8.732 0.165 -10.206 1.00 98.81 344 VAL A C 1
ATOM 2618 O O . VAL A 1 344 ? -7.808 -0.415 -9.641 1.00 98.81 344 VAL A O 1
ATOM 2621 N N . PHE A 1 345 ? -8.740 0.374 -11.519 1.00 98.75 345 PHE A N 1
ATOM 2622 C CA . PHE A 1 345 ? -7.622 0.036 -12.397 1.00 98.75 345 PHE A CA 1
ATOM 2623 C C . PHE A 1 345 ? -6.612 1.184 -12.457 1.00 98.75 345 PHE A C 1
ATOM 2625 O O . PHE A 1 345 ? -6.960 2.337 -12.712 1.00 98.75 345 PHE A O 1
ATOM 2632 N N . THR A 1 346 ? -5.340 0.860 -12.247 1.00 98.06 346 THR A N 1
ATOM 2633 C CA . THR A 1 346 ? -4.216 1.797 -12.353 1.00 98.06 346 THR A CA 1
ATOM 2634 C C . THR A 1 346 ? -2.971 1.090 -12.901 1.00 98.06 346 THR A C 1
ATOM 2636 O O . THR A 1 346 ? -3.034 -0.059 -13.341 1.00 98.06 346 THR A O 1
ATOM 2639 N N . GLY A 1 347 ? -1.827 1.770 -12.892 1.00 92.88 347 GLY A N 1
ATOM 2640 C CA . GLY A 1 347 ? -0.626 1.334 -13.598 1.00 92.88 347 GLY A CA 1
ATOM 2641 C C . GLY A 1 347 ? -0.724 1.633 -15.093 1.00 92.88 347 GLY A C 1
ATOM 2642 O O . GLY A 1 347 ? -1.708 2.213 -15.553 1.00 92.88 347 GLY A O 1
ATOM 2643 N N . GLY A 1 348 ? 0.322 1.279 -15.844 1.00 87.62 348 GLY A N 1
ATOM 2644 C CA . GLY A 1 348 ? 0.375 1.526 -17.287 1.00 87.62 348 GLY A CA 1
ATOM 2645 C C . GLY A 1 348 ? -0.788 0.845 -18.005 1.00 87.62 348 GLY A C 1
ATOM 2646 O O . GLY A 1 348 ? -1.722 1.512 -18.438 1.00 87.62 348 GLY A O 1
ATOM 2647 N N . ALA A 1 349 ? -0.779 -0.487 -18.024 1.00 91.50 349 ALA A N 1
ATOM 2648 C CA . ALA A 1 349 ? -1.768 -1.279 -18.745 1.00 91.50 349 ALA A CA 1
ATOM 2649 C C . ALA A 1 349 ? -3.187 -1.130 -18.178 1.00 91.50 349 ALA A C 1
ATOM 2651 O O . ALA A 1 349 ? -4.170 -1.127 -18.914 1.00 91.50 349 ALA A O 1
ATOM 2652 N N . GLY A 1 350 ? -3.317 -0.977 -16.857 1.00 93.75 350 GLY A N 1
ATOM 2653 C CA . GLY A 1 350 ? -4.626 -0.877 -16.212 1.00 93.75 350 GLY A CA 1
ATOM 2654 C C . GLY A 1 350 ? -5.352 0.400 -16.616 1.00 93.75 350 GLY A C 1
ATOM 2655 O O . GLY A 1 350 ? -6.549 0.363 -16.904 1.00 93.75 350 GLY A O 1
ATOM 2656 N N . ALA A 1 351 ? -4.624 1.512 -16.720 1.00 92.19 351 ALA A N 1
ATOM 2657 C CA . ALA A 1 351 ? -5.185 2.785 -17.148 1.00 92.19 351 ALA A CA 1
ATOM 2658 C C . ALA A 1 351 ? -5.402 2.865 -18.672 1.00 92.19 351 ALA A C 1
ATOM 2660 O O . ALA A 1 351 ? -6.346 3.530 -19.100 1.00 92.19 351 ALA A O 1
ATOM 2661 N N . THR A 1 352 ? -4.589 2.184 -19.495 1.00 92.94 352 THR A N 1
ATOM 2662 C CA . THR A 1 352 ? -4.585 2.393 -20.958 1.00 92.94 352 THR A CA 1
ATOM 2663 C C . THR A 1 352 ? -5.226 1.286 -21.786 1.00 92.94 352 THR A C 1
ATOM 2665 O O . THR A 1 352 ? -5.740 1.605 -22.847 1.00 92.94 352 THR A O 1
ATOM 2668 N N . GLU A 1 353 ? -5.287 0.035 -21.317 1.00 95.25 353 GLU A N 1
ATOM 2669 C CA . GLU A 1 353 ? -5.666 -1.110 -22.164 1.00 95.25 353 GLU A CA 1
ATOM 2670 C C . GLU A 1 353 ? -7.132 -1.558 -21.963 1.00 95.25 353 GLU A C 1
ATOM 2672 O O . GLU A 1 353 ? -7.419 -2.410 -21.107 1.00 95.25 353 GLU A O 1
ATOM 2677 N N . PRO A 1 354 ? -8.105 -1.048 -22.751 1.00 96.00 354 PRO A N 1
ATOM 2678 C CA . PRO A 1 354 ? -9.520 -1.401 -22.599 1.00 96.00 354 PRO A CA 1
ATOM 2679 C C . PRO A 1 354 ? -9.793 -2.885 -22.824 1.00 96.00 354 PRO A C 1
ATOM 2681 O O . PRO A 1 354 ? -10.625 -3.466 -22.125 1.00 96.00 354 PRO A O 1
ATOM 2684 N N . GLY A 1 355 ? -9.077 -3.516 -23.760 1.00 94.31 355 GLY A N 1
ATOM 2685 C CA . GLY A 1 355 ? -9.231 -4.936 -24.066 1.00 94.31 355 GLY A CA 1
ATOM 2686 C C . GLY A 1 355 ? -8.838 -5.847 -22.901 1.00 94.31 355 GLY A C 1
ATOM 2687 O O . GLY A 1 355 ? -9.457 -6.897 -22.712 1.00 94.31 355 GLY A O 1
ATOM 2688 N N . ILE A 1 356 ? -7.845 -5.452 -22.099 1.00 96.25 356 ILE A N 1
ATOM 2689 C CA . ILE A 1 356 ? -7.440 -6.181 -20.890 1.00 96.25 356 ILE A CA 1
ATOM 2690 C C . ILE A 1 356 ? -8.504 -6.027 -19.804 1.00 96.25 356 ILE A C 1
ATOM 2692 O O . ILE A 1 356 ? -8.960 -7.030 -19.252 1.00 96.25 356 ILE A O 1
ATOM 2696 N N . ARG A 1 357 ? -8.974 -4.797 -19.554 1.00 97.88 357 ARG A N 1
ATOM 2697 C CA . ARG A 1 357 ? -10.045 -4.535 -18.576 1.00 97.88 357 ARG A CA 1
ATOM 2698 C C . ARG A 1 357 ? -11.324 -5.298 -18.903 1.00 97.88 357 ARG A C 1
ATOM 2700 O O . ARG A 1 357 ? -11.882 -5.943 -18.020 1.00 97.88 357 ARG A O 1
ATOM 2707 N N . THR A 1 358 ? -11.745 -5.302 -20.170 1.00 97.38 358 THR A N 1
ATOM 2708 C CA . THR A 1 358 ? -12.916 -6.067 -20.623 1.00 97.38 358 THR A CA 1
ATOM 2709 C C . THR A 1 358 ? -12.770 -7.550 -20.289 1.00 97.38 358 THR A C 1
ATOM 2711 O O . THR A 1 358 ? -13.649 -8.120 -19.647 1.00 97.38 358 THR A O 1
ATOM 2714 N N . ARG A 1 359 ? -11.648 -8.178 -20.663 1.00 96.94 359 ARG A N 1
ATOM 2715 C CA . ARG A 1 359 ? -11.405 -9.612 -20.421 1.00 96.94 359 ARG A CA 1
ATOM 2716 C C . ARG A 1 359 ? -11.307 -9.960 -18.934 1.00 96.94 359 ARG A C 1
ATOM 2718 O O . ARG A 1 359 ? -11.751 -11.034 -18.534 1.00 96.94 359 ARG A O 1
ATOM 2725 N N . ILE A 1 360 ? -10.751 -9.067 -18.115 1.00 98.25 360 ILE A N 1
ATOM 2726 C CA . ILE A 1 360 ? -10.693 -9.230 -16.655 1.00 98.25 360 ILE A CA 1
ATOM 2727 C C . ILE A 1 360 ? -12.094 -9.143 -16.041 1.00 98.25 360 ILE A C 1
ATOM 2729 O O . ILE A 1 360 ? -12.451 -9.984 -15.220 1.00 98.25 360 ILE A O 1
ATOM 2733 N N . CYS A 1 361 ? -12.899 -8.154 -16.435 1.00 97.94 361 CYS A N 1
ATOM 2734 C CA . CYS A 1 361 ? -14.222 -7.933 -15.848 1.00 97.94 361 CYS A CA 1
ATOM 2735 C C . CYS A 1 361 ? -15.294 -8.914 -16.350 1.00 97.94 361 CYS A C 1
ATOM 2737 O O . CYS A 1 361 ? -16.330 -9.070 -15.703 1.00 97.94 361 CYS A O 1
ATOM 2739 N N . GLN A 1 362 ? -15.060 -9.616 -17.463 1.00 94.19 362 GLN A N 1
ATOM 2740 C CA . GLN A 1 362 ? -15.942 -10.689 -17.932 1.00 94.19 362 GLN A CA 1
ATOM 2741 C C . GLN A 1 362 ? -16.140 -11.755 -16.844 1.00 94.19 362 GLN A C 1
ATOM 2743 O O . GLN A 1 362 ? -15.181 -12.383 -16.399 1.00 94.19 362 GLN A O 1
ATOM 2748 N N . GLY A 1 363 ? -17.393 -11.968 -16.435 1.00 91.88 363 GLY A N 1
ATOM 2749 C CA . GLY A 1 363 ? -17.773 -12.914 -15.378 1.00 91.88 363 GLY A CA 1
ATOM 2750 C C . GLY A 1 363 ? -17.849 -12.316 -13.967 1.00 91.88 363 GLY A C 1
ATOM 2751 O O . GLY A 1 363 ? -18.343 -12.984 -13.063 1.00 91.88 363 GLY A O 1
ATOM 2752 N N . LEU A 1 364 ? -17.444 -11.055 -13.762 1.00 96.94 364 LEU A N 1
ATOM 2753 C CA . LEU A 1 364 ? -17.541 -10.383 -12.456 1.00 96.94 364 LEU A CA 1
ATOM 2754 C C . LEU A 1 364 ? -18.930 -9.785 -12.158 1.00 96.94 364 LEU A C 1
ATOM 2756 O O . LEU A 1 364 ? -19.135 -9.216 -11.085 1.00 96.94 364 LEU A O 1
ATOM 2760 N N . GLY A 1 365 ? -19.912 -9.964 -13.049 1.00 94.88 365 GLY A N 1
ATOM 2761 C CA . GLY A 1 365 ? -21.283 -9.470 -12.858 1.00 94.88 365 GLY A CA 1
ATOM 2762 C C . GLY A 1 365 ? -21.954 -9.999 -11.584 1.00 94.88 365 GLY A C 1
ATOM 2763 O O . GLY A 1 365 ? -22.680 -9.264 -10.919 1.00 94.88 365 GLY A O 1
ATOM 2764 N N . HIS A 1 366 ? -21.638 -11.230 -11.164 1.00 92.94 366 HIS A N 1
ATOM 2765 C CA . HIS A 1 366 ? -22.123 -11.788 -9.893 1.00 92.94 366 HIS A CA 1
ATOM 2766 C C . HIS A 1 366 ? -21.594 -11.032 -8.664 1.00 92.94 366 HIS A C 1
ATOM 2768 O O . HIS A 1 366 ? -22.294 -10.934 -7.658 1.00 92.94 366 HIS A O 1
ATOM 2774 N N . LEU A 1 367 ? -20.406 -10.427 -8.770 1.00 95.19 367 LEU A N 1
ATOM 2775 C CA . LEU A 1 367 ? -19.845 -9.523 -7.761 1.00 95.19 367 LEU A CA 1
ATOM 2776 C C . LEU A 1 367 ? -20.345 -8.077 -7.924 1.00 95.19 367 LEU A C 1
ATOM 2778 O O . LEU A 1 367 ? -19.913 -7.193 -7.197 1.00 95.19 367 LEU A O 1
ATOM 2782 N N . GLY A 1 368 ? -21.264 -7.823 -8.862 1.00 96.25 368 GLY A N 1
ATOM 2783 C CA . GLY A 1 368 ? -21.832 -6.501 -9.118 1.00 96.25 368 GLY A CA 1
ATOM 2784 C C . GLY A 1 368 ? -20.986 -5.597 -10.015 1.00 96.25 368 GLY A C 1
ATOM 2785 O O . GLY A 1 368 ? -21.294 -4.413 -10.085 1.00 96.25 368 GLY A O 1
ATOM 2786 N N . VAL A 1 369 ? -19.957 -6.125 -10.685 1.00 98.19 369 VAL A N 1
ATOM 2787 C CA . VAL A 1 369 ? -19.093 -5.368 -11.605 1.00 98.19 369 VAL A CA 1
ATOM 2788 C C . VAL A 1 369 ? -19.613 -5.507 -13.033 1.00 98.19 369 VAL A C 1
ATOM 2790 O O . VAL A 1 369 ? -19.589 -6.601 -13.602 1.00 98.19 369 VAL A O 1
ATOM 2793 N N . VAL A 1 370 ? -20.040 -4.397 -13.633 1.00 98.00 370 VAL A N 1
ATOM 2794 C CA . VAL A 1 370 ? -20.465 -4.332 -15.038 1.00 98.00 370 VAL A CA 1
ATOM 2795 C C . VAL A 1 370 ? -19.794 -3.134 -15.702 1.00 98.00 370 VAL A C 1
ATOM 2797 O O . VAL A 1 370 ? -19.933 -2.009 -15.235 1.00 98.00 370 VAL A O 1
ATOM 2800 N N . LEU A 1 371 ? -19.054 -3.366 -16.788 1.00 97.94 371 LEU A N 1
ATOM 2801 C CA . LEU A 1 371 ? -18.416 -2.296 -17.560 1.00 97.94 371 LEU A CA 1
ATOM 2802 C C . LEU A 1 371 ? -19.386 -1.703 -18.582 1.00 97.94 371 LEU A C 1
ATOM 2804 O O . LEU A 1 371 ? -20.085 -2.443 -19.273 1.00 97.94 371 LEU A O 1
ATOM 2808 N N . ASP A 1 372 ? -19.344 -0.385 -18.745 1.00 98.38 372 ASP A N 1
ATOM 2809 C CA . ASP A 1 372 ? -19.875 0.276 -19.930 1.00 98.38 372 ASP A CA 1
ATOM 2810 C C . ASP A 1 372 ? -18.849 0.138 -21.061 1.00 98.38 372 ASP A C 1
ATOM 2812 O O . ASP A 1 372 ? -17.718 0.623 -20.968 1.00 98.38 372 ASP A O 1
ATOM 2816 N N . ALA A 1 373 ? -19.223 -0.557 -22.135 1.00 97.62 373 ALA A N 1
ATOM 2817 C CA . ALA A 1 373 ? -18.302 -0.858 -23.227 1.00 97.62 373 ALA A CA 1
ATOM 2818 C C . ALA A 1 373 ? -17.782 0.409 -23.929 1.00 97.62 373 ALA A C 1
ATOM 2820 O O . ALA A 1 373 ? -16.604 0.468 -24.289 1.00 97.62 373 ALA A O 1
ATOM 2821 N N . ALA A 1 374 ? -18.627 1.432 -24.091 1.00 97.88 374 ALA A N 1
ATOM 2822 C CA . ALA A 1 374 ? -18.265 2.665 -24.778 1.00 97.88 374 ALA A CA 1
ATOM 2823 C C . ALA A 1 374 ? -17.372 3.556 -23.900 1.00 97.88 374 ALA A C 1
ATOM 2825 O O . ALA A 1 374 ? -16.375 4.092 -24.383 1.00 97.88 374 ALA A O 1
ATOM 2826 N N . ALA A 1 375 ? -17.680 3.692 -22.609 1.00 97.69 375 ALA A N 1
ATOM 2827 C CA . ALA A 1 375 ? -16.849 4.411 -21.649 1.00 97.69 375 ALA A CA 1
ATOM 2828 C C . ALA A 1 375 ? -15.499 3.717 -21.454 1.00 97.69 375 ALA A C 1
ATOM 2830 O O . ALA A 1 375 ? -14.462 4.378 -21.480 1.00 97.69 375 ALA A O 1
ATOM 2831 N N . ASN A 1 376 ? -15.490 2.385 -21.344 1.00 98.12 376 ASN A N 1
ATOM 2832 C CA . ASN A 1 376 ? -14.256 1.618 -21.233 1.00 98.12 376 ASN A CA 1
ATOM 2833 C C . ASN A 1 376 ? -13.357 1.792 -22.465 1.00 98.12 376 ASN A C 1
ATOM 2835 O O . ASN A 1 376 ? -12.153 1.978 -22.293 1.00 98.12 376 ASN A O 1
ATOM 2839 N N . ALA A 1 377 ? -13.932 1.756 -23.674 1.00 96.94 377 ALA A N 1
ATOM 2840 C CA . ALA A 1 377 ? -13.204 1.969 -24.925 1.00 96.94 377 ALA A CA 1
ATOM 2841 C C . ALA A 1 377 ? -12.648 3.396 -25.052 1.00 96.94 377 ALA A C 1
ATOM 2843 O O . ALA A 1 377 ? -11.523 3.560 -25.513 1.00 96.94 377 ALA A O 1
ATOM 2844 N N . ARG A 1 378 ? -13.396 4.419 -24.604 1.00 96.25 378 ARG A N 1
ATOM 2845 C CA . ARG A 1 378 ? -12.898 5.807 -24.548 1.00 96.25 378 ARG A CA 1
ATOM 2846 C C . ARG A 1 378 ? -11.744 5.973 -23.557 1.00 96.25 378 ARG A C 1
ATOM 2848 O O . ARG A 1 378 ? -10.821 6.732 -23.830 1.00 96.25 378 ARG A O 1
ATOM 2855 N N . GLY A 1 379 ? -11.792 5.277 -22.421 1.00 95.25 379 GLY A N 1
ATOM 2856 C CA . GLY A 1 379 ? -10.763 5.359 -21.387 1.00 95.25 379 GLY A CA 1
ATOM 2857 C C . GLY A 1 379 ? -10.669 6.746 -20.737 1.00 95.25 379 GLY A C 1
ATOM 2858 O O . GLY A 1 379 ? -11.667 7.448 -20.582 1.00 95.25 379 GLY A O 1
ATOM 2859 N N . LEU A 1 380 ? -9.460 7.127 -20.318 1.00 94.31 380 LEU A N 1
ATOM 2860 C CA . LEU A 1 380 ? -9.173 8.441 -19.733 1.00 94.31 380 LEU A CA 1
ATOM 2861 C C . LEU A 1 380 ? -8.955 9.480 -20.837 1.00 94.31 380 LEU A C 1
ATOM 2863 O O . LEU A 1 380 ? -8.057 9.311 -21.662 1.00 94.31 380 LEU A O 1
ATOM 2867 N N . ALA A 1 381 ? -9.688 10.594 -20.795 1.00 92.25 381 ALA A N 1
ATOM 2868 C CA . ALA A 1 381 ? -9.411 11.727 -21.672 1.00 92.25 381 ALA A CA 1
ATOM 2869 C C . ALA A 1 381 ? -8.038 12.361 -21.369 1.00 92.25 381 ALA A C 1
ATOM 2871 O O . ALA A 1 381 ? -7.459 12.201 -20.282 1.00 92.25 381 ALA A O 1
ATOM 2872 N N . GLU A 1 382 ? -7.507 13.119 -22.327 1.00 87.25 382 GLU A N 1
ATOM 2873 C CA . GLU A 1 382 ? -6.284 13.894 -22.123 1.00 87.25 382 GLU A CA 1
ATOM 2874 C C . GLU A 1 382 ? -6.443 14.842 -20.921 1.00 87.25 38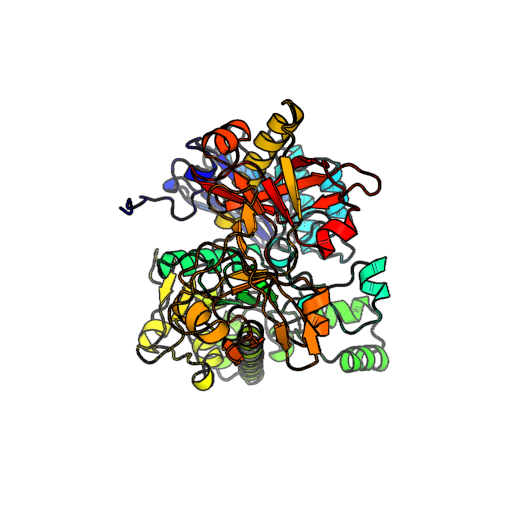2 GLU A C 1
ATOM 2876 O O . GLU A 1 382 ? -7.495 15.440 -20.707 1.00 87.25 382 GLU A O 1
ATOM 2881 N N . GLY A 1 383 ? -5.431 14.900 -20.050 1.00 85.12 383 GLY A N 1
ATOM 2882 C CA . GLY A 1 383 ? -5.486 15.686 -18.810 1.00 85.12 383 GLY A CA 1
ATOM 2883 C C . GLY A 1 383 ? -6.378 15.110 -17.695 1.00 85.12 383 GLY A C 1
ATOM 2884 O O . GLY A 1 383 ? -6.161 15.429 -16.531 1.00 85.12 383 GLY A O 1
ATOM 2885 N N . GLN A 1 384 ? -7.289 14.173 -17.983 1.00 91.81 384 GLN A N 1
ATOM 2886 C CA . GLN A 1 384 ? -8.192 13.583 -16.982 1.00 91.81 384 GLN A CA 1
ATOM 2887 C C . GLN A 1 384 ? -7.490 12.560 -16.078 1.00 91.81 384 GLN A C 1
ATOM 2889 O O . GLN A 1 384 ? -6.979 11.555 -16.558 1.00 91.81 384 GLN A O 1
ATOM 2894 N N . GLU A 1 385 ? -7.472 12.776 -14.764 1.00 92.75 385 GLU A N 1
ATOM 2895 C CA . GLU A 1 385 ? -6.777 11.874 -13.830 1.00 92.75 385 GLU A CA 1
ATOM 2896 C C . GLU A 1 385 ? -7.577 10.619 -13.462 1.00 92.75 385 GLU A C 1
ATOM 2898 O O . GLU A 1 385 ? -6.980 9.568 -13.219 1.00 92.75 385 GLU A O 1
ATOM 2903 N N . VAL A 1 386 ? -8.908 10.735 -13.408 1.00 96.62 386 VAL A N 1
ATOM 2904 C CA . VAL A 1 386 ? -9.824 9.658 -13.012 1.00 96.62 386 VAL A CA 1
ATOM 2905 C C . VAL A 1 386 ? -11.045 9.639 -13.928 1.00 96.62 386 VAL A C 1
ATOM 2907 O O . VAL A 1 386 ? -11.602 10.697 -14.230 1.00 96.62 386 VAL A O 1
ATOM 2910 N N . ALA A 1 387 ? -11.477 8.450 -14.346 1.00 97.44 387 ALA A N 1
ATOM 2911 C CA . ALA A 1 387 ? -12.704 8.239 -15.114 1.00 97.44 387 ALA A CA 1
ATOM 2912 C C . ALA A 1 387 ? -13.482 7.040 -14.571 1.00 97.44 387 ALA A C 1
ATOM 2914 O O . ALA A 1 387 ? -12.882 6.042 -14.180 1.00 97.44 387 ALA A O 1
ATOM 2915 N N . ALA A 1 388 ? -14.810 7.123 -14.594 1.00 98.12 388 ALA A N 1
ATOM 2916 C CA . ALA A 1 388 ? -15.677 5.976 -14.369 1.00 98.12 388 ALA A CA 1
ATOM 2917 C C . ALA A 1 388 ? -15.975 5.273 -15.696 1.00 98.12 388 ALA A C 1
ATOM 2919 O O . ALA A 1 388 ? -16.235 5.928 -16.706 1.00 98.12 388 ALA A O 1
ATOM 2920 N N . VAL A 1 389 ? -15.926 3.946 -15.677 1.00 98.38 389 VAL A N 1
ATOM 2921 C CA . VAL A 1 389 ? -16.191 3.078 -16.834 1.00 98.38 389 VAL A CA 1
ATOM 2922 C C . VAL A 1 389 ? -17.171 1.953 -16.499 1.00 98.38 389 VAL A C 1
ATOM 2924 O O . VAL A 1 389 ? -17.326 1.010 -17.273 1.00 98.38 389 VAL A O 1
ATOM 2927 N N . ASP A 1 390 ? -17.816 2.026 -15.336 1.00 98.38 390 ASP A N 1
ATOM 2928 C CA . ASP A 1 390 ? -18.945 1.177 -14.981 1.00 98.38 390 ASP A CA 1
ATOM 2929 C C . ASP A 1 390 ? -20.212 1.538 -15.766 1.00 98.38 390 ASP A C 1
ATOM 2931 O O . ASP A 1 390 ? -20.446 2.694 -16.111 1.00 98.38 390 ASP A O 1
ATOM 2935 N N . HIS A 1 391 ? -21.023 0.520 -16.045 1.00 98.25 391 HIS A N 1
ATOM 2936 C CA . HIS A 1 391 ? -22.376 0.668 -16.576 1.00 98.25 391 HIS A CA 1
ATOM 2937 C C . HIS A 1 391 ? -23.342 1.066 -15.454 1.00 98.25 391 HIS A C 1
ATOM 2939 O O . HIS A 1 391 ? -23.129 0.691 -14.305 1.00 98.25 391 HIS A O 1
ATOM 2945 N N . GLU A 1 392 ? -24.457 1.724 -15.776 1.00 96.00 392 GLU A N 1
ATOM 2946 C CA . GLU A 1 392 ? -25.462 2.165 -14.787 1.00 96.00 392 GLU A CA 1
ATOM 2947 C C . GLU A 1 392 ? -26.027 1.019 -13.926 1.00 96.00 392 GLU A C 1
ATOM 2949 O O . GLU A 1 392 ? -26.386 1.207 -12.769 1.00 96.00 392 GLU A O 1
ATOM 2954 N N . ALA A 1 393 ? -26.074 -0.195 -14.480 1.00 95.50 393 ALA A N 1
ATOM 2955 C CA . ALA A 1 393 ? -26.498 -1.409 -13.773 1.00 95.50 393 ALA A CA 1
ATOM 2956 C C . ALA A 1 393 ? -25.425 -2.001 -12.832 1.00 95.50 393 ALA A C 1
ATOM 2958 O O . ALA A 1 393 ? -25.682 -2.995 -12.148 1.00 95.50 393 ALA A O 1
ATOM 2959 N N . SER A 1 394 ? -24.208 -1.451 -12.826 1.00 97.81 394 SER A N 1
ATOM 2960 C CA . SER A 1 394 ? -23.126 -1.899 -11.952 1.00 97.81 394 SER A CA 1
ATOM 2961 C C . SER A 1 394 ? -23.410 -1.480 -10.511 1.00 97.81 394 SER A C 1
ATOM 2963 O O . SER A 1 394 ? -23.704 -0.322 -10.231 1.00 97.81 394 SER A O 1
ATOM 2965 N N . ARG A 1 395 ? -23.284 -2.419 -9.568 1.00 97.19 395 ARG A N 1
ATOM 2966 C CA . ARG A 1 395 ? -23.358 -2.122 -8.124 1.00 97.19 395 ARG A CA 1
ATOM 2967 C C . ARG A 1 395 ? -22.018 -1.643 -7.570 1.00 97.19 395 ARG A C 1
ATOM 2969 O O . ARG A 1 395 ? -21.985 -0.996 -6.531 1.00 97.19 395 ARG A O 1
ATOM 2976 N N . VAL A 1 396 ? -20.931 -1.977 -8.262 1.00 98.25 396 VAL A N 1
ATOM 2977 C CA . VAL A 1 396 ? -19.560 -1.579 -7.932 1.00 98.25 396 VAL A CA 1
ATOM 2978 C C . VAL A 1 396 ? -19.117 -0.513 -8.927 1.00 98.25 396 VAL A C 1
ATOM 2980 O O . VAL A 1 396 ? -19.232 -0.718 -10.138 1.00 98.25 396 VAL A O 1
ATOM 2983 N N . ARG A 1 397 ? -18.569 0.605 -8.448 1.00 98.62 397 ARG A N 1
ATOM 2984 C CA . ARG A 1 397 ? -17.961 1.612 -9.330 1.00 98.62 397 ARG A CA 1
ATOM 2985 C C . ARG A 1 397 ? -16.695 1.044 -9.956 1.00 98.62 397 ARG A C 1
ATOM 2987 O O . ARG A 1 397 ? -15.898 0.419 -9.261 1.00 98.62 397 ARG A O 1
ATOM 2994 N N . VAL A 1 398 ? -16.471 1.271 -11.246 1.00 98.75 398 VAL A N 1
ATOM 2995 C CA . VAL A 1 398 ? -15.246 0.821 -11.916 1.00 98.75 398 VAL A CA 1
ATOM 2996 C C . VAL A 1 398 ? -14.495 2.039 -12.403 1.00 98.75 398 VAL A C 1
ATOM 2998 O O . VAL A 1 398 ? -14.936 2.731 -13.317 1.00 98.75 398 VAL A O 1
ATOM 3001 N N . LEU A 1 399 ? -13.365 2.320 -11.762 1.00 98.69 399 LEU A N 1
ATOM 3002 C CA . LEU A 1 399 ? -12.618 3.552 -11.968 1.00 98.69 399 LEU A CA 1
ATOM 3003 C C . LEU A 1 399 ? -11.289 3.271 -12.662 1.00 98.69 399 LEU A C 1
ATOM 3005 O O . LEU A 1 399 ? -10.596 2.307 -12.342 1.00 98.69 399 LEU A O 1
ATOM 3009 N N . LEU A 1 400 ? -10.910 4.154 -13.577 1.00 98.62 400 LEU A N 1
ATOM 3010 C CA . LEU A 1 400 ? -9.564 4.244 -14.127 1.00 98.62 400 LEU A CA 1
ATOM 3011 C C . LEU A 1 400 ? -8.839 5.375 -13.417 1.00 98.62 400 LEU A C 1
ATOM 3013 O O . LEU A 1 400 ? -9.360 6.485 -13.369 1.00 98.62 400 LEU A O 1
ATOM 3017 N N . VAL A 1 401 ? -7.639 5.115 -12.906 1.00 97.75 401 VAL A N 1
ATOM 3018 C CA . VAL A 1 401 ? -6.781 6.128 -12.285 1.00 97.75 401 VAL A CA 1
ATOM 3019 C C . VAL A 1 401 ? -5.450 6.185 -13.020 1.00 97.75 401 VAL A C 1
ATOM 3021 O O . VAL A 1 401 ? -4.688 5.211 -13.019 1.00 97.75 401 VAL A O 1
ATOM 3024 N N . ARG A 1 402 ? -5.139 7.348 -13.605 1.00 95.38 402 ARG A N 1
ATOM 3025 C CA . ARG A 1 402 ? -3.834 7.612 -14.222 1.00 95.38 402 ARG A CA 1
ATOM 3026 C C . ARG A 1 402 ? -2.737 7.513 -13.152 1.00 95.38 402 ARG A C 1
ATOM 3028 O O . ARG A 1 402 ? -2.838 8.217 -12.151 1.00 95.38 402 ARG A O 1
ATOM 3035 N N . PRO A 1 403 ? -1.694 6.685 -13.333 1.00 92.50 403 PRO A N 1
ATOM 3036 C CA . PRO A 1 403 ? -0.644 6.540 -12.330 1.00 92.50 403 PRO A CA 1
ATOM 3037 C C . PRO A 1 403 ? 0.185 7.826 -12.184 1.00 92.50 403 PRO A C 1
ATOM 3039 O O . PRO A 1 403 ? 0.583 8.437 -13.178 1.00 92.50 403 PRO A O 1
ATOM 3042 N N . ASP A 1 404 ? 0.467 8.217 -10.940 1.00 91.81 404 ASP A N 1
ATOM 3043 C CA . ASP A 1 404 ? 1.404 9.294 -10.598 1.00 91.81 404 ASP A CA 1
ATOM 3044 C C . ASP A 1 404 ? 2.104 8.993 -9.259 1.00 91.81 404 ASP A C 1
ATOM 3046 O O . ASP A 1 404 ? 1.906 9.669 -8.244 1.00 91.81 404 ASP A O 1
ATOM 3050 N N . GLU A 1 405 ? 2.924 7.934 -9.229 1.00 89.88 405 GLU A N 1
ATOM 3051 C CA . GLU A 1 405 ? 3.630 7.533 -8.007 1.00 89.88 405 GLU A CA 1
ATOM 3052 C C . GLU A 1 405 ? 4.581 8.624 -7.504 1.00 89.88 405 GLU A C 1
ATOM 3054 O O . GLU A 1 405 ? 4.774 8.740 -6.298 1.00 89.88 405 GLU A O 1
ATOM 3059 N N . ALA A 1 406 ? 5.130 9.459 -8.393 1.00 91.44 406 ALA A N 1
ATOM 3060 C CA . ALA A 1 406 ? 5.999 10.574 -8.017 1.00 91.44 406 ALA A CA 1
ATOM 3061 C C . ALA A 1 406 ? 5.265 11.612 -7.154 1.00 91.44 406 ALA A C 1
ATOM 3063 O O . ALA A 1 406 ? 5.834 12.126 -6.190 1.00 91.44 406 ALA A O 1
ATOM 3064 N N . ARG A 1 407 ? 3.981 11.880 -7.432 1.00 90.69 407 ARG A N 1
ATOM 3065 C CA . ARG A 1 407 ? 3.156 12.762 -6.594 1.00 90.69 407 ARG A CA 1
ATOM 3066 C C . ARG A 1 407 ? 2.879 12.146 -5.222 1.00 90.69 407 ARG A C 1
ATOM 3068 O O . ARG A 1 407 ? 2.964 12.844 -4.213 1.00 90.69 407 ARG A O 1
ATOM 3075 N N . MET A 1 408 ? 2.600 10.843 -5.164 1.00 92.06 408 MET A N 1
ATOM 3076 C CA . MET A 1 408 ? 2.423 10.138 -3.888 1.00 92.06 408 MET A CA 1
ATOM 3077 C C . MET A 1 408 ? 3.726 10.103 -3.078 1.00 92.06 408 MET A C 1
ATOM 3079 O O . MET A 1 408 ? 3.723 10.342 -1.873 1.00 92.06 408 MET A O 1
ATOM 3083 N N . LEU A 1 409 ? 4.850 9.873 -3.752 1.00 93.81 409 LEU A N 1
ATOM 3084 C CA . LEU A 1 409 ? 6.187 9.890 -3.177 1.00 93.81 409 LEU A CA 1
ATOM 3085 C C . LEU A 1 409 ? 6.510 11.268 -2.580 1.00 93.81 409 LEU A C 1
ATOM 3087 O O . LEU A 1 409 ? 6.857 11.349 -1.406 1.00 93.81 409 LEU A O 1
ATOM 3091 N N . ALA A 1 410 ? 6.267 12.351 -3.327 1.00 93.19 410 ALA A N 1
ATOM 3092 C CA . ALA A 1 410 ? 6.408 13.725 -2.839 1.00 93.19 410 ALA A CA 1
ATOM 3093 C C . ALA A 1 410 ? 5.541 14.003 -1.610 1.00 93.19 410 ALA A C 1
ATOM 3095 O O . ALA A 1 410 ? 6.004 14.564 -0.619 1.00 93.19 410 ALA A O 1
ATOM 3096 N N . ARG A 1 411 ? 4.284 13.560 -1.643 1.00 90.25 411 ARG A N 1
ATOM 3097 C CA . ARG A 1 411 ? 3.358 13.702 -0.523 1.00 90.25 411 ARG A CA 1
ATOM 3098 C C . ARG A 1 411 ? 3.850 12.974 0.738 1.00 90.25 411 ARG A C 1
ATOM 3100 O O . ARG A 1 411 ? 3.699 13.505 1.840 1.00 90.25 411 ARG A O 1
ATOM 3107 N N . GLU A 1 412 ? 4.431 11.783 0.608 1.00 91.44 412 GLU A N 1
ATOM 3108 C CA . GLU A 1 412 ? 5.037 11.069 1.742 1.00 91.44 412 GLU A CA 1
ATOM 3109 C C . GLU A 1 412 ? 6.350 11.718 2.205 1.00 91.44 412 GLU A C 1
ATOM 3111 O O . GLU A 1 412 ? 6.603 11.758 3.409 1.00 91.44 412 GLU A O 1
ATOM 3116 N N . THR A 1 413 ? 7.129 12.310 1.294 1.00 93.69 413 THR A N 1
ATOM 3117 C CA . THR A 1 413 ? 8.302 13.131 1.629 1.00 93.69 413 THR A CA 1
ATOM 3118 C C . THR A 1 413 ? 7.921 14.320 2.504 1.00 93.69 413 THR A C 1
ATOM 3120 O O . THR A 1 413 ? 8.480 14.478 3.587 1.00 93.69 413 THR A O 1
ATOM 3123 N N . VAL A 1 414 ? 6.920 15.112 2.105 1.00 89.12 414 VAL A N 1
ATOM 3124 C CA . VAL A 1 414 ? 6.446 16.253 2.909 1.00 89.12 414 VAL A CA 1
ATOM 3125 C C . VAL A 1 414 ? 5.929 15.793 4.274 1.00 89.12 414 VAL A C 1
ATOM 3127 O O . VAL A 1 414 ? 6.241 16.411 5.291 1.00 89.12 414 VAL A O 1
ATOM 3130 N N . ARG A 1 415 ? 5.187 14.676 4.328 1.00 85.19 415 ARG A N 1
ATOM 3131 C CA . ARG A 1 415 ? 4.740 14.091 5.603 1.00 85.19 415 ARG A CA 1
ATOM 3132 C C . ARG A 1 415 ? 5.908 13.713 6.512 1.00 85.19 415 ARG A C 1
ATOM 3134 O O . ARG A 1 415 ? 5.834 13.991 7.704 1.00 85.19 415 ARG A O 1
ATOM 3141 N N . ALA A 1 416 ? 6.953 13.084 5.978 1.00 88.81 416 ALA A N 1
ATOM 3142 C CA . ALA A 1 416 ? 8.119 12.686 6.763 1.00 88.81 416 ALA A CA 1
ATOM 3143 C C . ALA A 1 416 ? 8.866 13.898 7.333 1.00 88.81 416 ALA A C 1
ATOM 3145 O O . ALA A 1 416 ? 9.191 13.893 8.514 1.00 88.81 416 ALA A O 1
ATOM 3146 N N . LEU A 1 417 ? 9.052 14.960 6.541 1.00 85.88 417 LEU A N 1
ATOM 3147 C CA . LEU A 1 417 ? 9.652 16.213 7.019 1.00 85.88 417 LEU A CA 1
ATOM 3148 C C . LEU A 1 417 ? 8.813 16.862 8.124 1.00 85.88 417 LEU A C 1
ATOM 3150 O O . LEU A 1 417 ? 9.351 17.329 9.122 1.00 85.88 417 LEU A O 1
ATOM 3154 N N . GLY A 1 418 ? 7.487 16.876 7.954 1.00 77.25 418 GLY A N 1
ATOM 3155 C CA . GLY A 1 418 ? 6.573 17.412 8.959 1.00 77.25 418 GLY A CA 1
ATOM 3156 C C . GLY A 1 418 ? 6.579 16.606 10.260 1.00 77.25 418 GLY A C 1
ATOM 3157 O O . GLY A 1 418 ? 6.469 17.201 11.328 1.00 77.25 418 GLY A O 1
ATOM 3158 N N . ARG A 1 419 ? 6.716 15.274 10.183 1.00 77.38 419 ARG A N 1
ATOM 3159 C CA . ARG A 1 419 ? 6.904 14.414 11.361 1.00 77.38 419 ARG A CA 1
ATOM 3160 C C . ARG A 1 419 ? 8.230 14.700 12.051 1.00 77.38 419 ARG A C 1
ATOM 3162 O O . ARG A 1 419 ? 8.220 14.894 13.253 1.00 77.38 419 ARG A O 1
ATOM 3169 N N . GLU A 1 420 ? 9.327 14.783 11.304 1.00 78.62 420 GLU A N 1
ATOM 3170 C CA . GLU A 1 420 ? 10.659 15.034 11.864 1.00 78.62 420 GLU A CA 1
ATOM 3171 C C . GLU A 1 420 ? 10.734 16.386 12.595 1.00 78.62 420 GLU A C 1
ATOM 3173 O O . GLU A 1 420 ? 11.234 16.446 13.712 1.00 78.62 420 GLU A O 1
ATOM 3178 N N . ASP A 1 421 ? 10.163 17.458 12.028 1.00 70.75 421 ASP A N 1
ATOM 3179 C CA . ASP A 1 421 ? 10.065 18.768 12.704 1.00 70.75 421 ASP A CA 1
ATOM 3180 C C . ASP A 1 421 ? 9.273 18.665 14.021 1.00 70.75 421 ASP A C 1
ATOM 3182 O O . ASP A 1 421 ? 9.635 19.275 15.025 1.00 70.75 421 ASP A O 1
ATOM 3186 N N . ILE A 1 422 ? 8.205 17.861 14.051 1.00 68.56 422 ILE A N 1
ATOM 3187 C CA . ILE A 1 422 ? 7.410 17.656 15.268 1.00 68.56 422 ILE A CA 1
ATOM 3188 C C . ILE A 1 422 ? 8.164 16.794 16.281 1.00 68.56 422 ILE A C 1
ATOM 3190 O O . ILE A 1 422 ? 8.235 17.174 17.445 1.00 68.56 422 ILE A O 1
ATOM 3194 N N . ASP A 1 423 ? 8.769 15.687 15.861 1.00 70.50 423 ASP A N 1
ATOM 3195 C CA . ASP A 1 423 ? 9.549 14.808 16.732 1.00 70.50 423 ASP A CA 1
ATOM 3196 C C . ASP A 1 423 ? 10.741 15.568 17.345 1.00 70.50 423 ASP A C 1
ATOM 3198 O O . ASP A 1 423 ? 11.011 15.429 18.538 1.00 70.50 423 ASP A O 1
ATOM 3202 N N . GLN A 1 424 ? 11.413 16.440 16.585 1.00 70.38 424 GLN A N 1
ATOM 3203 C CA . GLN A 1 424 ? 12.465 17.322 17.108 1.00 70.38 424 GLN A CA 1
ATOM 3204 C C . GLN A 1 424 ? 11.924 18.314 18.142 1.00 70.38 424 GLN A C 1
ATOM 3206 O O . GLN A 1 424 ? 12.520 18.466 19.211 1.00 70.38 424 GLN A O 1
ATOM 3211 N N . ARG A 1 425 ? 10.765 18.936 17.883 1.00 67.25 425 ARG A N 1
ATOM 3212 C CA . ARG A 1 425 ? 10.105 19.824 18.854 1.00 67.25 425 ARG A CA 1
ATOM 3213 C C . ARG A 1 425 ? 9.719 19.086 20.129 1.00 67.25 425 ARG A C 1
ATOM 3215 O O . ARG A 1 425 ? 9.996 19.598 21.209 1.00 67.25 425 ARG A O 1
ATOM 3222 N N . LEU A 1 426 ? 9.156 17.883 20.015 1.00 66.00 426 LEU A N 1
ATOM 3223 C CA . LEU A 1 426 ? 8.779 17.041 21.152 1.00 66.00 426 LEU A CA 1
ATOM 3224 C C . LEU A 1 426 ? 9.996 16.616 21.979 1.00 66.00 426 LEU A C 1
ATOM 3226 O O . LEU A 1 426 ? 9.930 16.653 23.203 1.00 66.00 426 LEU A O 1
ATOM 3230 N N . ARG A 1 427 ? 11.126 16.284 21.338 1.00 68.06 427 ARG A N 1
ATOM 3231 C CA . ARG A 1 427 ? 12.395 15.995 22.035 1.00 68.06 427 ARG A CA 1
ATOM 3232 C C . ARG A 1 427 ? 12.974 17.220 22.743 1.00 68.06 427 ARG A C 1
ATOM 3234 O O . ARG A 1 427 ? 13.627 17.067 23.769 1.00 68.06 427 ARG A O 1
ATOM 3241 N N . SER A 1 428 ? 12.758 18.417 22.196 1.00 64.50 428 SER A N 1
ATOM 3242 C CA . SER A 1 428 ? 13.225 19.680 22.787 1.00 64.50 428 SER A CA 1
ATOM 3243 C C . SER A 1 428 ? 12.254 20.300 23.808 1.00 64.50 428 SER A C 1
ATOM 3245 O O . SER A 1 428 ? 12.631 21.233 24.514 1.00 64.50 428 SER A O 1
ATOM 3247 N N . GLY A 1 429 ? 11.011 19.807 23.881 1.00 59.53 429 GLY A N 1
ATOM 3248 C CA . GLY A 1 429 ? 9.938 20.311 24.741 1.00 59.53 429 GLY A CA 1
ATOM 3249 C C . GLY A 1 429 ? 9.726 19.494 26.023 1.00 59.53 429 GLY A C 1
ATOM 3250 O O . GLY A 1 429 ? 10.305 18.428 26.218 1.00 59.53 429 GLY A O 1
ATOM 3251 N N . ARG A 1 430 ? 8.861 19.987 26.921 1.00 57.03 430 ARG A N 1
ATOM 3252 C CA . ARG A 1 430 ? 8.388 19.222 28.090 1.00 57.03 430 ARG A CA 1
ATOM 3253 C C . ARG A 1 430 ? 7.424 18.128 27.617 1.00 57.03 430 ARG A C 1
ATOM 3255 O O . ARG A 1 430 ? 6.394 18.445 27.031 1.00 57.03 430 ARG A O 1
ATOM 3262 N N . GLN A 1 431 ? 7.724 16.860 27.900 1.00 68.12 431 GLN A N 1
ATOM 3263 C CA . GLN A 1 431 ? 6.770 15.770 27.679 1.00 68.12 431 GLN A CA 1
ATOM 3264 C C . GLN A 1 431 ? 5.566 15.948 28.611 1.00 68.12 431 GLN A C 1
ATOM 3266 O O . GLN A 1 431 ? 5.721 15.928 29.832 1.00 68.12 431 GLN A O 1
ATOM 3271 N N . ARG A 1 432 ? 4.373 16.145 28.040 1.00 81.69 432 ARG A N 1
ATOM 3272 C CA . ARG A 1 432 ? 3.124 16.205 28.802 1.00 81.69 432 ARG A CA 1
ATOM 3273 C C . ARG A 1 432 ? 2.666 14.780 29.143 1.00 81.69 432 ARG A C 1
ATOM 3275 O O . ARG A 1 432 ? 2.484 13.991 28.215 1.00 81.69 432 ARG A O 1
ATOM 3282 N N . PRO A 1 433 ? 2.464 14.446 30.428 1.00 89.69 433 PRO A N 1
ATOM 3283 C CA . PRO A 1 433 ? 1.850 13.184 30.820 1.00 89.69 433 PRO A CA 1
ATOM 3284 C C . PRO A 1 433 ? 0.417 13.073 30.290 1.00 89.69 433 PRO A C 1
ATOM 3286 O O . PRO A 1 433 ? -0.381 13.998 30.454 1.00 89.69 433 PRO A O 1
ATOM 3289 N N . ILE A 1 434 ? 0.093 11.940 29.675 1.00 93.75 434 ILE A N 1
ATOM 3290 C CA . ILE A 1 434 ? -1.235 11.591 29.167 1.00 93.75 434 ILE A CA 1
ATOM 3291 C C . ILE A 1 434 ? -1.793 10.490 30.080 1.00 93.75 434 ILE A C 1
ATOM 3293 O O . ILE A 1 434 ? -1.233 9.393 30.095 1.00 93.75 434 ILE A O 1
ATOM 3297 N N . PRO A 1 435 ? -2.859 10.744 30.857 1.00 94.56 435 PRO A N 1
ATOM 3298 C CA . PRO A 1 435 ? -3.518 9.713 31.660 1.00 94.56 435 PRO A CA 1
ATOM 3299 C C . PRO A 1 435 ? -3.967 8.522 30.808 1.00 94.56 435 PRO A C 1
ATOM 3301 O O . PRO A 1 435 ? -4.381 8.718 29.665 1.00 94.56 435 PRO A O 1
ATOM 3304 N N . ILE A 1 436 ? -3.901 7.304 31.351 1.00 94.56 436 ILE A N 1
ATOM 3305 C CA . ILE A 1 436 ? -4.325 6.083 30.651 1.00 94.56 436 ILE A CA 1
ATOM 3306 C C . ILE A 1 436 ? -5.611 5.540 31.280 1.00 94.56 436 ILE A C 1
ATOM 3308 O O . ILE A 1 436 ? -5.634 5.184 32.456 1.00 94.56 436 ILE A O 1
ATOM 3312 N N . GLY A 1 437 ? -6.665 5.439 30.474 1.00 92.50 437 GLY A N 1
ATOM 3313 C CA . GLY A 1 437 ? -7.928 4.793 30.801 1.00 92.50 437 GLY A CA 1
ATOM 3314 C C . GLY A 1 437 ? -7.998 3.386 30.205 1.00 92.50 437 GLY A C 1
ATOM 3315 O O . GLY A 1 437 ? -8.067 3.213 28.986 1.00 92.50 437 GLY A O 1
ATOM 3316 N N . VAL A 1 438 ? -8.015 2.363 31.061 1.00 92.19 438 VAL A N 1
ATOM 3317 C CA . VAL A 1 438 ? -8.207 0.969 30.634 1.00 92.19 438 VAL A CA 1
ATOM 3318 C C . VAL A 1 438 ? -9.699 0.666 30.567 1.00 92.19 438 VAL A C 1
ATOM 3320 O O . VAL A 1 438 ? -10.402 0.703 31.577 1.00 92.19 438 VAL A O 1
ATOM 3323 N N . SER A 1 439 ? -10.184 0.364 29.367 1.00 86.94 439 SER A N 1
ATOM 3324 C CA . SER A 1 439 ? -11.593 0.074 29.114 1.00 86.94 439 SER A CA 1
ATOM 3325 C C . SER A 1 439 ? -11.812 -1.433 29.080 1.00 86.94 439 SER A C 1
ATOM 3327 O O . SER A 1 439 ? -11.302 -2.134 28.208 1.00 86.94 439 SER A O 1
ATOM 3329 N N . ALA A 1 440 ? -12.580 -1.939 30.042 1.00 87.81 440 ALA A N 1
ATOM 3330 C CA . ALA A 1 440 ? -13.103 -3.298 29.981 1.00 87.81 440 ALA A CA 1
ATOM 3331 C C . ALA A 1 440 ? -14.182 -3.415 28.892 1.00 87.81 440 ALA A C 1
ATOM 3333 O O . ALA A 1 440 ? -14.706 -2.407 28.402 1.00 87.81 440 ALA A O 1
ATOM 3334 N N . HIS A 1 441 ? -14.547 -4.651 28.554 1.00 92.69 441 HIS A N 1
ATOM 3335 C CA . HIS A 1 441 ? -15.667 -4.927 27.663 1.00 92.69 441 HIS A CA 1
ATOM 3336 C C . HIS A 1 441 ? -16.940 -4.217 28.116 1.00 92.69 441 HIS A C 1
ATOM 3338 O O . HIS A 1 441 ? -17.310 -4.228 29.297 1.00 92.69 441 HIS A O 1
ATOM 3344 N N . HIS A 1 442 ? -17.634 -3.609 27.166 1.00 97.00 442 HIS A N 1
ATOM 3345 C CA . HIS A 1 442 ? -18.838 -2.853 27.463 1.00 97.00 442 HIS A CA 1
ATOM 3346 C C . HIS A 1 442 ? -19.766 -2.745 26.255 1.00 97.00 442 HIS A C 1
ATOM 3348 O O . HIS A 1 442 ? -19.405 -3.056 25.118 1.00 97.00 442 HIS A O 1
ATOM 3354 N N . VAL A 1 443 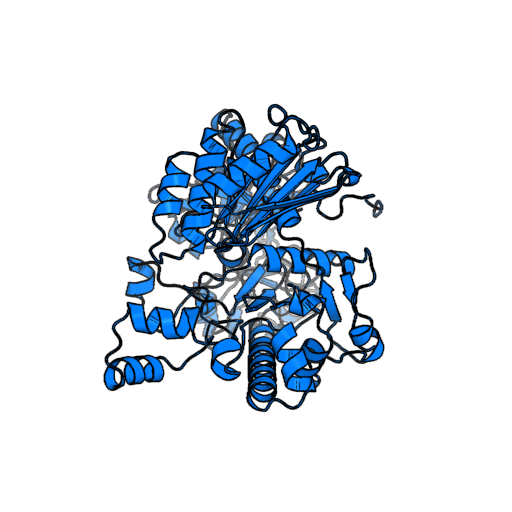? -20.994 -2.306 26.524 1.00 97.38 443 VAL A N 1
ATOM 3355 C CA . VAL A 1 443 ? -22.028 -2.101 25.512 1.00 97.38 443 VAL A CA 1
ATOM 3356 C C . VAL A 1 443 ? -22.544 -0.672 25.569 1.00 97.38 443 VAL A C 1
ATOM 3358 O O . VAL A 1 443 ? -22.904 -0.162 26.629 1.00 97.38 443 VAL A O 1
ATOM 3361 N N . HIS A 1 444 ? -22.650 -0.051 24.403 1.00 97.69 444 HIS A N 1
ATOM 3362 C CA . HIS A 1 444 ? -23.472 1.131 24.195 1.00 97.69 444 HIS A CA 1
ATOM 3363 C C . HIS A 1 444 ? -24.805 0.712 23.586 1.00 97.69 444 HIS A C 1
ATOM 3365 O O . HIS A 1 444 ? -24.834 -0.096 22.658 1.00 97.69 444 HIS A O 1
ATOM 3371 N N . LEU A 1 445 ? -25.907 1.269 24.086 1.00 97.88 445 LEU A N 1
ATOM 3372 C CA . LEU A 1 445 ? -27.255 0.909 23.649 1.00 97.88 445 LEU A CA 1
ATOM 3373 C C . LEU A 1 445 ? -28.012 2.107 23.077 1.00 97.88 445 LEU A C 1
ATOM 3375 O O . LEU A 1 445 ? -27.815 3.248 23.495 1.00 97.88 445 LEU A O 1
ATOM 3379 N N . THR A 1 446 ? -28.909 1.828 22.133 1.00 97.75 446 THR A N 1
ATOM 3380 C CA . THR A 1 446 ? -29.964 2.762 21.723 1.00 97.75 446 THR A CA 1
ATOM 3381 C C . THR A 1 446 ? -31.086 2.761 22.750 1.00 97.75 446 THR A C 1
ATOM 3383 O O . THR A 1 446 ? -31.265 1.783 23.476 1.00 97.75 446 THR A O 1
ATOM 3386 N N . ARG A 1 447 ? -31.902 3.819 22.753 1.00 97.69 447 ARG A N 1
ATOM 3387 C CA . ARG A 1 447 ? -33.123 3.872 23.567 1.00 97.69 447 ARG A CA 1
ATOM 3388 C C . ARG A 1 447 ? -34.001 2.632 23.389 1.00 97.69 447 ARG A C 1
ATOM 3390 O O . ARG A 1 447 ? -34.432 2.037 24.368 1.00 97.69 447 ARG A O 1
ATOM 3397 N N . GLU A 1 448 ? -34.231 2.241 22.140 1.00 97.25 448 GLU A N 1
ATOM 3398 C CA . GLU A 1 448 ? -35.037 1.069 21.791 1.00 97.25 448 GLU A CA 1
ATOM 3399 C C . GLU A 1 448 ? -34.468 -0.213 22.411 1.00 97.25 448 GLU A C 1
ATOM 3401 O O . GLU A 1 448 ? -35.193 -0.975 23.042 1.00 97.25 448 GLU A O 1
ATOM 3406 N N . HIS A 1 449 ? -33.157 -0.435 22.303 1.00 98.19 449 HIS A N 1
ATOM 3407 C CA . HIS A 1 449 ? -32.544 -1.638 22.858 1.00 98.19 449 HIS A CA 1
ATOM 3408 C C . HIS A 1 449 ? -32.496 -1.630 24.386 1.00 98.19 449 HIS A C 1
ATOM 3410 O O . HIS A 1 449 ? -32.604 -2.698 24.984 1.00 98.19 449 HIS A O 1
ATOM 3416 N N . VAL A 1 450 ? -32.392 -0.459 25.027 1.00 98.12 450 VAL A N 1
ATOM 3417 C CA . VAL A 1 450 ? -32.571 -0.349 26.483 1.00 98.12 450 VAL A CA 1
ATOM 3418 C C . VAL A 1 450 ? -33.965 -0.834 26.880 1.00 98.12 450 VAL A C 1
ATOM 3420 O O . VAL A 1 450 ? -34.087 -1.657 27.783 1.00 98.12 450 VAL A O 1
ATOM 3423 N N . GLU A 1 451 ? -35.008 -0.387 26.181 1.00 97.94 451 GLU A N 1
ATOM 3424 C CA . GLU A 1 451 ? -36.382 -0.800 26.483 1.00 97.94 451 GLU A CA 1
ATOM 3425 C C . GLU A 1 451 ? -36.624 -2.291 26.212 1.00 97.94 451 GLU A C 1
ATOM 3427 O O . GLU A 1 451 ? -37.317 -2.952 26.981 1.00 97.94 451 GLU A O 1
ATOM 3432 N N . VAL A 1 452 ? -36.013 -2.857 25.169 1.00 97.81 452 VAL A N 1
ATOM 3433 C CA . VAL A 1 452 ? -36.098 -4.301 24.903 1.00 97.81 452 VAL A CA 1
ATOM 3434 C C . VAL A 1 452 ? -35.401 -5.109 26.000 1.00 97.81 452 VAL A C 1
ATOM 3436 O O . VAL A 1 452 ? -35.973 -6.060 26.526 1.00 97.81 452 VAL A O 1
ATOM 3439 N N . LEU A 1 453 ? -34.166 -4.751 26.351 1.00 98.00 453 LEU A N 1
ATOM 3440 C CA . LEU A 1 453 ? -33.325 -5.554 27.243 1.00 98.00 453 LEU A CA 1
ATOM 3441 C C . LEU A 1 453 ? -33.720 -5.425 28.718 1.00 98.00 453 LEU A C 1
ATOM 3443 O O . LEU A 1 453 ? -33.574 -6.394 29.465 1.00 98.00 453 LEU A O 1
ATOM 3447 N N . PHE A 1 454 ? -34.226 -4.260 29.130 1.00 98.06 454 PHE A N 1
ATOM 3448 C CA . PHE A 1 454 ? -34.511 -3.937 30.534 1.00 98.06 454 PHE A CA 1
ATOM 3449 C C . PHE A 1 454 ? -35.989 -3.648 30.827 1.00 98.06 454 PHE A C 1
ATOM 3451 O O . PHE A 1 454 ? -36.372 -3.591 31.992 1.00 98.06 454 PHE A O 1
ATOM 3458 N N . GLY A 1 455 ? -36.832 -3.539 29.798 1.00 97.12 455 GLY A N 1
ATOM 3459 C CA . GLY A 1 455 ? -38.279 -3.382 29.921 1.00 97.12 455 GLY A CA 1
ATOM 3460 C C . GLY A 1 455 ? -38.800 -2.038 29.383 1.00 97.12 455 GLY A C 1
ATOM 3461 O O . GLY A 1 455 ? -38.068 -1.043 29.363 1.00 97.12 455 GLY A O 1
ATOM 3462 N N . PRO A 1 456 ? -40.078 -1.974 28.956 1.00 95.94 456 PRO A N 1
ATOM 3463 C CA . PRO A 1 456 ? -40.661 -0.762 28.385 1.00 95.94 456 PRO A CA 1
ATOM 3464 C C . PRO A 1 456 ? -40.537 0.451 29.315 1.00 95.94 456 PRO A C 1
ATOM 3466 O O . PRO A 1 456 ? -40.878 0.384 30.495 1.00 95.94 456 PRO A O 1
ATOM 3469 N N . GLY A 1 457 ? -40.073 1.580 28.774 1.00 94.38 457 GLY A N 1
ATOM 3470 C CA . GLY A 1 457 ? -39.912 2.831 29.518 1.00 94.38 457 GLY A CA 1
ATOM 3471 C C . GLY A 1 457 ? -38.686 2.904 30.436 1.00 94.38 457 GLY A C 1
ATOM 3472 O O . GLY A 1 457 ? -38.467 3.960 31.038 1.00 94.38 457 GLY A O 1
ATOM 3473 N N . HIS A 1 458 ? -37.863 1.850 30.516 1.00 97.00 458 HIS A N 1
ATOM 3474 C CA . HIS A 1 458 ? -36.657 1.837 31.348 1.00 97.00 458 HIS A CA 1
ATOM 3475 C C . HIS A 1 458 ? -35.699 2.986 30.987 1.00 97.00 458 HIS A C 1
ATOM 3477 O O . HIS A 1 458 ? -35.599 3.424 29.833 1.00 97.00 458 HIS A O 1
ATOM 3483 N N . ARG A 1 459 ? -35.001 3.507 31.998 1.00 96.19 459 ARG A N 1
ATOM 3484 C CA . ARG A 1 459 ? -33.966 4.543 31.876 1.00 96.19 459 ARG A CA 1
ATOM 3485 C C . ARG A 1 459 ? -32.679 3.985 32.462 1.00 96.19 459 ARG A C 1
ATOM 3487 O O . ARG A 1 459 ? -32.719 3.438 33.556 1.00 96.19 459 ARG A O 1
ATOM 3494 N N . LEU A 1 460 ? -31.564 4.145 31.749 1.00 96.88 460 LEU A N 1
ATOM 3495 C CA . LEU A 1 460 ? -30.261 3.719 32.258 1.00 96.88 460 LEU A CA 1
ATOM 3496 C C . LEU A 1 460 ? -29.948 4.407 33.588 1.00 96.88 460 LEU A C 1
ATOM 3498 O O . LEU A 1 460 ? -30.051 5.632 33.703 1.00 96.88 460 LEU A O 1
ATOM 3502 N N . THR A 1 461 ? -29.536 3.613 34.570 1.00 97.06 461 THR A N 1
ATOM 3503 C CA . THR A 1 461 ? -29.279 4.078 35.930 1.00 97.06 461 THR A CA 1
ATOM 3504 C C . THR A 1 461 ? -27.800 4.382 36.085 1.00 97.06 461 THR A C 1
ATOM 3506 O O . THR A 1 461 ? -26.958 3.501 35.925 1.00 97.06 461 THR A O 1
ATOM 3509 N N . GLN A 1 462 ? -27.450 5.632 36.389 1.00 96.69 462 GLN A N 1
ATOM 3510 C CA . GLN A 1 462 ? -26.053 6.018 36.566 1.00 96.69 462 GLN A CA 1
ATOM 3511 C C . GLN A 1 462 ? -25.461 5.363 37.821 1.00 96.69 462 GLN A C 1
ATOM 3513 O O . GLN A 1 462 ? -25.917 5.619 38.931 1.00 96.69 462 GLN A O 1
ATOM 3518 N N . LYS A 1 463 ? -24.397 4.573 37.639 1.00 95.06 463 LYS A N 1
ATOM 3519 C CA . LYS A 1 463 ? -23.627 3.956 38.726 1.00 95.06 463 LYS A CA 1
ATOM 3520 C C . LYS A 1 463 ? -22.422 4.802 39.127 1.00 95.06 463 LYS A C 1
ATOM 3522 O O . LYS A 1 463 ? -22.188 5.030 40.308 1.00 95.06 463 LYS A O 1
ATOM 3527 N N . ALA A 1 464 ? -21.634 5.238 38.146 1.00 93.81 464 ALA A N 1
ATOM 3528 C CA . ALA A 1 464 ? -20.446 6.058 38.371 1.00 93.81 464 ALA A CA 1
ATOM 3529 C C . ALA A 1 464 ? -20.133 6.915 37.133 1.00 93.81 464 ALA A C 1
ATOM 3531 O O . ALA A 1 464 ? -20.316 6.431 36.012 1.00 93.81 464 ALA A O 1
ATOM 3532 N N . PRO A 1 465 ? -19.668 8.169 37.297 1.00 92.06 465 PRO A N 1
ATOM 3533 C CA . PRO A 1 465 ? -19.167 8.959 36.176 1.00 92.06 465 PRO A CA 1
ATOM 3534 C C . PRO A 1 465 ? -17.897 8.324 35.595 1.00 92.06 465 PRO A C 1
ATOM 3536 O O . PRO A 1 465 ? -17.091 7.755 36.333 1.00 92.06 465 PRO A O 1
ATOM 3539 N N . LEU A 1 466 ? -17.719 8.433 34.280 1.00 89.94 466 LEU A N 1
ATOM 3540 C CA . LEU A 1 466 ? -16.457 8.111 33.615 1.00 89.94 466 LEU A CA 1
ATOM 3541 C C . LEU A 1 466 ? -15.566 9.357 33.536 1.00 89.94 466 LEU A C 1
ATOM 3543 O O . LEU A 1 466 ? -16.001 10.471 33.835 1.00 89.94 466 LEU A O 1
ATOM 3547 N N . TYR A 1 467 ? -14.301 9.167 33.156 1.00 86.62 467 TYR A N 1
ATOM 3548 C CA . TYR A 1 467 ? -13.333 10.262 33.070 1.00 86.62 467 TYR A CA 1
ATOM 3549 C C . TYR A 1 467 ? -13.728 11.308 32.014 1.00 86.62 467 TYR A C 1
ATOM 3551 O O . TYR A 1 467 ? -13.591 12.512 32.248 1.00 86.62 467 TYR A O 1
ATOM 3559 N N . GLN A 1 468 ? -14.282 10.861 30.881 1.00 89.75 468 GLN A N 1
ATOM 3560 C CA . GLN A 1 468 ? -14.812 11.739 29.841 1.00 89.75 468 GLN A CA 1
ATOM 3561 C C . GLN A 1 468 ? -16.109 12.428 30.282 1.00 89.75 468 GLN A C 1
ATOM 3563 O O . GLN A 1 468 ? -17.025 11.819 30.837 1.00 89.75 468 GLN A O 1
ATOM 3568 N N . THR A 1 469 ? -16.197 13.731 30.010 1.00 84.12 469 THR A N 1
ATOM 3569 C CA . THR A 1 469 ? -17.302 14.578 30.472 1.00 84.12 469 THR A CA 1
ATOM 3570 C C . THR A 1 469 ? -18.646 14.102 29.911 1.00 84.12 469 THR A C 1
ATOM 3572 O O . THR A 1 469 ? -18.857 14.117 28.700 1.00 84.12 469 THR A O 1
ATOM 3575 N N . GLY A 1 470 ? -19.584 13.754 30.796 1.00 85.88 470 GLY A N 1
ATOM 3576 C CA . GLY A 1 470 ? -20.958 13.388 30.434 1.00 85.88 470 GLY A CA 1
ATOM 3577 C C . GLY A 1 470 ? -21.188 11.900 30.152 1.00 85.88 470 GLY A C 1
ATOM 3578 O O . GLY A 1 470 ? -22.340 11.513 29.976 1.00 85.88 470 GLY A O 1
ATOM 3579 N N . GLU A 1 471 ? -20.142 11.070 30.155 1.00 90.94 471 GLU A N 1
ATOM 3580 C CA . GLU A 1 471 ? -20.269 9.612 30.055 1.00 90.94 471 GLU A CA 1
ATOM 3581 C C . GLU A 1 471 ? -20.295 8.957 31.446 1.00 90.94 471 GLU A C 1
ATOM 3583 O O . GLU A 1 471 ? -19.733 9.473 32.419 1.00 90.94 471 GLU A O 1
ATOM 3588 N N . PHE A 1 472 ? -20.979 7.818 31.568 1.00 94.38 472 PHE A N 1
ATOM 3589 C CA . PHE A 1 472 ? -21.131 7.120 32.845 1.00 94.38 472 PHE A CA 1
ATOM 3590 C C . PHE A 1 472 ? -21.295 5.610 32.681 1.00 94.38 472 PHE A C 1
ATOM 3592 O O . PHE A 1 472 ? -21.927 5.129 31.743 1.00 94.38 472 PHE A O 1
ATOM 3599 N N . ALA A 1 473 ? -20.771 4.849 33.639 1.00 95.44 473 ALA A N 1
ATOM 3600 C CA . ALA A 1 473 ? -21.094 3.437 33.774 1.00 95.44 473 ALA A CA 1
ATOM 3601 C C . ALA A 1 473 ? -22.488 3.291 34.392 1.00 95.44 473 ALA A C 1
ATOM 3603 O O . ALA A 1 473 ? -22.824 4.002 35.345 1.00 95.44 473 ALA A O 1
ATOM 3604 N N . CYS A 1 474 ? -23.287 2.363 33.872 1.00 97.06 474 CYS A N 1
ATOM 3605 C CA . CYS A 1 474 ? -24.648 2.130 34.342 1.00 97.06 474 CYS A CA 1
ATOM 3606 C C . CYS A 1 474 ? -24.721 0.974 35.357 1.00 97.06 474 CYS A C 1
ATOM 3608 O O . CYS A 1 474 ? -23.790 0.173 35.450 1.00 97.06 474 CYS A O 1
ATOM 3610 N N . GLU A 1 475 ? -25.792 0.852 36.143 1.00 97.06 475 GLU A N 1
ATOM 3611 C CA . GLU A 1 475 ? -26.009 -0.336 36.993 1.00 97.06 475 GLU A CA 1
ATOM 3612 C C . GLU A 1 475 ? -26.321 -1.584 36.162 1.00 97.06 475 GLU A C 1
ATOM 3614 O O . GLU A 1 475 ? -25.952 -2.704 36.529 1.00 97.06 475 GLU A O 1
ATOM 3619 N N . GLU A 1 476 ? -26.906 -1.360 34.995 1.00 98.19 476 GLU A N 1
ATOM 3620 C CA . GLU A 1 476 ? -27.299 -2.354 34.024 1.00 98.19 476 GLU A CA 1
ATOM 3621 C C . GLU A 1 476 ? -26.099 -3.115 33.442 1.00 98.19 476 GLU A C 1
ATOM 3623 O O . GLU A 1 476 ? -25.031 -2.563 33.140 1.00 98.19 476 GLU A O 1
ATOM 3628 N N . THR A 1 477 ? -26.309 -4.416 33.255 1.00 98.06 477 THR A N 1
ATOM 3629 C CA . THR A 1 477 ? -25.397 -5.308 32.540 1.00 98.06 477 THR A CA 1
ATOM 3630 C C . THR A 1 477 ? -26.173 -6.217 31.604 1.00 98.06 477 THR A C 1
ATOM 3632 O O . THR A 1 477 ? -27.321 -6.557 31.889 1.00 98.06 477 THR A O 1
ATOM 3635 N N . VAL A 1 478 ? -25.520 -6.657 30.536 1.00 98.19 478 VAL A N 1
ATOM 3636 C CA . VAL A 1 478 ? -26.027 -7.675 29.611 1.00 98.19 478 VAL A CA 1
ATOM 3637 C C . VAL A 1 478 ? -25.029 -8.818 29.498 1.00 98.19 478 VAL A C 1
ATOM 3639 O O . VAL A 1 478 ? -23.834 -8.616 29.708 1.00 98.19 478 VAL A O 1
ATOM 3642 N N . ASP A 1 479 ? -25.493 -10.003 29.125 1.00 98.38 479 ASP A N 1
ATOM 3643 C CA . ASP A 1 479 ? -24.594 -11.066 28.685 1.00 98.38 479 ASP A CA 1
ATOM 3644 C C . ASP A 1 479 ? -24.429 -11.005 27.165 1.00 98.38 479 ASP A C 1
ATOM 3646 O O . ASP A 1 479 ? -25.386 -10.786 26.420 1.00 98.38 479 ASP A O 1
ATOM 3650 N N . LEU A 1 480 ? -23.202 -11.217 26.706 1.00 98.31 480 LEU A N 1
ATOM 3651 C CA . LEU A 1 480 ? -22.845 -11.367 25.304 1.00 98.31 480 LEU A CA 1
ATOM 3652 C C . LEU A 1 480 ? -22.799 -12.853 24.967 1.00 98.31 480 LEU A C 1
ATOM 3654 O O . LEU A 1 480 ? -22.038 -13.597 25.587 1.00 98.31 480 LEU A O 1
ATOM 3658 N N . VAL A 1 481 ? -23.568 -13.291 23.974 1.00 98.19 481 VAL A N 1
ATOM 3659 C CA . VAL A 1 481 ? -23.604 -14.688 23.528 1.00 98.19 481 VAL A CA 1
ATOM 3660 C C . VAL A 1 481 ? -23.214 -14.761 22.053 1.00 98.19 481 VAL A C 1
ATOM 3662 O O . VAL A 1 481 ? -23.911 -14.237 21.182 1.00 98.19 481 VAL A O 1
ATOM 3665 N N . GLY A 1 482 ? -22.079 -15.406 21.787 1.00 97.06 482 GLY A N 1
ATOM 3666 C CA . GLY A 1 482 ? -21.580 -15.706 20.447 1.00 97.06 482 GLY A CA 1
ATOM 3667 C C . GLY A 1 482 ? -21.729 -17.193 20.089 1.00 97.06 482 GLY A C 1
ATOM 3668 O O . GLY A 1 482 ? -22.171 -17.991 20.920 1.00 97.06 482 GLY A O 1
ATOM 3669 N N . PRO A 1 483 ? -21.352 -17.599 18.864 1.00 96.25 483 PRO A N 1
ATOM 3670 C CA . PRO A 1 483 ? -21.512 -18.975 18.381 1.00 96.25 483 PRO A CA 1
ATOM 3671 C C . PRO A 1 483 ? -20.785 -20.043 19.210 1.00 96.25 483 PRO A C 1
ATOM 3673 O O . PRO A 1 483 ? -21.219 -21.192 19.247 1.00 96.25 483 PRO A O 1
ATOM 3676 N N . LYS A 1 484 ? -19.667 -19.683 19.853 1.00 96.44 484 LYS A N 1
ATOM 3677 C CA . LYS A 1 484 ? -18.829 -20.614 20.626 1.00 96.44 484 LYS A CA 1
ATOM 3678 C C . LYS A 1 484 ? -19.067 -20.528 22.131 1.00 96.44 484 LYS A C 1
ATOM 3680 O O . LYS A 1 484 ? -18.869 -21.518 22.834 1.00 96.44 484 LYS A O 1
ATOM 3685 N N . GLY A 1 485 ? -19.443 -19.360 22.644 1.00 96.62 485 GLY A N 1
ATOM 3686 C CA . GLY A 1 485 ? -19.489 -19.129 24.083 1.00 96.62 485 GLY A CA 1
ATOM 3687 C C . GLY A 1 485 ? -20.115 -17.799 24.474 1.00 96.62 485 GLY A C 1
ATOM 3688 O O . GLY A 1 485 ? -20.734 -17.119 23.659 1.00 96.62 485 GLY A O 1
ATOM 3689 N N . LYS A 1 486 ? -19.951 -17.432 25.749 1.00 97.25 486 LYS A N 1
ATOM 3690 C CA . LYS A 1 486 ? -20.531 -16.215 26.326 1.00 97.25 486 LYS A CA 1
ATOM 3691 C C . LYS A 1 486 ? -19.563 -15.424 27.206 1.00 97.25 486 LYS A C 1
ATOM 3693 O O . LYS A 1 486 ? -18.661 -15.994 27.830 1.00 97.25 486 LYS A O 1
ATOM 3698 N N . VAL A 1 487 ? -19.789 -14.117 27.287 1.00 97.06 487 VAL A N 1
ATOM 3699 C CA . VAL A 1 487 ? -19.181 -13.198 28.260 1.00 97.06 487 VAL A CA 1
ATOM 3700 C C . VAL A 1 487 ? -20.316 -12.599 29.081 1.00 97.06 487 VAL A C 1
ATOM 3702 O O . VAL A 1 487 ? -21.247 -12.029 28.526 1.00 97.06 487 VAL A O 1
ATOM 3705 N N . GLU A 1 488 ? -20.275 -12.787 30.395 1.00 97.12 488 GLU A N 1
ATOM 3706 C CA . GLU A 1 488 ? -21.389 -12.449 31.284 1.00 97.12 488 GLU A CA 1
ATOM 3707 C C . GLU A 1 488 ? -21.173 -11.104 31.975 1.00 97.12 488 GLU A C 1
ATOM 3709 O O . GLU A 1 488 ? -20.037 -10.732 32.277 1.00 97.12 488 GLU A O 1
ATOM 3714 N N . ARG A 1 489 ? -22.275 -10.435 32.326 1.00 96.06 489 ARG A N 1
ATOM 3715 C CA . ARG A 1 489 ? -22.300 -9.195 33.120 1.00 96.06 489 ARG A CA 1
ATOM 3716 C C . ARG A 1 489 ? -21.509 -8.041 32.492 1.00 96.06 489 ARG A C 1
ATOM 3718 O O . ARG A 1 489 ? -20.896 -7.239 33.203 1.00 96.06 489 ARG A O 1
ATOM 3725 N N . VAL A 1 490 ? -21.570 -7.926 31.170 1.00 97.31 490 VAL A N 1
ATOM 3726 C CA . VAL A 1 490 ? -20.958 -6.837 30.408 1.00 97.31 490 VAL A CA 1
ATOM 3727 C C . VAL A 1 490 ? -21.674 -5.530 30.709 1.00 97.31 490 VAL A C 1
ATOM 3729 O O . VAL A 1 490 ? -22.900 -5.436 30.646 1.00 97.31 490 VAL A O 1
ATOM 3732 N N . ARG A 1 491 ? -20.897 -4.514 31.082 1.00 97.56 491 ARG A N 1
ATOM 3733 C CA . ARG A 1 491 ? -21.404 -3.227 31.562 1.00 97.56 491 ARG A CA 1
ATOM 3734 C C . ARG A 1 491 ? -22.046 -2.428 30.430 1.00 97.56 491 ARG A C 1
ATOM 3736 O O . ARG A 1 491 ? -21.457 -2.301 29.361 1.00 97.56 491 ARG A O 1
ATOM 3743 N N . VAL A 1 492 ? -23.208 -1.832 30.690 1.00 97.75 492 VAL A N 1
ATOM 3744 C CA . VAL A 1 492 ? -23.771 -0.807 29.801 1.00 97.75 492 VAL A CA 1
ATOM 3745 C C . VAL A 1 492 ? -23.152 0.552 30.139 1.00 97.75 492 VAL A C 1
ATOM 3747 O O . VAL A 1 492 ? -23.047 0.901 31.319 1.00 97.75 492 VAL A O 1
ATOM 3750 N N . LEU A 1 493 ? -22.730 1.305 29.120 1.00 96.81 493 LEU A N 1
ATOM 3751 C CA . LEU A 1 493 ? -22.255 2.684 29.264 1.00 96.81 493 LEU A CA 1
ATOM 3752 C C . LEU A 1 493 ? -23.269 3.674 28.692 1.00 96.81 493 LEU A C 1
ATOM 3754 O O . LEU A 1 493 ? -23.738 3.524 27.559 1.00 96.81 493 LEU A O 1
ATOM 3758 N N . GLY A 1 494 ? -23.554 4.705 29.481 1.00 93.31 494 GLY A N 1
ATOM 3759 C CA . GLY A 1 494 ? -24.401 5.831 29.128 1.00 93.31 494 GLY A CA 1
ATOM 3760 C C . GLY A 1 494 ? -23.597 7.075 28.720 1.00 93.31 494 GLY A C 1
ATOM 3761 O O . GLY A 1 494 ? -22.406 7.176 29.025 1.00 93.31 494 GLY A O 1
ATOM 3762 N N . PRO A 1 495 ? -24.246 8.049 28.058 1.00 95.00 495 PRO A N 1
ATOM 3763 C CA . PRO A 1 495 ? -25.666 8.058 27.702 1.00 95.00 495 PRO A CA 1
ATOM 3764 C C . PRO A 1 495 ? -25.997 7.114 26.532 1.00 95.00 495 PRO A C 1
ATOM 3766 O O . PRO A 1 495 ? -25.111 6.607 25.845 1.00 95.00 495 PRO A O 1
ATOM 3769 N N . GLU A 1 496 ? -27.293 6.893 26.303 1.00 95.69 496 GLU A N 1
ATOM 3770 C CA . GLU A 1 496 ? -27.797 6.150 25.140 1.00 95.69 496 GLU A CA 1
ATOM 3771 C C . GLU A 1 496 ? -27.246 6.742 23.831 1.00 95.69 496 GLU A C 1
ATOM 3773 O O . GLU A 1 496 ? -27.167 7.963 23.659 1.00 95.69 496 GLU A O 1
ATOM 3778 N N . ARG A 1 497 ? -26.871 5.876 22.886 1.00 94.75 497 ARG A N 1
ATOM 3779 C CA . ARG A 1 497 ? -26.290 6.263 21.593 1.00 94.75 497 ARG A CA 1
ATOM 3780 C C . ARG A 1 497 ? -27.287 6.074 20.450 1.00 94.75 497 ARG A C 1
ATOM 3782 O O . ARG A 1 497 ? -28.334 5.451 20.589 1.00 94.75 497 ARG A O 1
ATOM 3789 N N . LYS A 1 498 ? -26.947 6.612 19.274 1.00 94.12 498 LYS A N 1
ATOM 3790 C CA . LYS A 1 498 ? -27.746 6.446 18.042 1.00 94.12 498 LYS A CA 1
ATOM 3791 C C . LYS A 1 498 ? -27.697 5.026 17.477 1.00 94.12 498 LYS A C 1
ATOM 3793 O O . LYS A 1 498 ? -28.587 4.640 16.730 1.00 94.12 498 LYS A O 1
ATOM 3798 N N . GLN A 1 499 ? -26.653 4.275 17.808 1.00 95.50 499 GLN A N 1
ATOM 3799 C CA . GLN A 1 499 ? -26.452 2.892 17.397 1.00 95.50 499 GLN A CA 1
ATOM 3800 C C . GLN A 1 499 ? -25.950 2.096 18.594 1.00 95.50 499 GLN A C 1
ATOM 3802 O O . GLN A 1 499 ? -25.227 2.634 19.435 1.00 95.50 499 GLN A O 1
ATOM 3807 N N . SER A 1 500 ? -26.362 0.831 18.668 1.00 97.56 500 SER A N 1
ATOM 3808 C CA . SER A 1 500 ? -25.842 -0.080 19.681 1.00 97.56 500 SER A CA 1
ATOM 3809 C C . SER A 1 500 ? -24.552 -0.708 19.204 1.00 97.56 500 SER A C 1
ATOM 3811 O O . SER A 1 500 ? -24.422 -1.042 18.029 1.00 97.56 500 SER A O 1
ATOM 3813 N N . GLN A 1 501 ? -23.621 -0.860 20.128 1.00 97.44 501 GLN A N 1
ATOM 3814 C CA . GLN A 1 501 ? -22.266 -1.289 19.851 1.00 97.44 501 GLN A CA 1
ATOM 3815 C C . GLN A 1 501 ? -21.739 -2.074 21.041 1.00 97.44 501 GLN A C 1
ATOM 3817 O O . GLN A 1 501 ? -22.006 -1.717 22.187 1.00 97.44 501 GLN A O 1
ATOM 3822 N N . VAL A 1 502 ? -20.955 -3.103 20.754 1.00 97.75 502 VAL A N 1
ATOM 3823 C CA . VAL A 1 502 ? -20.244 -3.902 21.741 1.00 97.75 502 VAL A CA 1
ATOM 3824 C C . VAL A 1 502 ? -18.750 -3.740 21.489 1.00 97.75 502 VAL A C 1
ATOM 3826 O O . VAL A 1 502 ? -18.277 -3.987 20.380 1.00 97.75 502 VAL A O 1
ATOM 3829 N N . GLU A 1 503 ? -18.019 -3.324 22.515 1.00 97.19 503 GLU A N 1
ATOM 3830 C CA . GLU A 1 503 ? -16.560 -3.250 22.493 1.00 97.19 503 GLU A CA 1
ATOM 3831 C C . GLU A 1 503 ? -16.011 -4.399 23.349 1.00 97.19 503 GLU A C 1
ATOM 3833 O O . GLU A 1 503 ? -16.362 -4.516 24.525 1.00 97.19 503 GLU A O 1
ATOM 3838 N N . ILE A 1 504 ? -15.202 -5.272 22.742 1.00 96.38 504 ILE A N 1
ATOM 3839 C CA . ILE A 1 504 ? -14.589 -6.454 23.376 1.00 96.38 504 ILE A CA 1
ATOM 3840 C C . ILE A 1 504 ? -13.077 -6.482 23.149 1.00 96.38 504 ILE A C 1
ATOM 3842 O O . ILE A 1 504 ? -12.570 -5.800 22.257 1.00 96.38 504 ILE A O 1
ATOM 3846 N N . SER A 1 505 ? -12.362 -7.297 23.927 1.00 94.81 505 SER A N 1
ATOM 3847 C CA . SER A 1 505 ? -10.941 -7.574 23.687 1.00 94.81 505 SER A CA 1
ATOM 3848 C C . SER A 1 505 ? -10.724 -8.722 22.690 1.00 94.81 505 SER A C 1
ATOM 3850 O O . SER A 1 505 ? -11.621 -9.528 22.412 1.00 94.81 505 SER A O 1
ATOM 3852 N N . ARG A 1 506 ? -9.492 -8.846 22.176 1.00 91.31 506 ARG A N 1
ATOM 3853 C CA . ARG A 1 506 ? -9.086 -9.957 21.293 1.00 91.31 506 ARG A CA 1
ATOM 3854 C C . ARG A 1 506 ? -9.236 -11.318 21.965 1.00 91.31 506 ARG A C 1
ATOM 3856 O O . ARG A 1 506 ? -9.577 -12.303 21.318 1.00 91.31 506 ARG A O 1
ATOM 3863 N N . THR A 1 507 ? -9.010 -11.398 23.268 1.00 93.12 507 THR A N 1
ATOM 3864 C CA . THR A 1 507 ? -9.203 -12.638 24.027 1.00 93.12 507 THR A CA 1
ATOM 3865 C C . THR A 1 507 ? -10.674 -13.070 24.034 1.00 93.12 507 THR A C 1
ATOM 3867 O O . THR A 1 507 ? -10.994 -14.261 23.963 1.00 93.12 507 THR A O 1
ATOM 3870 N N . GLU A 1 508 ? -11.592 -12.110 24.083 1.00 94.69 508 GLU A N 1
ATOM 3871 C CA . GLU A 1 508 ? -13.031 -12.364 24.152 1.00 94.69 508 GLU A CA 1
ATOM 3872 C C . GLU A 1 508 ? -13.629 -12.734 22.802 1.00 94.69 508 GLU A C 1
ATOM 3874 O O . GLU A 1 508 ? -14.512 -13.590 22.753 1.00 94.69 508 GLU A O 1
ATOM 3879 N N . GLU A 1 509 ? -13.098 -12.174 21.718 1.00 94.25 509 GLU A N 1
ATOM 3880 C CA . GLU A 1 509 ? -13.377 -12.567 20.334 1.00 94.25 509 GLU A CA 1
ATOM 3881 C C . GLU A 1 509 ? -13.282 -14.100 20.171 1.00 94.25 509 GLU A C 1
ATOM 3883 O O . GLU A 1 509 ? -14.256 -14.775 19.814 1.00 94.25 509 GLU A O 1
ATOM 3888 N N . PHE A 1 510 ? -12.161 -14.690 20.608 1.00 92.44 510 PHE A N 1
ATOM 3889 C CA . PHE A 1 510 ? -11.949 -16.142 20.593 1.00 92.44 510 PHE A CA 1
ATOM 3890 C C . PHE A 1 510 ? -12.876 -16.923 21.526 1.00 92.44 510 PHE A C 1
ATOM 3892 O O . PHE A 1 510 ? -13.166 -18.098 21.259 1.00 92.44 510 PHE A O 1
ATOM 3899 N N . LYS A 1 511 ? -13.302 -16.332 22.646 1.00 95.12 511 LYS A N 1
ATOM 3900 C CA . LYS A 1 511 ? -14.228 -16.969 23.594 1.00 95.12 511 LYS A CA 1
ATOM 3901 C C . LYS A 1 511 ? -15.648 -17.009 23.034 1.00 95.12 511 LYS A C 1
ATOM 3903 O O . LYS A 1 511 ? -16.335 -18.019 23.177 1.00 95.12 511 LYS A O 1
ATOM 3908 N N . LEU A 1 512 ? -16.064 -15.925 22.391 1.00 97.00 512 LEU A N 1
ATOM 3909 C CA . LEU A 1 512 ? -17.375 -15.761 21.776 1.00 97.00 512 LEU A CA 1
ATOM 3910 C C . LEU A 1 512 ? -17.476 -16.518 20.445 1.00 97.00 512 LEU A C 1
ATOM 3912 O O . LEU A 1 512 ? -18.563 -16.976 20.098 1.00 97.00 512 LEU A O 1
ATOM 3916 N N . GLY A 1 513 ? -16.358 -16.738 19.745 1.00 95.75 513 GLY A N 1
ATOM 3917 C CA . GLY A 1 513 ? -16.339 -17.402 18.437 1.00 95.75 513 GLY A CA 1
ATOM 3918 C C . GLY A 1 513 ? -16.846 -16.493 17.324 1.00 95.75 513 GLY A C 1
ATOM 3919 O O . GLY A 1 513 ? -17.596 -16.934 16.457 1.00 95.75 513 GLY A O 1
ATOM 3920 N N . ILE A 1 514 ? -16.486 -15.219 17.407 1.00 93.81 514 ILE A N 1
ATOM 3921 C CA . ILE A 1 514 ? -16.747 -14.184 16.406 1.00 93.81 514 ILE A CA 1
ATOM 3922 C C . ILE A 1 514 ? -15.403 -13.592 16.013 1.00 93.81 514 ILE A C 1
ATOM 3924 O O . ILE A 1 514 ? -14.535 -13.581 16.869 1.00 93.81 514 ILE A O 1
ATOM 3928 N N . ASP A 1 515 ? -15.241 -13.090 14.790 1.00 90.44 515 ASP A N 1
ATOM 3929 C CA . ASP A 1 515 ? -14.021 -12.384 14.376 1.00 90.44 515 ASP A CA 1
ATOM 3930 C C . ASP A 1 515 ? -14.293 -10.866 14.341 1.00 90.44 515 ASP A C 1
ATOM 3932 O O . ASP A 1 515 ? -14.777 -10.322 13.345 1.00 90.44 515 ASP A O 1
ATOM 3936 N N . ALA A 1 516 ? -14.071 -10.181 15.464 1.00 93.12 516 ALA A N 1
ATOM 3937 C CA . ALA A 1 516 ? -14.363 -8.762 15.642 1.00 93.12 516 ALA A CA 1
ATOM 3938 C C . ALA A 1 516 ? -13.220 -7.878 15.091 1.00 93.12 516 ALA A C 1
ATOM 3940 O O . ALA A 1 516 ? -12.081 -7.946 15.567 1.00 93.12 516 ALA A O 1
ATOM 3941 N N . PRO A 1 517 ? -13.486 -6.993 14.111 1.00 90.56 517 PRO A N 1
ATOM 3942 C CA . PRO A 1 517 ? -12.454 -6.137 13.535 1.00 90.56 517 PRO A CA 1
ATOM 3943 C C . PRO A 1 517 ? -12.030 -5.022 14.506 1.00 90.56 517 PRO A C 1
ATOM 3945 O O . PRO A 1 517 ? -12.815 -4.576 15.342 1.00 90.56 517 PRO A O 1
ATOM 3948 N N . ILE A 1 518 ? -10.799 -4.514 14.354 1.00 91.25 518 ILE A N 1
ATOM 3949 C CA . ILE A 1 518 ? -10.349 -3.303 15.063 1.00 91.25 518 ILE A CA 1
ATOM 3950 C C . ILE A 1 518 ? -10.915 -2.075 14.355 1.00 91.25 518 ILE A C 1
ATOM 3952 O O . ILE A 1 518 ? -10.497 -1.783 13.229 1.00 91.25 518 ILE A O 1
ATOM 3956 N N . ARG A 1 519 ? -11.809 -1.336 15.014 1.00 90.69 519 ARG A N 1
ATOM 3957 C CA . ARG A 1 519 ? -12.517 -0.185 14.431 1.00 90.69 519 ARG A CA 1
ATOM 3958 C C . ARG A 1 519 ? -12.567 1.004 15.381 1.00 90.69 519 ARG A C 1
ATOM 3960 O O . ARG A 1 519 ? -12.385 0.870 16.590 1.00 90.69 519 ARG A O 1
ATOM 3967 N N . ASP A 1 520 ? -12.788 2.186 14.818 1.00 89.81 520 ASP A N 1
ATOM 3968 C CA . ASP A 1 520 ? -13.073 3.373 15.619 1.00 89.81 520 ASP A CA 1
ATOM 3969 C C . ASP A 1 520 ? -14.480 3.225 16.239 1.00 89.81 520 ASP A C 1
ATOM 3971 O O . ASP A 1 520 ? -15.398 2.729 15.589 1.00 89.81 520 ASP A O 1
ATOM 3975 N N . SER A 1 521 ? -14.682 3.668 17.485 1.00 88.94 521 SER A N 1
ATOM 3976 C CA . SER A 1 521 ? -16.008 3.615 18.128 1.00 88.94 521 SER A CA 1
ATOM 3977 C C . SER A 1 521 ? -17.047 4.382 17.290 1.00 88.94 521 SER A C 1
ATOM 3979 O O . SER A 1 521 ? -16.841 5.558 16.957 1.00 88.94 521 SER A O 1
ATOM 3981 N N . GLY A 1 522 ? -18.147 3.708 16.937 1.00 89.94 522 GLY A N 1
ATOM 3982 C CA . GLY A 1 522 ? -19.175 4.179 16.001 1.00 89.94 522 GLY A CA 1
ATOM 3983 C C . GLY A 1 522 ? -18.992 3.773 14.528 1.00 89.94 522 GLY A C 1
ATOM 3984 O O . GLY A 1 522 ? -19.904 4.009 13.738 1.00 89.94 522 GLY A O 1
ATOM 3985 N N . ASP A 1 523 ? -17.871 3.154 14.146 1.00 90.00 523 ASP A N 1
ATOM 3986 C CA . ASP A 1 523 ? -17.659 2.565 12.815 1.00 90.00 523 ASP A CA 1
ATOM 3987 C C . ASP A 1 523 ? -18.084 1.086 12.814 1.00 90.00 523 ASP A C 1
ATOM 3989 O O . ASP A 1 523 ? -17.296 0.189 13.118 1.00 90.00 523 ASP A O 1
ATOM 3993 N N . LEU A 1 524 ? -19.377 0.851 12.562 1.00 93.50 524 LEU A N 1
ATOM 3994 C CA . LEU A 1 524 ? -20.033 -0.448 12.778 1.00 93.50 524 LEU A CA 1
ATOM 3995 C C . LEU A 1 524 ? -20.418 -1.180 11.487 1.00 93.50 524 LEU A C 1
ATOM 3997 O O . LEU A 1 524 ? -20.965 -2.284 11.557 1.00 93.50 524 LEU A O 1
ATOM 4001 N N . ASP A 1 525 ? -20.183 -0.588 10.317 1.00 89.38 525 ASP A N 1
ATOM 4002 C CA . ASP A 1 525 ? -20.627 -1.177 9.055 1.00 89.38 525 ASP A CA 1
ATOM 4003 C C . ASP A 1 525 ? -19.835 -2.446 8.707 1.00 89.38 525 ASP A C 1
ATOM 4005 O O . ASP A 1 525 ? -18.609 -2.499 8.814 1.00 89.38 525 ASP A O 1
ATOM 4009 N N . GLY A 1 526 ? -20.548 -3.507 8.321 1.00 85.31 526 GLY A N 1
ATOM 4010 C CA . GLY A 1 526 ? -19.953 -4.811 8.012 1.00 85.31 526 GLY A CA 1
ATOM 4011 C C . GLY A 1 526 ? -19.293 -5.532 9.196 1.00 85.31 526 GLY A C 1
ATOM 4012 O O . GLY A 1 526 ? -18.602 -6.526 8.980 1.00 85.31 526 GLY A O 1
ATOM 4013 N N . THR A 1 527 ? -19.488 -5.053 10.427 1.00 95.19 527 THR A N 1
ATOM 4014 C CA . THR A 1 527 ? -19.006 -5.726 11.643 1.00 95.19 527 THR A CA 1
ATOM 4015 C C . THR A 1 527 ? -19.888 -6.932 11.991 1.00 95.19 527 THR A C 1
ATOM 4017 O O . THR A 1 527 ? -21.075 -6.946 11.646 1.00 95.19 527 THR A O 1
ATOM 4020 N N . PRO A 1 528 ? -19.354 -7.960 12.674 1.00 95.62 528 PRO A N 1
ATOM 4021 C CA . PRO A 1 528 ? -20.163 -9.090 13.107 1.00 95.62 528 PRO A CA 1
ATOM 4022 C C . PRO A 1 528 ? -21.240 -8.668 14.115 1.00 95.62 528 PRO A C 1
ATOM 4024 O O . PRO A 1 528 ? -21.101 -7.700 14.868 1.00 95.62 528 PRO A O 1
ATOM 4027 N N . GLY A 1 529 ? -22.332 -9.427 14.115 1.00 96.19 529 GLY A N 1
ATOM 4028 C CA . GLY A 1 529 ? -23.392 -9.349 15.113 1.00 96.19 529 GLY A CA 1
ATOM 4029 C C . GLY A 1 529 ? -23.113 -10.198 16.353 1.00 96.19 529 GLY A C 1
ATOM 4030 O O . GLY A 1 529 ? -22.154 -10.968 16.404 1.00 96.19 529 GLY A O 1
ATOM 4031 N N . ILE A 1 530 ? -23.987 -10.078 17.351 1.00 98.19 530 ILE A N 1
ATOM 4032 C CA . ILE A 1 530 ? -23.959 -10.872 18.586 1.00 98.19 530 ILE A CA 1
ATOM 4033 C C . ILE A 1 530 ? -25.335 -10.894 19.238 1.00 98.19 530 ILE A C 1
ATOM 4035 O O . ILE A 1 530 ? -26.185 -10.055 18.950 1.00 98.19 530 ILE A O 1
ATOM 4039 N N . ILE A 1 531 ? -25.571 -11.841 20.137 1.00 98.50 531 ILE A N 1
ATOM 4040 C CA . ILE A 1 531 ? -26.789 -11.868 20.937 1.00 98.50 531 ILE A CA 1
ATOM 4041 C C . ILE A 1 531 ? -26.518 -11.172 22.273 1.00 98.50 531 ILE A C 1
ATOM 4043 O O . ILE A 1 531 ? -25.592 -11.544 22.992 1.00 98.50 531 ILE A O 1
ATOM 4047 N N . LEU A 1 532 ? -27.339 -10.175 22.602 1.00 98.50 532 LEU A N 1
ATOM 4048 C CA . LEU A 1 532 ? -27.383 -9.543 23.916 1.00 98.50 532 LEU A CA 1
ATOM 4049 C C . LEU A 1 532 ? -28.492 -10.181 24.749 1.00 98.50 532 LEU A C 1
ATOM 4051 O O . LEU A 1 532 ? -29.630 -10.273 24.291 1.00 98.50 532 LEU A O 1
ATOM 4055 N N . VAL A 1 533 ? -28.190 -10.583 25.978 1.00 98.44 533 VAL A N 1
ATOM 4056 C CA . VAL A 1 533 ? -29.184 -11.109 26.921 1.00 98.44 533 VAL A CA 1
ATOM 4057 C C . VAL A 1 533 ? -29.310 -10.134 28.083 1.00 98.44 533 VAL A C 1
ATOM 4059 O O . VAL A 1 533 ? -28.372 -9.948 28.856 1.00 98.44 533 VAL A O 1
ATOM 4062 N N . GLY A 1 534 ? -30.464 -9.479 28.169 1.00 97.25 534 GLY A N 1
ATOM 4063 C CA . GLY A 1 534 ? -30.855 -8.634 29.292 1.00 97.25 534 GLY A CA 1
ATOM 4064 C C . GLY A 1 534 ? -31.850 -9.354 30.208 1.00 97.25 534 GLY A C 1
ATOM 4065 O O . GLY A 1 534 ? -32.322 -10.445 29.881 1.00 97.25 534 GLY A O 1
ATOM 4066 N N . PRO A 1 535 ? -32.202 -8.754 31.355 1.00 96.75 535 PRO A N 1
ATOM 4067 C CA . PRO A 1 535 ? -33.155 -9.346 32.293 1.00 96.75 535 PRO A CA 1
ATOM 4068 C C . PRO A 1 535 ? -34.578 -9.480 31.728 1.00 96.75 535 PRO A C 1
ATOM 4070 O O . PRO A 1 535 ? -35.307 -10.369 32.161 1.00 96.75 535 PRO A O 1
ATOM 4073 N N . ALA A 1 536 ? -34.986 -8.617 30.789 1.00 96.56 536 ALA A N 1
ATOM 4074 C CA . ALA A 1 536 ? -36.334 -8.639 30.218 1.00 96.56 536 ALA A CA 1
ATOM 4075 C C . ALA A 1 536 ? -36.425 -9.443 28.912 1.00 96.56 536 ALA A C 1
ATOM 4077 O O . ALA A 1 536 ? -37.448 -10.079 28.655 1.00 96.56 536 ALA A O 1
ATOM 4078 N N . ALA A 1 537 ? -35.379 -9.420 28.080 1.00 96.81 537 ALA A N 1
ATOM 4079 C CA . ALA A 1 537 ? -35.391 -10.086 26.783 1.00 96.81 537 ALA A CA 1
ATOM 4080 C C . ALA A 1 537 ? -33.990 -10.420 26.258 1.00 96.81 537 ALA A C 1
ATOM 4082 O O . ALA A 1 537 ? -32.966 -9.926 26.730 1.00 96.81 537 ALA A O 1
ATOM 4083 N N . THR A 1 538 ? -33.974 -11.243 25.210 1.00 97.56 538 THR A N 1
ATOM 4084 C CA . THR A 1 538 ? -32.804 -11.493 24.366 1.00 97.56 538 THR A CA 1
ATOM 4085 C C . THR A 1 538 ? -32.939 -10.712 23.061 1.00 97.56 538 THR A C 1
ATOM 4087 O O . THR A 1 538 ? -33.983 -10.764 22.413 1.00 97.56 538 THR A O 1
ATOM 4090 N N . LEU A 1 539 ? -31.878 -10.017 22.662 1.00 97.69 539 LEU A N 1
ATOM 4091 C CA . LEU A 1 539 ? -31.829 -9.164 21.482 1.00 97.69 539 LEU A CA 1
ATOM 4092 C C . LEU A 1 539 ? -30.679 -9.599 20.555 1.00 97.69 539 LEU A C 1
ATOM 4094 O O . LEU A 1 539 ? -29.512 -9.445 20.918 1.00 97.69 539 LEU A O 1
ATOM 4098 N N . PRO A 1 540 ? -30.967 -10.098 19.340 1.00 97.44 540 PRO A N 1
ATOM 4099 C CA . PRO A 1 540 ? -29.939 -10.333 18.336 1.00 97.44 540 PRO A CA 1
ATOM 4100 C C . PRO A 1 540 ? -29.525 -9.015 17.664 1.00 97.44 540 PRO A C 1
ATOM 4102 O O . PRO A 1 540 ? -30.278 -8.436 16.879 1.00 97.44 540 PRO A O 1
ATOM 4105 N N . LEU A 1 541 ? -28.299 -8.559 17.921 1.00 96.56 541 LEU A N 1
ATOM 4106 C CA . LEU A 1 541 ? -27.653 -7.515 17.131 1.00 96.56 541 LEU A CA 1
ATOM 4107 C C . LEU A 1 541 ? -27.120 -8.120 15.834 1.00 96.56 541 LEU A C 1
ATOM 4109 O O . LEU A 1 541 ? -26.330 -9.060 15.856 1.00 96.56 541 LEU A O 1
ATOM 4113 N N . ARG A 1 542 ? -27.528 -7.564 14.690 1.00 94.38 542 ARG A N 1
ATOM 4114 C CA . ARG A 1 542 ? -27.063 -8.025 13.368 1.00 94.38 542 ARG A CA 1
ATOM 4115 C C . ARG A 1 542 ? -25.633 -7.592 13.040 1.00 94.38 542 ARG A C 1
ATOM 4117 O O . ARG A 1 542 ? -24.979 -8.256 12.248 1.00 94.38 542 ARG A O 1
ATOM 4124 N N . GLN A 1 543 ? -25.184 -6.498 13.647 1.00 95.56 543 GLN A N 1
ATOM 4125 C CA . GLN A 1 543 ? -23.844 -5.927 13.542 1.00 95.56 543 GLN A CA 1
ATOM 4126 C C . GLN A 1 543 ? -23.559 -5.099 14.802 1.00 95.56 543 GLN A C 1
ATOM 4128 O O . GLN A 1 543 ? -24.484 -4.810 15.567 1.00 95.56 543 GLN A O 1
ATOM 4133 N N . GLY A 1 544 ? -22.314 -4.672 14.985 1.00 95.00 544 GLY A N 1
ATOM 4134 C CA . GLY A 1 544 ? -21.920 -3.710 16.012 1.00 95.00 544 GLY A CA 1
ATOM 4135 C C . GLY A 1 544 ? -20.867 -4.213 16.992 1.00 95.00 544 GLY A C 1
ATOM 4136 O O . GLY A 1 544 ? -20.598 -3.503 17.959 1.00 95.00 544 GLY A O 1
ATOM 4137 N N . VAL A 1 545 ? -20.282 -5.398 16.785 1.00 97.44 545 VAL A N 1
ATOM 4138 C CA . VAL A 1 545 ? -19.187 -5.884 17.637 1.00 97.44 545 VAL A CA 1
ATOM 4139 C C . VAL A 1 545 ? -17.832 -5.525 17.053 1.00 97.44 545 VAL A C 1
ATOM 4141 O O . VAL A 1 545 ? -17.524 -5.884 15.916 1.00 97.44 545 VAL A O 1
ATOM 4144 N N . ILE A 1 546 ? -17.008 -4.852 17.852 1.00 96.88 546 ILE A N 1
ATOM 4145 C CA . ILE A 1 546 ? -15.662 -4.433 17.462 1.00 96.88 546 ILE A CA 1
ATOM 4146 C C . ILE A 1 546 ? -14.650 -4.688 18.580 1.00 96.88 546 ILE A C 1
ATOM 4148 O O . ILE A 1 546 ? -14.999 -4.711 19.761 1.00 96.88 546 ILE A O 1
ATOM 4152 N N . CYS A 1 547 ? -13.379 -4.781 18.198 1.00 95.12 547 CYS A N 1
ATOM 4153 C CA . CYS A 1 547 ? -12.281 -4.432 19.093 1.00 95.12 547 CYS A CA 1
ATOM 4154 C C . CYS A 1 547 ? -12.045 -2.923 18.965 1.00 95.12 547 CYS A C 1
ATOM 4156 O O . CYS A 1 547 ? -11.793 -2.421 17.863 1.00 95.12 547 CYS A O 1
ATOM 4158 N N . ALA A 1 548 ? -12.161 -2.175 20.059 1.00 93.00 548 ALA A N 1
ATOM 4159 C CA . ALA A 1 548 ? -12.021 -0.727 19.996 1.00 93.00 548 ALA A CA 1
ATOM 4160 C C . ALA A 1 548 ? -10.587 -0.341 19.622 1.00 93.00 548 ALA A C 1
ATOM 4162 O O . ALA A 1 548 ? -9.616 -0.788 20.230 1.00 93.00 548 ALA A O 1
ATOM 4163 N N . ARG A 1 549 ? -10.427 0.514 18.612 1.00 92.69 549 ARG A N 1
ATOM 4164 C CA . ARG A 1 549 ? -9.116 1.076 18.300 1.00 92.69 549 ARG A CA 1
ATOM 4165 C C . ARG A 1 549 ? -8.679 1.990 19.445 1.00 92.69 549 ARG A C 1
ATOM 4167 O O . ARG A 1 549 ? -9.369 2.965 19.755 1.00 92.69 549 ARG A O 1
ATOM 4174 N N . ARG A 1 550 ? -7.494 1.730 20.001 1.00 94.38 550 ARG A N 1
ATOM 4175 C CA . ARG A 1 550 ? -6.848 2.627 20.965 1.00 94.38 550 ARG A CA 1
ATOM 4176 C C . ARG A 1 550 ? -6.776 4.068 20.450 1.00 94.38 550 ARG A C 1
ATOM 4178 O O . ARG A 1 550 ? -6.466 4.319 19.277 1.00 94.38 550 ARG A O 1
ATOM 4185 N N . HIS A 1 551 ? -7.063 5.023 21.321 1.00 96.12 551 HIS A N 1
ATOM 4186 C CA . HIS A 1 551 ? -7.171 6.428 20.940 1.00 96.12 551 HIS A CA 1
ATOM 4187 C C . HIS A 1 551 ? -6.889 7.362 22.114 1.00 96.12 551 HIS A C 1
ATOM 4189 O O . HIS A 1 551 ? -6.940 6.945 23.261 1.00 96.12 551 HIS A O 1
ATOM 4195 N N . ILE A 1 552 ? -6.602 8.629 21.827 1.00 96.19 552 ILE A N 1
ATOM 4196 C CA . ILE A 1 552 ? -6.477 9.694 22.817 1.00 96.19 552 ILE A CA 1
ATOM 4197 C C . ILE A 1 552 ? -7.567 10.725 22.568 1.00 96.19 552 ILE A C 1
ATOM 4199 O O . ILE A 1 552 ? -7.676 11.275 21.471 1.00 96.19 552 ILE A O 1
ATOM 4203 N N . HIS A 1 553 ? -8.349 11.000 23.601 1.00 95.88 553 HIS A N 1
ATOM 4204 C CA . HIS A 1 553 ? -9.221 12.162 23.667 1.00 95.88 553 HIS A CA 1
ATOM 4205 C C . HIS A 1 553 ? -8.404 13.383 24.082 1.00 95.88 553 HIS A C 1
ATOM 4207 O O . HIS A 1 553 ? -7.566 13.271 24.967 1.00 95.88 553 HIS A O 1
ATOM 4213 N N . MET A 1 554 ? -8.618 14.535 23.444 1.00 94.00 554 MET A N 1
ATOM 4214 C CA . MET A 1 554 ? -8.044 15.818 23.871 1.00 94.00 554 MET A CA 1
ATOM 4215 C C . MET A 1 554 ? -8.890 17.002 23.391 1.00 94.00 554 MET A C 1
ATOM 4217 O O . MET A 1 554 ? -9.647 16.891 22.422 1.00 94.00 554 MET A O 1
ATOM 4221 N N . SER A 1 555 ? -8.754 18.144 24.055 1.00 93.88 555 SER A N 1
ATOM 4222 C CA . SER A 1 555 ? -9.350 19.416 23.630 1.00 93.88 555 SER A CA 1
ATOM 4223 C C . SER A 1 555 ? -8.504 20.112 22.546 1.00 93.88 555 SER A C 1
ATOM 4225 O O . SER A 1 555 ? -7.321 19.790 22.388 1.00 93.88 555 SER A O 1
ATOM 4227 N N . PRO A 1 556 ? -9.054 21.087 21.790 1.00 91.31 556 PRO A N 1
ATOM 4228 C CA . PRO A 1 556 ? -8.282 21.804 20.770 1.00 91.31 556 PRO A CA 1
ATOM 4229 C C . PRO A 1 556 ? -7.035 22.514 21.306 1.00 91.31 556 PRO A C 1
ATOM 4231 O O . PRO A 1 556 ? -6.005 22.502 20.638 1.00 91.31 556 PRO A O 1
ATOM 4234 N N . ALA A 1 557 ? -7.099 23.075 22.518 1.00 87.31 557 ALA A N 1
ATOM 4235 C CA . ALA A 1 557 ? -5.958 23.743 23.147 1.00 87.31 557 ALA A CA 1
ATOM 4236 C C . ALA A 1 557 ? -4.806 22.765 23.438 1.00 87.31 557 ALA A C 1
ATOM 4238 O O . ALA A 1 557 ? -3.639 23.085 23.235 1.00 87.31 557 ALA A O 1
ATOM 4239 N N . GLU A 1 558 ? -5.133 21.547 23.873 1.00 89.81 558 GLU A N 1
ATOM 4240 C CA . GLU A 1 558 ? -4.150 20.492 24.147 1.00 89.81 558 GLU A CA 1
ATOM 4241 C C . GLU A 1 558 ? -3.553 19.932 22.853 1.00 89.81 558 GLU A C 1
ATOM 4243 O O . GLU A 1 558 ? -2.355 19.658 22.786 1.00 89.81 558 GLU A O 1
ATOM 4248 N N . ALA A 1 559 ? -4.375 19.802 21.806 1.00 88.25 559 ALA A N 1
ATOM 4249 C CA . ALA A 1 559 ? -3.907 19.422 20.481 1.00 88.25 559 ALA A CA 1
ATOM 4250 C C . ALA A 1 559 ? -2.924 20.462 19.920 1.00 88.25 559 ALA A C 1
ATOM 4252 O O . ALA A 1 559 ? -1.863 20.093 19.420 1.00 88.25 559 ALA A O 1
ATOM 4253 N N . GLU A 1 560 ? -3.234 21.754 20.054 1.00 83.31 560 GLU A N 1
ATOM 4254 C CA . GLU A 1 560 ? -2.350 22.845 19.641 1.00 83.31 560 GLU A CA 1
ATOM 4255 C C . GLU A 1 560 ? -1.026 22.834 20.421 1.00 83.31 560 GLU A C 1
ATOM 4257 O O . GLU A 1 560 ? 0.041 22.853 19.801 1.00 83.31 560 GLU A O 1
ATOM 4262 N N . GLU A 1 561 ? -1.082 22.705 21.752 1.00 83.25 561 GLU A N 1
ATOM 4263 C CA . GLU A 1 561 ? 0.103 22.614 22.618 1.00 83.25 561 GLU A CA 1
ATOM 4264 C C . GLU A 1 561 ? 1.029 21.463 22.197 1.00 83.25 561 GLU A C 1
ATOM 4266 O O . GLU A 1 561 ? 2.242 21.641 22.068 1.00 83.25 561 GLU A O 1
ATOM 4271 N N . LEU A 1 562 ? 0.459 20.288 21.918 1.00 80.75 562 LEU A N 1
ATOM 4272 C CA . LEU A 1 562 ? 1.204 19.096 21.507 1.00 80.75 562 LEU A CA 1
ATOM 4273 C C . LEU A 1 562 ? 1.510 19.051 20.001 1.00 80.75 562 LEU A C 1
ATOM 4275 O O . LEU A 1 562 ? 2.103 18.084 19.521 1.00 80.75 562 LEU A O 1
ATOM 4279 N N . SER A 1 563 ? 1.138 20.085 19.236 1.00 81.00 563 SER A N 1
ATOM 4280 C CA . SER A 1 563 ? 1.266 20.124 17.769 1.00 81.00 563 SER A CA 1
ATOM 4281 C C . SER A 1 563 ? 0.576 18.951 17.043 1.00 81.00 563 SER A C 1
ATOM 4283 O O . SER A 1 563 ? 0.993 18.544 15.944 1.00 81.00 563 SER A O 1
ATOM 4285 N N . LEU A 1 564 ? -0.493 18.430 17.644 1.00 86.25 564 LEU A N 1
ATOM 4286 C CA . LEU A 1 564 ? -1.351 17.355 17.154 1.00 86.25 564 LEU A CA 1
ATOM 4287 C C . LEU A 1 564 ? -2.616 17.905 16.477 1.00 86.25 564 LEU A C 1
ATOM 4289 O O . LEU A 1 564 ? -2.982 19.069 16.622 1.00 86.25 564 LEU A O 1
ATOM 4293 N N . ARG A 1 565 ? -3.279 17.058 15.690 1.00 86.56 565 ARG A N 1
ATOM 4294 C CA . ARG A 1 565 ? -4.550 17.341 15.013 1.00 86.56 565 ARG A CA 1
ATOM 4295 C C . ARG A 1 565 ? -5.551 16.219 15.244 1.00 86.56 565 ARG A C 1
ATOM 4297 O O . ARG A 1 565 ? -5.157 15.085 15.518 1.00 86.56 565 ARG A O 1
ATOM 4304 N N . ASP A 1 566 ? -6.837 16.526 15.063 1.00 91.00 566 ASP A N 1
ATOM 4305 C CA . ASP A 1 566 ? -7.853 15.476 14.969 1.00 91.00 566 ASP A CA 1
ATOM 4306 C C . ASP A 1 566 ? -7.441 14.463 13.902 1.00 91.00 566 ASP A C 1
ATOM 4308 O O . ASP A 1 566 ? -6.946 14.836 12.836 1.00 91.00 566 ASP A O 1
ATOM 4312 N N . ARG A 1 567 ? -7.634 13.183 14.218 1.00 88.62 567 ARG A N 1
ATOM 4313 C CA . ARG A 1 567 ? -7.275 12.026 13.394 1.00 88.62 567 ARG A CA 1
ATOM 4314 C C . ARG A 1 567 ? -5.789 11.732 13.233 1.00 88.62 567 ARG A C 1
ATOM 4316 O O . ARG A 1 567 ? -5.471 10.735 12.584 1.00 88.62 567 ARG A O 1
ATOM 4323 N N . ASP A 1 568 ? -4.880 12.495 13.843 1.00 87.56 568 ASP A N 1
ATOM 4324 C CA . ASP A 1 568 ? -3.477 12.075 13.920 1.00 87.56 568 ASP A CA 1
ATOM 4325 C C . ASP A 1 568 ? -3.368 10.657 14.490 1.00 87.56 568 ASP A C 1
ATOM 4327 O O . ASP A 1 568 ? -4.140 10.252 15.347 1.00 87.56 568 ASP A O 1
ATOM 4331 N N . VAL A 1 569 ? -2.410 9.878 14.008 1.00 89.06 569 VAL A N 1
ATOM 4332 C CA . VAL A 1 569 ? -2.082 8.567 14.561 1.00 89.06 569 VAL A CA 1
ATOM 4333 C C . VAL A 1 569 ? -0.690 8.669 15.147 1.00 89.06 569 VAL A C 1
ATOM 4335 O O . VAL A 1 569 ? 0.271 8.930 14.423 1.00 89.06 569 VAL A O 1
ATOM 4338 N N . VAL A 1 570 ? -0.570 8.475 16.449 1.00 89.81 570 VAL A N 1
ATOM 4339 C CA . VAL A 1 570 ? 0.663 8.714 17.195 1.00 89.81 570 VAL A CA 1
ATOM 4340 C C . VAL A 1 570 ? 1.241 7.424 17.762 1.00 89.81 570 VAL A C 1
ATOM 4342 O O . VAL A 1 570 ? 0.559 6.404 17.880 1.00 89.81 570 VAL A O 1
ATOM 4345 N N . ARG A 1 571 ? 2.530 7.486 18.094 1.00 90.94 571 ARG A N 1
ATOM 4346 C CA . ARG A 1 571 ? 3.187 6.548 18.995 1.00 90.94 571 ARG A CA 1
ATOM 4347 C C . ARG A 1 571 ? 3.211 7.155 20.381 1.00 90.94 571 ARG A C 1
ATOM 4349 O O . ARG A 1 571 ? 3.563 8.325 20.544 1.00 90.94 571 ARG A O 1
ATOM 4356 N N . VAL A 1 572 ? 2.875 6.346 21.368 1.00 91.69 572 VAL A N 1
ATOM 4357 C CA . VAL A 1 572 ? 2.858 6.765 22.762 1.00 91.69 572 VAL A CA 1
ATOM 4358 C C . VAL A 1 572 ? 3.654 5.763 23.565 1.00 91.69 572 VAL A C 1
ATOM 4360 O O . VAL A 1 572 ? 3.431 4.558 23.470 1.00 91.69 572 VAL A O 1
ATOM 4363 N N . ARG A 1 573 ? 4.634 6.261 24.305 1.00 91.06 573 ARG A N 1
ATOM 4364 C CA . ARG A 1 573 ? 5.467 5.458 25.181 1.00 91.06 573 ARG A CA 1
ATOM 4365 C C . ARG A 1 573 ? 4.824 5.401 26.551 1.00 91.06 573 ARG A C 1
ATOM 4367 O O . ARG A 1 573 ? 4.393 6.420 27.077 1.00 91.06 573 ARG A O 1
ATOM 4374 N N . VAL A 1 574 ? 4.805 4.215 27.130 1.00 91.44 574 VAL A N 1
ATOM 4375 C CA . VAL A 1 574 ? 4.533 4.036 28.547 1.00 91.44 574 VAL A CA 1
ATOM 4376 C C . VAL A 1 574 ? 5.775 3.443 29.183 1.00 91.44 574 VAL A C 1
ATOM 4378 O O . VAL A 1 574 ? 6.321 2.448 28.701 1.00 91.44 574 VAL A O 1
ATOM 4381 N N . GLU A 1 575 ? 6.236 4.090 30.245 1.00 86.38 575 GLU A N 1
ATOM 4382 C CA . GLU A 1 575 ? 7.325 3.596 31.077 1.00 86.38 575 GLU A CA 1
ATOM 4383 C C . GLU A 1 575 ? 6.738 2.894 32.295 1.00 86.38 575 GLU A C 1
ATOM 4385 O O . GLU A 1 575 ? 5.779 3.375 32.891 1.00 86.38 575 GLU A O 1
ATOM 4390 N N . GLY A 1 576 ? 7.303 1.749 32.658 1.00 84.44 576 GLY A N 1
ATOM 4391 C CA . GLY A 1 576 ? 6.821 0.942 33.771 1.00 84.44 576 GLY A CA 1
ATOM 4392 C C . GLY A 1 576 ? 7.645 -0.332 33.937 1.00 84.44 576 GLY A C 1
ATOM 4393 O O . GLY A 1 576 ? 8.696 -0.461 33.303 1.00 84.44 576 GLY A O 1
ATOM 4394 N N . PRO A 1 577 ? 7.168 -1.298 34.744 1.00 81.12 577 PRO A N 1
ATOM 4395 C CA . PRO A 1 577 ? 7.806 -2.611 34.884 1.00 81.12 577 PRO A CA 1
ATOM 4396 C C . PRO A 1 577 ? 8.045 -3.291 33.530 1.00 81.12 577 PRO A C 1
ATOM 4398 O O . PRO A 1 577 ? 9.063 -3.953 33.326 1.00 81.12 577 PRO A O 1
ATOM 4401 N N . ARG A 1 578 ? 7.135 -3.043 32.579 1.00 85.19 578 ARG A N 1
ATOM 4402 C CA . ARG A 1 578 ? 7.226 -3.484 31.192 1.00 85.19 578 ARG A CA 1
ATOM 4403 C C . ARG A 1 578 ? 7.012 -2.323 30.220 1.00 85.19 578 ARG A C 1
ATOM 4405 O O . ARG A 1 578 ? 5.941 -2.161 29.644 1.00 85.19 578 ARG A O 1
ATOM 4412 N N . SER A 1 579 ? 8.059 -1.523 30.019 1.00 85.75 579 SER A N 1
ATOM 4413 C CA . SER A 1 579 ? 8.021 -0.391 29.085 1.00 85.75 579 SER A CA 1
ATOM 4414 C C . SER A 1 579 ? 7.628 -0.814 27.667 1.00 85.75 579 SER A C 1
ATOM 4416 O O . SER A 1 579 ? 8.180 -1.766 27.108 1.00 85.75 579 SER A O 1
ATOM 4418 N N . LEU A 1 580 ? 6.695 -0.072 27.069 1.00 88.62 580 LEU A N 1
ATOM 4419 C CA . LEU A 1 580 ? 6.137 -0.376 25.754 1.00 88.62 580 LEU A CA 1
ATOM 4420 C C . LEU A 1 580 ? 5.796 0.910 24.996 1.00 88.62 580 LEU A C 1
ATOM 4422 O O . LEU A 1 580 ? 5.342 1.893 25.576 1.00 88.62 580 LEU A O 1
ATOM 4426 N N . THR A 1 581 ? 5.990 0.893 23.678 1.00 90.56 581 THR A N 1
ATOM 4427 C CA . THR A 1 581 ? 5.497 1.954 22.792 1.00 90.56 581 THR A CA 1
ATOM 4428 C C . THR A 1 581 ? 4.274 1.450 22.043 1.00 90.56 581 THR A C 1
ATOM 4430 O O . THR A 1 581 ? 4.369 0.557 21.199 1.00 90.56 581 THR A O 1
ATOM 4433 N N . PHE A 1 582 ? 3.122 2.045 22.329 1.00 92.94 582 PHE A N 1
ATOM 4434 C CA . PHE A 1 582 ? 1.883 1.810 21.607 1.00 92.94 582 PHE A CA 1
ATOM 4435 C C . PHE A 1 582 ? 1.906 2.602 20.301 1.00 92.94 582 PHE A C 1
ATOM 4437 O O . PHE A 1 582 ? 1.888 3.831 20.311 1.00 92.94 582 PHE A O 1
ATOM 4444 N N . GLY A 1 583 ? 1.956 1.899 19.170 1.00 89.88 583 GLY A N 1
ATOM 4445 C CA . GLY A 1 583 ? 1.657 2.475 17.857 1.00 89.88 583 GLY A CA 1
ATOM 4446 C C . GLY A 1 583 ? 0.155 2.527 17.582 1.00 89.88 583 GLY A C 1
ATOM 4447 O O . GLY A 1 583 ? -0.645 2.021 18.368 1.00 89.88 583 GLY A O 1
ATOM 4448 N N . ASP A 1 584 ? -0.222 3.099 16.443 1.00 89.00 584 ASP A N 1
ATOM 4449 C CA . ASP A 1 584 ? -1.601 3.145 15.931 1.00 89.00 584 ASP A CA 1
ATOM 4450 C C . ASP A 1 584 ? -2.640 3.872 16.816 1.00 89.00 584 ASP A C 1
ATOM 4452 O O . ASP A 1 584 ? -3.847 3.689 16.617 1.00 89.00 584 ASP A O 1
ATOM 4456 N N . VAL A 1 585 ? -2.194 4.750 17.726 1.00 93.88 585 VAL A N 1
ATOM 4457 C CA . VAL A 1 585 ? -3.056 5.505 18.653 1.00 93.88 585 VAL A CA 1
ATOM 4458 C C . VAL A 1 585 ? -3.704 6.696 17.953 1.00 93.88 585 VAL A C 1
ATOM 4460 O O . VAL A 1 585 ? -3.019 7.642 17.578 1.00 93.88 585 VAL A O 1
ATOM 4463 N N . LEU A 1 586 ? -5.023 6.654 17.761 1.00 94.12 586 LEU A N 1
ATOM 4464 C CA . LEU A 1 586 ? -5.773 7.716 17.081 1.00 94.12 586 LEU A CA 1
ATOM 4465 C C . LEU A 1 586 ? -6.010 8.924 17.998 1.00 94.12 586 LEU A C 1
ATOM 4467 O O . LEU A 1 586 ? -6.551 8.773 19.082 1.00 94.12 586 LEU A O 1
ATOM 4471 N N . ILE A 1 587 ? -5.714 10.134 17.546 1.00 94.62 587 ILE A N 1
ATOM 4472 C CA . ILE A 1 587 ? -6.079 11.380 18.218 1.00 94.62 587 ILE A CA 1
ATOM 4473 C C . ILE A 1 587 ? -7.511 11.755 17.844 1.00 94.62 587 ILE A C 1
ATOM 4475 O O . ILE A 1 587 ? -7.879 11.770 16.668 1.00 94.62 587 ILE A O 1
ATOM 4479 N N . ARG A 1 588 ? -8.319 12.083 18.851 1.00 93.81 588 ARG A N 1
ATOM 4480 C CA . ARG A 1 588 ? -9.686 12.579 18.699 1.00 93.81 588 ARG A CA 1
ATOM 4481 C C . ARG A 1 588 ? -9.801 13.917 19.421 1.00 93.81 588 ARG A C 1
ATOM 4483 O O . ARG A 1 588 ? -9.638 13.970 20.639 1.00 93.81 588 ARG A O 1
ATOM 4490 N N . VAL A 1 589 ? -10.109 14.978 18.681 1.00 92.94 589 VAL A N 1
ATOM 4491 C CA . VAL A 1 589 ? -10.179 16.347 19.205 1.00 92.94 589 VAL A CA 1
ATOM 4492 C C . VAL A 1 589 ? -11.622 16.834 19.253 1.00 92.94 589 VAL A C 1
ATOM 4494 O O . VAL A 1 589 ? -12.293 16.895 18.223 1.00 92.94 589 VAL A O 1
ATOM 4497 N N . LYS A 1 590 ? -12.101 17.197 20.448 1.00 91.25 590 LYS A N 1
ATOM 4498 C CA . LYS A 1 590 ? -13.395 17.868 20.673 1.00 91.25 590 LYS A CA 1
ATOM 4499 C C . LYS A 1 590 ? -13.333 18.725 21.932 1.00 91.25 590 LYS A C 1
ATOM 4501 O O . LYS A 1 590 ? -12.659 18.356 22.884 1.00 91.25 590 LYS A O 1
ATOM 4506 N N . ASP A 1 591 ? -14.114 19.800 21.984 1.00 89.12 591 ASP A N 1
ATOM 4507 C CA . ASP A 1 591 ? -14.153 20.706 23.146 1.00 89.12 591 ASP A CA 1
ATOM 4508 C C . ASP A 1 591 ? -14.553 20.010 24.455 1.00 89.12 591 ASP A C 1
ATOM 4510 O O . ASP A 1 591 ? -14.100 20.387 25.530 1.00 89.12 591 ASP A O 1
ATOM 4514 N N . SER A 1 592 ? -15.398 18.978 24.375 1.00 88.44 592 SER A N 1
ATOM 4515 C CA . SER A 1 592 ? -15.886 18.231 25.540 1.00 88.44 592 SER A CA 1
ATOM 4516 C C . SER A 1 592 ? -14.891 17.202 26.087 1.00 88.44 592 SER A C 1
ATOM 4518 O O . SER A 1 592 ? -15.133 16.629 27.154 1.00 88.44 592 SER A O 1
ATOM 4520 N N . TYR A 1 593 ? -13.826 16.908 25.339 1.00 92.69 593 TYR A N 1
ATOM 4521 C CA . TYR A 1 593 ? -12.879 15.857 25.679 1.00 92.69 593 TYR A CA 1
ATOM 4522 C C . TYR A 1 593 ? -11.864 16.308 26.715 1.00 92.69 593 TYR A C 1
ATOM 4524 O O . TYR A 1 593 ? -11.392 17.443 26.711 1.00 92.69 593 TYR A O 1
ATOM 4532 N N . ARG A 1 594 ? -11.517 15.367 27.591 1.00 92.44 594 ARG A N 1
ATOM 4533 C CA . ARG A 1 594 ? -10.417 15.501 28.543 1.00 92.44 594 ARG A CA 1
ATOM 4534 C C . ARG A 1 594 ? -9.268 14.614 28.096 1.00 92.44 594 ARG A C 1
ATOM 4536 O O . ARG A 1 594 ? -9.523 13.513 27.606 1.00 92.44 594 ARG A O 1
ATOM 4543 N N . LEU A 1 595 ? -8.036 15.094 28.280 1.00 94.50 595 LEU A N 1
ATOM 4544 C CA . LEU A 1 595 ? -6.831 14.373 27.883 1.00 94.50 595 LEU A CA 1
ATOM 4545 C C . LEU A 1 595 ? -6.760 12.988 28.533 1.00 94.50 595 LEU A C 1
ATOM 4547 O O . LEU A 1 595 ? -6.527 12.886 29.734 1.00 94.50 595 LEU A O 1
ATOM 4551 N N . GLU A 1 596 ? -6.940 11.937 27.737 1.00 94.88 596 GLU A N 1
ATOM 4552 C CA . GLU A 1 596 ? -6.887 10.549 28.203 1.00 94.88 596 GLU A CA 1
ATOM 4553 C C . GLU A 1 596 ? -6.637 9.594 27.033 1.00 94.88 596 GLU A C 1
ATOM 4555 O O . GLU A 1 596 ? -7.265 9.713 25.978 1.00 94.88 596 GLU A O 1
ATOM 4560 N N . MET A 1 597 ? -5.727 8.641 27.222 1.00 95.19 597 MET A N 1
ATOM 4561 C CA . MET A 1 597 ? -5.482 7.528 26.313 1.00 95.19 597 MET A CA 1
ATOM 4562 C C . MET A 1 597 ? -6.352 6.335 26.698 1.00 95.19 597 MET A C 1
ATOM 4564 O O . MET A 1 597 ? -6.204 5.795 27.785 1.00 95.19 597 MET A O 1
ATOM 4568 N N . HIS A 1 598 ? -7.197 5.878 25.783 1.00 94.75 598 HIS A N 1
ATOM 4569 C CA . HIS A 1 598 ? -8.027 4.694 25.948 1.00 94.75 598 HIS A CA 1
ATOM 4570 C C . HIS A 1 598 ? -7.376 3.479 25.287 1.00 94.75 598 HIS A C 1
ATOM 4572 O O . HIS A 1 598 ? -7.048 3.518 24.095 1.00 94.75 598 HIS A O 1
ATOM 4578 N N . ILE A 1 599 ? -7.227 2.408 26.064 1.00 94.88 599 ILE A N 1
ATOM 4579 C CA . ILE A 1 599 ? -6.765 1.080 25.633 1.00 94.88 599 ILE A CA 1
ATOM 4580 C C . ILE A 1 599 ? -7.679 -0.007 26.202 1.00 94.88 599 ILE A C 1
ATOM 4582 O O . ILE A 1 599 ? -8.378 0.228 27.192 1.00 94.88 599 ILE A O 1
ATOM 4586 N N . ASP A 1 600 ? -7.668 -1.189 25.596 1.00 93.81 600 ASP A N 1
ATOM 4587 C CA . ASP A 1 600 ? -8.386 -2.353 26.117 1.00 93.81 600 ASP A CA 1
ATOM 4588 C C . ASP A 1 600 ? -7.591 -3.105 27.205 1.00 93.81 600 ASP A C 1
ATOM 4590 O O . ASP A 1 600 ? -6.437 -2.793 27.525 1.00 93.81 600 ASP A O 1
ATOM 4594 N N . THR A 1 601 ? -8.227 -4.104 27.818 1.00 92.31 601 THR A N 1
ATOM 4595 C CA . THR A 1 601 ? -7.620 -4.910 28.885 1.00 92.31 601 THR A CA 1
ATOM 4596 C C . THR A 1 601 ? -6.456 -5.776 28.416 1.00 92.31 601 THR A C 1
ATOM 4598 O O . THR A 1 601 ? -5.521 -5.988 29.185 1.00 92.31 601 THR A O 1
ATOM 4601 N N . ASP A 1 602 ? -6.480 -6.289 27.186 1.00 94.00 602 ASP A N 1
ATOM 4602 C CA . ASP A 1 602 ? -5.398 -7.122 26.654 1.00 94.00 602 ASP A CA 1
ATOM 4603 C C . ASP A 1 602 ? -4.151 -6.257 26.415 1.00 94.00 602 ASP A C 1
ATOM 4605 O O . ASP A 1 602 ? -3.035 -6.648 26.764 1.00 94.00 602 ASP A O 1
ATOM 4609 N N . GLU A 1 603 ? -4.349 -5.046 25.893 1.00 93.62 603 GLU A N 1
ATOM 4610 C CA . GLU A 1 603 ? -3.321 -4.024 25.699 1.00 93.62 603 GLU A CA 1
ATOM 4611 C C . GLU A 1 603 ? -2.719 -3.555 27.028 1.00 93.62 603 GLU A C 1
ATOM 4613 O O . GLU A 1 603 ? -1.494 -3.481 27.162 1.00 93.62 603 GLU A O 1
ATOM 4618 N N . ALA A 1 604 ? -3.565 -3.282 28.024 1.00 93.12 604 ALA A N 1
ATOM 4619 C CA . ALA A 1 604 ? -3.132 -2.885 29.359 1.00 93.12 604 ALA A CA 1
ATOM 4620 C C . ALA A 1 604 ? -2.314 -3.989 30.044 1.00 93.12 604 ALA A C 1
ATOM 4622 O O . ALA A 1 604 ? -1.231 -3.727 30.570 1.00 93.12 604 ALA A O 1
ATOM 4623 N N . ASN A 1 605 ? -2.785 -5.237 29.973 1.00 92.38 605 ASN A N 1
ATOM 4624 C CA . ASN A 1 605 ? -2.072 -6.393 30.514 1.00 92.38 605 ASN A CA 1
ATOM 4625 C C . ASN A 1 605 ? -0.728 -6.616 29.805 1.00 92.38 605 ASN A C 1
ATOM 4627 O O . ASN A 1 605 ? 0.260 -6.973 30.447 1.00 92.38 605 ASN A O 1
ATOM 4631 N N . ALA A 1 606 ? -0.655 -6.375 28.491 1.00 90.94 606 ALA A N 1
ATOM 4632 C CA . ALA A 1 606 ? 0.577 -6.533 27.721 1.00 90.94 606 ALA A CA 1
ATOM 4633 C C . ALA A 1 606 ? 1.693 -5.558 28.139 1.00 90.94 606 ALA A C 1
ATOM 4635 O O . ALA A 1 606 ? 2.867 -5.892 27.966 1.00 90.94 606 ALA A O 1
ATOM 4636 N N . ALA A 1 607 ? 1.342 -4.390 28.686 1.00 91.31 607 ALA A N 1
ATOM 4637 C CA . ALA A 1 607 ? 2.284 -3.374 29.164 1.00 91.31 607 ALA A CA 1
ATOM 4638 C C . ALA A 1 607 ? 2.321 -3.229 30.700 1.00 91.31 607 ALA A C 1
ATOM 4640 O O . ALA A 1 607 ? 2.967 -2.314 31.203 1.00 91.31 607 ALA A O 1
ATOM 4641 N N . GLU A 1 608 ? 1.649 -4.120 31.441 1.00 91.12 608 GLU A N 1
ATOM 4642 C CA . GLU A 1 608 ? 1.529 -4.069 32.910 1.00 91.12 608 GLU A CA 1
ATOM 4643 C C . GLU A 1 608 ? 1.049 -2.700 33.428 1.00 91.12 608 GLU A C 1
ATOM 4645 O O . GLU A 1 608 ? 1.582 -2.154 34.394 1.00 91.12 608 GLU A O 1
ATOM 4650 N N . ILE A 1 609 ? 0.036 -2.132 32.761 1.00 91.62 609 ILE A N 1
ATOM 4651 C CA . ILE A 1 609 ? -0.521 -0.821 33.110 1.00 91.62 609 ILE A CA 1
ATOM 4652 C C . ILE A 1 609 ? -1.233 -0.894 34.464 1.00 91.62 609 ILE A C 1
ATOM 4654 O O . ILE A 1 609 ? -2.257 -1.561 34.613 1.00 91.62 609 ILE A O 1
ATOM 4658 N N . GLY A 1 610 ? -0.683 -0.182 35.444 1.00 83.06 610 GLY A N 1
ATOM 4659 C CA . GLY A 1 610 ? -1.260 0.013 36.767 1.00 83.06 610 GLY A CA 1
ATOM 4660 C C . GLY A 1 610 ? -2.031 1.332 36.906 1.00 83.06 610 GLY A C 1
ATOM 4661 O O . GLY A 1 610 ? -1.998 2.180 36.009 1.00 83.06 610 GLY A O 1
ATOM 4662 N N . PRO A 1 611 ? -2.705 1.529 38.054 1.00 75.25 611 PRO A N 1
ATOM 4663 C CA . PRO A 1 611 ? -3.309 2.810 38.410 1.00 75.25 611 PRO A CA 1
ATOM 4664 C C . PRO A 1 611 ? -2.247 3.918 38.398 1.00 75.25 611 PRO A C 1
ATOM 4666 O O . PRO A 1 611 ? -1.113 3.686 38.808 1.00 75.25 611 PRO A O 1
ATOM 4669 N N . ASP A 1 612 ? -2.611 5.106 37.918 1.00 83.19 612 ASP A N 1
ATOM 4670 C CA . ASP A 1 612 ? -1.765 6.313 37.859 1.00 83.19 612 ASP A CA 1
ATOM 4671 C C . ASP A 1 612 ? -0.606 6.291 36.847 1.00 83.19 612 ASP A C 1
ATOM 4673 O O . ASP A 1 612 ? 0.121 7.281 36.719 1.00 83.19 612 ASP A O 1
ATOM 4677 N N . MET A 1 613 ? -0.444 5.211 36.077 1.00 91.12 613 MET A N 1
ATOM 4678 C CA . MET A 1 613 ? 0.504 5.211 34.968 1.00 91.12 613 MET A CA 1
ATOM 4679 C C . MET A 1 613 ? 0.051 6.177 33.874 1.00 91.12 613 MET A C 1
ATOM 4681 O O . MET A 1 613 ? -1.114 6.234 33.476 1.00 91.12 613 MET A O 1
ATOM 4685 N N . VAL A 1 614 ? 1.018 6.938 33.379 1.00 93.56 614 VAL A N 1
ATOM 4686 C CA . VAL A 1 614 ? 0.832 7.928 32.325 1.00 93.56 614 VAL A CA 1
ATOM 4687 C C . VAL A 1 614 ? 1.635 7.523 31.106 1.00 93.56 614 VAL A C 1
ATOM 4689 O O . VAL A 1 614 ? 2.698 6.909 31.195 1.00 93.56 614 VAL A O 1
ATOM 4692 N N . ALA A 1 615 ? 1.119 7.902 29.955 1.00 93.19 615 ALA A N 1
ATOM 4693 C CA . ALA A 1 615 ? 1.780 7.747 28.685 1.00 93.19 615 ALA A CA 1
ATOM 4694 C C . ALA A 1 615 ? 2.425 9.080 28.282 1.00 93.19 615 ALA A C 1
ATOM 4696 O O . ALA A 1 615 ? 1.951 10.154 28.656 1.00 93.19 615 ALA A O 1
ATOM 4697 N N . THR A 1 616 ? 3.497 9.041 27.503 1.00 90.75 616 THR A N 1
ATOM 4698 C CA . THR A 1 616 ? 4.102 10.229 26.898 1.00 90.75 616 THR A CA 1
ATOM 4699 C C . THR A 1 616 ? 4.135 10.085 25.390 1.00 90.75 616 THR A C 1
ATOM 4701 O O . THR A 1 616 ? 4.318 8.999 24.836 1.00 90.75 616 THR A O 1
ATOM 4704 N N . LEU A 1 617 ? 3.920 11.198 24.694 1.00 88.81 617 LEU A N 1
ATOM 4705 C CA . LEU A 1 617 ? 3.972 11.213 23.240 1.00 88.81 617 LEU A CA 1
ATOM 4706 C C . LEU A 1 617 ? 5.403 10.896 22.771 1.00 88.81 617 LEU A C 1
ATOM 4708 O O . LEU A 1 617 ? 6.335 11.638 23.072 1.00 88.81 617 LEU A O 1
ATOM 4712 N N . ASP A 1 618 ? 5.570 9.794 22.037 1.00 85.69 618 ASP A N 1
ATOM 4713 C CA . ASP A 1 618 ? 6.861 9.354 21.482 1.00 85.69 618 ASP A CA 1
ATOM 4714 C C . ASP A 1 618 ? 7.100 9.966 20.092 1.00 85.69 618 ASP A C 1
ATOM 4716 O O . ASP A 1 618 ? 8.231 10.291 19.737 1.00 85.69 618 ASP A O 1
ATOM 4720 N N . GLY A 1 619 ? 6.028 10.162 19.318 1.00 81.81 619 GLY A N 1
ATOM 4721 C CA . GLY A 1 619 ? 6.061 10.864 18.034 1.00 81.81 619 GLY A CA 1
ATOM 4722 C C . GLY A 1 619 ? 4.804 10.631 17.198 1.00 81.81 619 GLY A C 1
ATOM 4723 O O . GLY A 1 619 ? 3.929 9.845 17.564 1.00 81.81 619 GLY A O 1
ATOM 4724 N N . ILE A 1 620 ? 4.705 11.276 16.038 1.00 82.19 620 ILE A N 1
ATOM 4725 C CA . ILE A 1 620 ? 3.568 11.073 15.121 1.00 82.19 620 ILE A CA 1
ATOM 4726 C C . ILE A 1 620 ? 3.877 9.912 14.174 1.00 82.19 620 ILE A C 1
ATOM 4728 O O . ILE A 1 620 ? 4.838 9.959 13.416 1.00 82.19 620 ILE A O 1
ATOM 4732 N N . GLN A 1 621 ? 3.038 8.877 14.153 1.00 77.12 621 GLN A N 1
ATOM 4733 C CA . GLN A 1 621 ? 3.188 7.737 13.245 1.00 77.12 621 GLN A CA 1
ATOM 4734 C C . GLN A 1 621 ? 2.630 8.059 11.854 1.00 77.12 621 GLN A C 1
ATOM 4736 O O . GLN A 1 621 ? 3.285 7.886 10.824 1.00 77.12 621 GLN A O 1
ATOM 4741 N N . SER A 1 622 ? 1.401 8.563 11.805 1.00 74.19 622 SER A N 1
ATOM 4742 C CA . SER A 1 622 ? 0.761 9.000 10.574 1.00 74.19 622 SER A CA 1
ATOM 4743 C C . SER A 1 622 ? -0.175 10.162 10.855 1.00 74.19 622 SER A C 1
ATOM 4745 O O . SER A 1 622 ? -0.615 10.370 11.975 1.00 74.19 622 SER A O 1
ATOM 4747 N N . ARG A 1 623 ? -0.464 10.939 9.825 1.00 72.94 623 ARG A N 1
ATOM 4748 C CA . ARG A 1 623 ? -1.356 12.083 9.917 1.00 72.94 623 ARG A CA 1
ATOM 4749 C C . ARG A 1 623 ? -2.243 12.057 8.686 1.00 72.94 623 ARG A C 1
ATOM 4751 O O . ARG A 1 623 ? -1.696 12.317 7.605 1.00 72.94 623 ARG A O 1
ATOM 4758 N N . PRO A 1 624 ? -3.521 11.655 8.789 1.00 62.53 624 PRO A N 1
ATOM 4759 C CA . PRO A 1 624 ? -4.433 11.672 7.659 1.00 62.53 624 PRO A CA 1
ATOM 4760 C C . PRO A 1 624 ? -4.510 13.089 7.100 1.00 62.53 624 PRO A C 1
ATOM 4762 O O . PRO A 1 624 ? -4.194 14.071 7.773 1.00 62.53 624 PRO A O 1
ATOM 4765 N N . GLY A 1 625 ? -4.706 13.127 5.791 1.00 49.34 625 GLY A N 1
ATOM 4766 C CA . GLY A 1 625 ? -4.836 14.379 5.081 1.00 49.34 625 GLY A CA 1
ATOM 4767 C C . GLY A 1 625 ? -6.266 14.863 5.195 1.00 49.34 625 GLY A C 1
ATOM 4768 O O . GLY A 1 625 ? -7.129 13.996 4.964 1.00 49.34 625 GLY A O 1
#

pLDDT: mean 90.82, std 10.5, range [26.89, 98.81]

Secondary structure (DSSP, 8-state):
------S-TT-HHHHTTT---EEEEEEEETTEEEEEEEESS-GGG-EEEEEE-BTSSS-EEEEEETTEEEEEE--B-SHHHHHHHHHHHHHSTTS----GGG-SEEEEEES--TTT-SS-EE--HHHHHHHTT-SS--HHHHHHHHHHHHHHHHTTTS-EEEEETTGGGTT--HHHH--SS-THHHHHH--S---S-HHHHHHHHHHHHHHTTS-GGG-EEEEEEESSSEEEEEEETTEEEEES--SSTTSSS--SS---S--HHHHHHHHHHTT--HHHHHHHHHHS-HHHHHHTS-S-HHHHHHHHHTT-HHHHHHHHHHHHHHHHHHHHHHHHHT--SEEEEEHHHHHH-HHHHHHHHTTGGGGT--B-HHHHHH-SPTT-SEEE-B-TT-SSEEEEE---HHHHHHHHHHHHHHHHHHHHHHHHSPPPPEEEEEE-SEEE--HHHHHHHH-TT--PPEEEE-SSTT-EEEEEEEEEE-SS-EEEEEEEEESP-SS-EEE--HHHHHHHT----EE-TT--TT---EEEE-SS-EEEESS-EEEEPPEEEE-HHHHHHTT--TT-EEEEEE-STT-EEEEEEEEEE-TT--SEEEEEHHHHHHTT--TT-EEEEEEEEE---

Radius of gyration: 26.5 Å; chains: 1; bounding box: 68×60×74 Å

Sequence (625 aa):
MTQKTDGDRYQVKDIARGRSLRLLIVNPRSLALRYDWIDTADPARRLKGEVRGIGLPHGSHRLCGAGFDRRETAPIRDHREAVEQALRWLSGPGGAGVDLGALSAVGHQVLYGSGRYGSAVVVDDDVRREIGKVGFDSGEHQARLAALDLARERLAGVPHVAVFDTAFFQNLPQLAQLYALPLRYFHERGVRRLGFFGLSHKFALFQAAAFLERPSEWLKVVTVHLGNGTSLAAIDHGRPVDTTMGLTPYEGPPMAVRSGDLDPGLLLYLMREEKLDPAAAAKLIGEHGGLAGLSGLSGDIQDILEAAERGHDGAQLAVQVYCHRVRKAIGAMVASIGGCDALVFTGGAGATEPGIRTRICQGLGHLGVVLDAAANARGLAEGQEVAAVDHEASRVRVLLVRPDEARMLARETVRALGREDIDQRLRSGRQRPIPIGVSAHHVHLTREHVEVLFGPGHRLTQKAPLYQTGEFACEETVDLVGPKGKVERVRVLGPERKQSQVEISRTEEFKLGIDAPIRDSGDLDGTPGIILVGPAATLPLRQGVICARRHIHMSPAEAEELSLRDRDVVRVRVEGPRSLTFGDVLIRVKDSYRLEMHIDTDEANAAEIGPDMVATLDGIQSRPG